Protein 1PJV (pdb70)

Radius of gyration: 8.68 Å; Cα contacts (8 Å, |Δi|>4): 49; chains: 1; bounding box: 24×15×16 Å

Secondary structure (DSSP, 8-state):
----HHHHHHHHHTTTSSEEEEETTEEEEE--

Solvent-accessible surface area: 3099 Å² total; per-residue (Å²): 160,128,61,81,102,203,83,32,33,123,74,2,115,199,166,72,92,128,27,1,95,23,108,143,147,60,50,147,48,83,84,229

Structure (mmCIF, N/CA/C/O backbone):
data_1PJV
#
_entry.id   1PJV
#
loop_
_atom_site.group_PDB
_atom_site.id
_atom_site.type_symbol
_atom_site.label_atom_id
_atom_site.label_alt_id
_atom_site.label_comp_id
_atom_site.label_asym_id
_atom_site.label_entity_id
_atom_site.label_seq_id
_atom_site.pdbx_PDB_ins_code
_atom_site.Cartn_x
_atom_site.Cartn_y
_atom_site.Cartn_z
_atom_site.occupancy
_atom_site.B_iso_or_equiv
_atom_site.auth_seq_id
_atom_site.auth_comp_id
_atom_site.auth_asym_id
_atom_site.auth_atom_id
_atom_site.pdbx_PDB_model_num
ATOM 1 N N . ALA A 1 1 ? -13.119 5.070 10.250 1.00 0.00 1 ALA A N 1
ATOM 2 C CA . ALA A 1 1 ? -12.722 4.583 8.903 1.00 0.00 1 ALA A CA 1
ATOM 3 C C . ALA A 1 1 ? -11.897 3.304 9.004 1.00 0.00 1 ALA A C 1
ATOM 4 O O . ALA A 1 1 ? -11.432 2.937 10.083 1.00 0.00 1 ALA A O 1
ATOM 13 N N . VAL A 1 2 ? -11.721 2.629 7.872 1.00 0.00 2 VAL A N 1
ATOM 14 C CA . VAL A 1 2 ? -10.951 1.390 7.834 1.00 0.00 2 VAL A CA 1
ATOM 15 C C . VAL A 1 2 ? -9.809 1.484 6.832 1.00 0.00 2 VAL A C 1
ATOM 16 O O . VAL A 1 2 ? -9.725 2.432 6.051 1.00 0.00 2 VAL A O 1
ATOM 29 N N . CYS A 1 3 ? -8.933 0.490 6.866 1.00 0.00 3 CYS A N 1
ATOM 30 C CA . CYS A 1 3 ? -7.786 0.444 5.966 1.00 0.00 3 CYS A CA 1
ATOM 31 C C . CYS A 1 3 ? -8.231 0.206 4.527 1.00 0.00 3 CYS A C 1
ATOM 32 O O . CYS A 1 3 ? -8.846 -0.814 4.217 1.00 0.00 3 CYS A O 1
ATOM 39 N N . VAL A 1 4 ? -7.913 1.153 3.650 1.00 0.00 4 VAL A N 1
ATOM 40 C CA . VAL A 1 4 ? -8.277 1.043 2.243 1.00 0.00 4 VAL A CA 1
ATOM 41 C C . VAL A 1 4 ? -7.094 0.561 1.410 1.00 0.00 4 VAL A C 1
ATOM 42 O O . VAL A 1 4 ? -6.065 1.232 1.327 1.00 0.00 4 VAL A O 1
ATOM 55 N N . TYR A 1 5 ? -7.247 -0.609 0.802 1.00 0.00 5 TYR A N 1
ATOM 56 C CA . TYR A 1 5 ? -6.193 -1.192 -0.021 1.00 0.00 5 TYR A CA 1
ATOM 57 C C . TYR A 1 5 ? -5.853 -0.296 -1.209 1.00 0.00 5 TYR A C 1
ATOM 58 O O . TYR A 1 5 ? -4.682 -0.093 -1.529 1.00 0.00 5 TYR A O 1
ATOM 76 N N . ARG A 1 6 ? -6.882 0.228 -1.865 1.00 0.00 6 ARG A N 1
ATOM 77 C CA . ARG A 1 6 ? -6.693 1.090 -3.024 1.00 0.00 6 ARG A CA 1
ATOM 78 C C . ARG A 1 6 ? -6.011 2.402 -2.646 1.00 0.00 6 ARG A C 1
ATOM 79 O O . ARG A 1 6 ? -5.181 2.918 -3.397 1.00 0.00 6 ARG A O 1
ATOM 100 N N . THR A 1 7 ? -6.358 2.938 -1.480 1.00 0.00 7 THR A N 1
ATOM 101 C CA . THR A 1 7 ? -5.772 4.189 -1.017 1.00 0.00 7 THR A CA 1
ATOM 102 C C . THR A 1 7 ? -4.352 3.957 -0.533 1.00 0.00 7 THR A C 1
ATOM 103 O O . THR A 1 7 ? -3.446 4.736 -0.828 1.00 0.00 7 THR A O 1
ATOM 114 N N . CYS A 1 8 ? -4.165 2.871 0.203 1.00 0.00 8 CYS A N 1
ATOM 115 C CA . CYS A 1 8 ? -2.851 2.524 0.722 1.00 0.00 8 CYS A CA 1
ATOM 116 C C . CYS A 1 8 ? -1.941 2.068 -0.411 1.00 0.00 8 CYS A C 1
ATOM 117 O O . CYS A 1 8 ? -0.735 2.315 -0.393 1.00 0.00 8 CYS A O 1
ATOM 124 N N . ASP A 1 9 ? -2.533 1.410 -1.403 1.00 0.00 9 ASP A N 1
ATOM 125 C CA . ASP A 1 9 ? -1.786 0.927 -2.553 1.00 0.00 9 ASP A CA 1
ATOM 126 C C . ASP A 1 9 ? -1.304 2.095 -3.406 1.00 0.00 9 ASP A C 1
ATOM 127 O O . ASP A 1 9 ? -0.124 2.184 -3.744 1.00 0.00 9 ASP A O 1
ATOM 136 N N . LYS A 1 10 ? -2.225 2.992 -3.748 1.00 0.00 10 LYS A N 1
ATOM 137 C CA . LYS A 1 10 ? -1.888 4.156 -4.558 1.00 0.00 10 LYS A CA 1
ATOM 138 C C . LYS A 1 10 ? -0.869 5.036 -3.842 1.00 0.00 10 LYS A C 1
ATOM 139 O O . LYS A 1 10 ? 0.152 5.417 -4.419 1.00 0.00 10 LYS A O 1
ATOM 158 N N . ASP A 1 11 ? -1.144 5.350 -2.579 1.00 0.00 11 ASP A N 1
ATOM 159 C CA . ASP A 1 11 ? -0.242 6.175 -1.788 1.00 0.00 11 ASP A CA 1
ATOM 160 C C . ASP A 1 11 ? 1.147 5.553 -1.750 1.00 0.00 11 ASP A C 1
ATOM 161 O O . ASP A 1 11 ? 2.142 6.208 -2.057 1.00 0.00 11 ASP A O 1
ATOM 170 N N . CYS A 1 12 ? 1.200 4.278 -1.380 1.00 0.00 12 CYS A N 1
ATOM 171 C CA . CYS A 1 12 ? 2.464 3.555 -1.311 1.00 0.00 12 CYS A CA 1
ATOM 172 C C . CYS A 1 12 ? 3.181 3.595 -2.656 1.00 0.00 12 CYS A C 1
ATOM 173 O O . CYS A 1 12 ? 4.387 3.829 -2.722 1.00 0.00 12 CYS A O 1
ATOM 180 N N . LYS A 1 13 ? 2.427 3.370 -3.729 1.00 0.00 13 LYS A N 1
ATOM 181 C CA . LYS A 1 13 ? 2.989 3.385 -5.074 1.00 0.00 13 LYS A CA 1
ATOM 182 C C . LYS A 1 13 ? 3.624 4.738 -5.377 1.00 0.00 13 LYS A C 1
ATOM 183 O O . LYS A 1 13 ? 4.671 4.813 -6.020 1.00 0.00 13 LYS A O 1
ATOM 202 N N . ARG A 1 14 ? 2.983 5.804 -4.910 1.00 0.00 14 ARG A N 1
ATOM 203 C CA . ARG A 1 14 ? 3.486 7.155 -5.132 1.00 0.00 14 ARG A CA 1
ATOM 204 C C . ARG A 1 14 ? 4.369 7.620 -3.972 1.00 0.00 14 ARG A C 1
ATOM 205 O O . ARG A 1 14 ? 4.761 8.786 -3.913 1.00 0.00 14 ARG A O 1
ATOM 226 N N . ARG A 1 15 ? 4.682 6.709 -3.051 1.00 0.00 15 ARG A N 1
ATOM 227 C CA . ARG A 1 15 ? 5.517 7.043 -1.904 1.00 0.00 15 ARG A CA 1
ATOM 228 C C . ARG A 1 15 ? 6.931 6.497 -2.078 1.00 0.00 15 ARG A C 1
ATOM 229 O O . ARG A 1 15 ? 7.626 6.225 -1.099 1.00 0.00 15 ARG A O 1
ATOM 250 N N . GLY A 1 16 ? 7.353 6.341 -3.329 1.00 0.00 16 GLY A N 1
ATOM 251 C CA . GLY A 1 16 ? 8.680 5.833 -3.605 1.00 0.00 16 GLY A CA 1
ATOM 252 C C . GLY A 1 16 ? 8.800 4.342 -3.357 1.00 0.00 16 GLY A C 1
ATOM 253 O O . GLY A 1 16 ? 9.880 3.844 -3.040 1.00 0.00 16 GLY A O 1
ATOM 257 N N . TYR A 1 17 ? 7.689 3.626 -3.505 1.00 0.00 17 TYR A N 1
ATOM 258 C CA . TYR A 1 17 ? 7.677 2.182 -3.297 1.00 0.00 17 TYR A CA 1
ATOM 259 C C . TYR A 1 17 ? 6.999 1.473 -4.465 1.00 0.00 17 TYR A C 1
ATOM 260 O O . TYR A 1 17 ? 6.365 2.109 -5.307 1.00 0.00 17 TYR A O 1
ATOM 278 N N . ARG A 1 18 ? 7.138 0.152 -4.510 1.00 0.00 18 ARG A N 1
ATOM 279 C CA . ARG A 1 18 ? 6.540 -0.643 -5.576 1.00 0.00 18 ARG A CA 1
ATOM 280 C C . ARG A 1 18 ? 5.036 -0.795 -5.367 1.00 0.00 18 ARG A C 1
ATOM 281 O O . ARG A 1 18 ? 4.250 -0.620 -6.297 1.00 0.00 18 ARG A O 1
ATOM 302 N N . SER A 1 19 ? 4.643 -1.122 -4.140 1.00 0.00 19 SER A N 1
ATOM 303 C CA . SER A 1 19 ? 3.233 -1.296 -3.810 1.00 0.00 19 SER A CA 1
ATOM 304 C C . SER A 1 19 ? 3.057 -1.600 -2.326 1.00 0.00 19 SER A C 1
ATOM 305 O O . SER A 1 19 ? 4.025 -1.889 -1.625 1.00 0.00 19 SER A O 1
ATOM 313 N N . GLY A 1 20 ? 1.817 -1.530 -1.853 1.00 0.00 20 GLY A N 1
ATOM 314 C CA . GLY A 1 20 ? 1.543 -1.800 -0.454 1.00 0.00 20 GLY A CA 1
ATOM 315 C C . GLY A 1 20 ? 0.462 -2.845 -0.261 1.00 0.00 20 GLY A C 1
ATOM 316 O O . GLY A 1 20 ? -0.333 -3.102 -1.165 1.00 0.00 20 GLY A O 1
ATOM 320 N N . LYS A 1 21 ? 0.433 -3.447 0.923 1.00 0.00 21 LYS A N 1
ATOM 321 C CA . LYS A 1 21 ? -0.558 -4.470 1.239 1.00 0.00 21 LYS A CA 1
ATOM 322 C C . LYS A 1 21 ? -1.063 -4.309 2.669 1.00 0.00 21 LYS A C 1
ATOM 323 O O . LYS A 1 21 ? -0.282 -4.065 3.588 1.00 0.00 21 LYS A O 1
ATOM 342 N N . CYS A 1 22 ? -2.373 -4.444 2.851 1.00 0.00 22 CYS A N 1
ATOM 343 C CA . CYS A 1 22 ? -2.976 -4.309 4.172 1.00 0.00 22 CYS A CA 1
ATOM 344 C C . CYS A 1 22 ? -3.415 -5.663 4.718 1.00 0.00 22 CYS A C 1
ATOM 345 O O . CYS A 1 22 ? -4.386 -6.252 4.244 1.00 0.00 22 CYS A O 1
ATOM 352 N N . ILE A 1 23 ? -2.690 -6.149 5.721 1.00 0.00 23 ILE A N 1
ATOM 353 C CA . ILE A 1 23 ? -2.998 -7.429 6.339 1.00 0.00 23 ILE A CA 1
ATOM 354 C C . ILE A 1 23 ? -2.879 -7.343 7.858 1.00 0.00 23 ILE A C 1
ATOM 355 O O . ILE A 1 23 ? -2.057 -6.592 8.384 1.00 0.00 23 ILE A O 1
ATOM 371 N N . ASN A 1 24 ? -3.703 -8.116 8.558 1.00 0.00 24 ASN A N 1
ATOM 372 C CA . ASN A 1 24 ? -3.688 -8.127 10.018 1.00 0.00 24 ASN A CA 1
ATOM 373 C C . ASN A 1 24 ? -3.885 -6.724 10.581 1.00 0.00 24 ASN A C 1
ATOM 374 O O . ASN A 1 24 ? -3.339 -6.381 11.630 1.00 0.00 24 ASN A O 1
ATOM 385 N N . ASN A 1 25 ? -4.669 -5.918 9.877 1.00 0.00 25 ASN A N 1
ATOM 386 C CA . ASN A 1 25 ? -4.943 -4.548 10.301 1.00 0.00 25 ASN A CA 1
ATOM 387 C C . ASN A 1 25 ? -3.680 -3.693 10.239 1.00 0.00 25 ASN A C 1
ATOM 388 O O . ASN A 1 25 ? -3.537 -2.725 10.986 1.00 0.00 25 ASN A O 1
ATOM 399 N N . ALA A 1 26 ? -2.768 -4.054 9.341 1.00 0.00 26 ALA A N 1
ATOM 400 C CA . ALA A 1 26 ? -1.520 -3.318 9.180 1.00 0.00 26 ALA A CA 1
ATOM 401 C C . ALA A 1 26 ? -1.107 -3.260 7.714 1.00 0.00 26 ALA A C 1
ATOM 402 O O . ALA A 1 26 ? -0.937 -4.293 7.067 1.00 0.00 26 ALA A O 1
ATOM 409 N N . CYS A 1 27 ? -0.949 -2.047 7.193 1.00 0.00 27 CYS A N 1
ATOM 410 C CA . CYS A 1 27 ? -0.560 -1.861 5.802 1.00 0.00 27 CYS A CA 1
ATOM 411 C C . CYS A 1 27 ? 0.956 -1.796 5.659 1.00 0.00 27 CYS A C 1
ATOM 412 O O . CYS A 1 27 ? 1.587 -0.817 6.057 1.00 0.00 27 CYS A O 1
ATOM 419 N N . LYS A 1 28 ? 1.532 -2.846 5.085 1.00 0.00 28 LYS A N 1
ATOM 420 C CA . LYS A 1 28 ? 2.975 -2.913 4.884 1.00 0.00 28 LYS A CA 1
ATOM 421 C C . LYS A 1 28 ? 3.337 -2.546 3.448 1.00 0.00 28 LYS A C 1
ATOM 422 O O . LYS A 1 28 ? 2.824 -3.137 2.498 1.00 0.00 28 LYS A O 1
ATOM 441 N N . CYS A 1 29 ? 4.222 -1.566 3.298 1.00 0.00 29 CYS A N 1
ATOM 442 C CA . CYS A 1 29 ? 4.650 -1.119 1.978 1.00 0.00 29 CYS A CA 1
ATOM 443 C C . CYS A 1 29 ? 5.711 -2.051 1.402 1.00 0.00 29 CYS A C 1
ATOM 444 O O . CYS A 1 29 ? 6.315 -2.842 2.126 1.00 0.00 29 CYS A O 1
ATOM 451 N N . TYR A 1 30 ? 5.933 -1.952 0.095 1.00 0.00 30 TYR A N 1
ATOM 452 C CA . TYR A 1 30 ? 6.921 -2.788 -0.578 1.00 0.00 30 TYR A CA 1
ATOM 453 C C . TYR A 1 30 ? 7.670 -1.993 -1.647 1.00 0.00 30 TYR A C 1
ATOM 454 O O . TYR A 1 30 ? 7.124 -1.708 -2.712 1.00 0.00 30 TYR A O 1
ATOM 472 N N . PRO A 1 31 ? 8.936 -1.622 -1.378 1.00 0.00 31 PRO A N 1
ATOM 473 C CA . PRO A 1 31 ? 9.750 -0.857 -2.328 1.00 0.00 31 PRO A CA 1
ATOM 474 C C . PRO A 1 31 ? 10.147 -1.682 -3.548 1.00 0.00 31 PRO A C 1
ATOM 475 O O . PRO A 1 31 ? 9.903 -2.888 -3.601 1.00 0.00 31 PRO A O 1
ATOM 486 N N . TYR A 1 32 ? 10.759 -1.024 -4.526 1.00 0.00 32 TYR A N 1
ATOM 487 C CA . TYR A 1 32 ? 11.190 -1.694 -5.747 1.00 0.00 32 TYR A CA 1
ATOM 488 C C . TYR A 1 32 ? 12.193 -2.801 -5.435 1.00 0.00 32 TYR A C 1
ATOM 489 O O . TYR A 1 32 ? 12.970 -2.639 -4.470 1.00 0.00 32 TYR A O 1
ATOM 508 N N . ALA A 1 1 ? -15.043 3.658 9.047 1.00 0.00 1 ALA A N 2
ATOM 509 C CA . ALA A 1 1 ? -13.997 3.576 7.995 1.00 0.00 1 ALA A CA 2
ATOM 510 C C . ALA A 1 1 ? -13.008 2.455 8.293 1.00 0.00 1 ALA A C 2
ATOM 511 O O . ALA A 1 1 ? -12.825 2.066 9.447 1.00 0.00 1 ALA A O 2
ATOM 520 N N . VAL A 1 2 ? -12.372 1.938 7.247 1.00 0.00 2 VAL A N 2
ATOM 521 C CA . VAL A 1 2 ? -11.401 0.860 7.400 1.00 0.00 2 VAL A CA 2
ATOM 522 C C . VAL A 1 2 ? -10.225 1.041 6.448 1.00 0.00 2 VAL A C 2
ATOM 523 O O . VAL A 1 2 ? -10.270 1.863 5.534 1.00 0.00 2 VAL A O 2
ATOM 536 N N . CYS A 1 3 ? -9.175 0.263 6.675 1.00 0.00 3 CYS A N 2
ATOM 537 C CA . CYS A 1 3 ? -7.978 0.326 5.846 1.00 0.00 3 CYS A CA 2
ATOM 538 C C . CYS A 1 3 ? -8.302 0.004 4.390 1.00 0.00 3 CYS A C 2
ATOM 539 O O . CYS A 1 3 ? -8.759 -1.093 4.073 1.00 0.00 3 CYS A O 2
ATOM 546 N N . VAL A 1 4 ? -8.052 0.967 3.510 1.00 0.00 4 VAL A N 2
ATOM 547 C CA . VAL A 1 4 ? -8.306 0.784 2.087 1.00 0.00 4 VAL A CA 2
ATOM 548 C C . VAL A 1 4 ? -7.029 0.360 1.369 1.00 0.00 4 VAL A C 2
ATOM 549 O O . VAL A 1 4 ? -6.061 1.117 1.304 1.00 0.00 4 VAL A O 2
ATOM 562 N N . TYR A 1 5 ? -7.030 -0.861 0.848 1.00 0.00 5 TYR A N 2
ATOM 563 C CA . TYR A 1 5 ? -5.869 -1.403 0.149 1.00 0.00 5 TYR A CA 2
ATOM 564 C C . TYR A 1 5 ? -5.403 -0.489 -0.982 1.00 0.00 5 TYR A C 2
ATOM 565 O O . TYR A 1 5 ? -4.229 -0.127 -1.054 1.00 0.00 5 TYR A O 2
ATOM 583 N N . ARG A 1 6 ? -6.322 -0.134 -1.873 1.00 0.00 6 ARG A N 2
ATOM 584 C CA . ARG A 1 6 ? -6.001 0.719 -3.012 1.00 0.00 6 ARG A CA 2
ATOM 585 C C . ARG A 1 6 ? -5.522 2.102 -2.577 1.00 0.00 6 ARG A C 2
ATOM 586 O O . ARG A 1 6 ? -4.611 2.669 -3.183 1.00 0.00 6 ARG A O 2
ATOM 607 N N . THR A 1 7 ? -6.133 2.643 -1.529 1.00 0.00 7 THR A N 2
ATOM 608 C CA . THR A 1 7 ? -5.759 3.960 -1.031 1.00 0.00 7 THR A CA 2
ATOM 609 C C . THR A 1 7 ? -4.405 3.897 -0.348 1.00 0.00 7 THR A C 2
ATOM 610 O O . THR A 1 7 ? -3.587 4.806 -0.475 1.00 0.00 7 THR A O 2
ATOM 621 N N . CYS A 1 8 ? -4.174 2.805 0.367 1.00 0.00 8 CYS A N 2
ATOM 622 C CA . CYS A 1 8 ? -2.912 2.604 1.067 1.00 0.00 8 CYS A CA 2
ATOM 623 C C . CYS A 1 8 ? -1.786 2.366 0.068 1.00 0.00 8 CYS A C 2
ATOM 624 O O . CYS A 1 8 ? -0.694 2.927 0.192 1.00 0.00 8 CYS A O 2
ATOM 631 N N . ASP A 1 9 ? -2.068 1.536 -0.931 1.00 0.00 9 ASP A N 2
ATOM 632 C CA . ASP A 1 9 ? -1.094 1.220 -1.965 1.00 0.00 9 ASP A CA 2
ATOM 633 C C . ASP A 1 9 ? -0.703 2.473 -2.737 1.00 0.00 9 ASP A C 2
ATOM 634 O O . ASP A 1 9 ? 0.477 2.728 -2.968 1.00 0.00 9 ASP A O 2
ATOM 643 N N . LYS A 1 10 ? -1.704 3.252 -3.137 1.00 0.00 10 LYS A N 2
ATOM 644 C CA . LYS A 1 10 ? -1.462 4.478 -3.885 1.00 0.00 10 LYS A CA 2
ATOM 645 C C . LYS A 1 10 ? -0.724 5.506 -3.033 1.00 0.00 10 LYS A C 2
ATOM 646 O O . LYS A 1 10 ? 0.181 6.188 -3.514 1.00 0.00 10 LYS A O 2
ATOM 665 N N . ASP A 1 11 ? -1.112 5.612 -1.765 1.00 0.00 11 ASP A N 2
ATOM 666 C CA . ASP A 1 11 ? -0.480 6.557 -0.853 1.00 0.00 11 ASP A CA 2
ATOM 667 C C . ASP A 1 11 ? 1.013 6.283 -0.739 1.00 0.00 11 ASP A C 2
ATOM 668 O O . ASP A 1 11 ? 1.836 7.184 -0.901 1.00 0.00 11 ASP A O 2
ATOM 677 N N . CYS A 1 12 ? 1.356 5.031 -0.456 1.00 0.00 12 CYS A N 2
ATOM 678 C CA . CYS A 1 12 ? 2.752 4.640 -0.316 1.00 0.00 12 CYS A CA 2
ATOM 679 C C . CYS A 1 12 ? 3.457 4.613 -1.670 1.00 0.00 12 CYS A C 2
ATOM 680 O O . CYS A 1 12 ? 4.600 5.055 -1.793 1.00 0.00 12 CYS A O 2
ATOM 687 N N . LYS A 1 13 ? 2.772 4.094 -2.685 1.00 0.00 13 LYS A N 2
ATOM 688 C CA . LYS A 1 13 ? 3.341 4.011 -4.027 1.00 0.00 13 LYS A CA 2
ATOM 689 C C . LYS A 1 13 ? 3.803 5.381 -4.513 1.00 0.00 13 LYS A C 2
ATOM 690 O O . LYS A 1 13 ? 4.864 5.508 -5.124 1.00 0.00 13 LYS A O 2
ATOM 709 N N . ARG A 1 14 ? 3.002 6.403 -4.235 1.00 0.00 14 ARG A N 2
ATOM 710 C CA . ARG A 1 14 ? 3.333 7.763 -4.644 1.00 0.00 14 ARG A CA 2
ATOM 711 C C . ARG A 1 14 ? 4.586 8.261 -3.928 1.00 0.00 14 ARG A C 2
ATOM 712 O O . ARG A 1 14 ? 5.263 9.170 -4.407 1.00 0.00 14 ARG A O 2
ATOM 733 N N . ARG A 1 15 ? 4.891 7.661 -2.781 1.00 0.00 15 ARG A N 2
ATOM 734 C CA . ARG A 1 15 ? 6.064 8.049 -2.007 1.00 0.00 15 ARG A CA 2
ATOM 735 C C . ARG A 1 15 ? 7.339 7.524 -2.658 1.00 0.00 15 ARG A C 2
ATOM 736 O O . ARG A 1 15 ? 8.264 8.286 -2.940 1.00 0.00 15 ARG A O 2
ATOM 757 N N . GLY A 1 16 ? 7.380 6.217 -2.894 1.00 0.00 16 GLY A N 2
ATOM 758 C CA . GLY A 1 16 ? 8.541 5.609 -3.509 1.00 0.00 16 GLY A CA 2
ATOM 759 C C . GLY A 1 16 ? 8.478 4.095 -3.493 1.00 0.00 16 GLY A C 2
ATOM 760 O O . GLY A 1 16 ? 9.479 3.429 -3.229 1.00 0.00 16 GLY A O 2
ATOM 764 N N . TYR A 1 17 ? 7.299 3.550 -3.772 1.00 0.00 17 TYR A N 2
ATOM 765 C CA . TYR A 1 17 ? 7.112 2.104 -3.785 1.00 0.00 17 TYR A CA 2
ATOM 766 C C . TYR A 1 17 ? 6.394 1.655 -5.054 1.00 0.00 17 TYR A C 2
ATOM 767 O O . TYR A 1 17 ? 6.014 2.477 -5.887 1.00 0.00 17 TYR A O 2
ATOM 785 N N . ARG A 1 18 ? 6.217 0.344 -5.196 1.00 0.00 18 ARG A N 2
ATOM 786 C CA . ARG A 1 18 ? 5.550 -0.212 -6.368 1.00 0.00 18 ARG A CA 2
ATOM 787 C C . ARG A 1 18 ? 4.353 -1.075 -5.971 1.00 0.00 18 ARG A C 2
ATOM 788 O O . ARG A 1 18 ? 3.318 -1.054 -6.637 1.00 0.00 18 ARG A O 2
ATOM 809 N N . SER A 1 19 ? 4.498 -1.837 -4.890 1.00 0.00 19 SER A N 2
ATOM 810 C CA . SER A 1 19 ? 3.422 -2.706 -4.424 1.00 0.00 19 SER A CA 2
ATOM 811 C C . SER A 1 19 ? 3.160 -2.510 -2.935 1.00 0.00 19 SER A C 2
ATOM 812 O O . SER A 1 19 ? 3.707 -1.600 -2.312 1.00 0.00 19 SER A O 2
ATOM 820 N N . GLY A 1 20 ? 2.319 -3.371 -2.371 1.00 0.00 20 GLY A N 2
ATOM 821 C CA . GLY A 1 20 ? 1.997 -3.278 -0.960 1.00 0.00 20 GLY A CA 2
ATOM 822 C C . GLY A 1 20 ? 0.748 -4.052 -0.593 1.00 0.00 20 GLY A C 2
ATOM 823 O O . GLY A 1 20 ? -0.048 -4.411 -1.462 1.00 0.00 20 GLY A O 2
ATOM 827 N N . LYS A 1 21 ? 0.576 -4.311 0.698 1.00 0.00 21 LYS A N 2
ATOM 828 C CA . LYS A 1 21 ? -0.584 -5.049 1.184 1.00 0.00 21 LYS A CA 2
ATOM 829 C C . LYS A 1 21 ? -1.019 -4.538 2.553 1.00 0.00 21 LYS A C 2
ATOM 830 O O . LYS A 1 21 ? -0.185 -4.232 3.407 1.00 0.00 21 LYS A O 2
ATOM 849 N N . CYS A 1 22 ? -2.329 -4.449 2.758 1.00 0.00 22 CYS A N 2
ATOM 850 C CA . CYS A 1 22 ? -2.872 -3.977 4.027 1.00 0.00 22 CYS A CA 2
ATOM 851 C C . CYS A 1 22 ? -3.220 -5.152 4.936 1.00 0.00 22 CYS A C 2
ATOM 852 O O . CYS A 1 22 ? -4.103 -5.951 4.625 1.00 0.00 22 CYS A O 2
ATOM 859 N N . ILE A 1 23 ? -2.528 -5.244 6.066 1.00 0.00 23 ILE A N 2
ATOM 860 C CA . ILE A 1 23 ? -2.774 -6.313 7.024 1.00 0.00 23 ILE A CA 2
ATOM 861 C C . ILE A 1 23 ? -3.879 -5.916 7.995 1.00 0.00 23 ILE A C 2
ATOM 862 O O . ILE A 1 23 ? -4.126 -4.729 8.215 1.00 0.00 23 ILE A O 2
ATOM 878 N N . ASN A 1 24 ? -4.543 -6.917 8.570 1.00 0.00 24 ASN A N 2
ATOM 879 C CA . ASN A 1 24 ? -5.636 -6.688 9.515 1.00 0.00 24 ASN A CA 2
ATOM 880 C C . ASN A 1 24 ? -5.335 -5.553 10.488 1.00 0.00 24 ASN A C 2
ATOM 881 O O . ASN A 1 24 ? -6.246 -4.903 11.000 1.00 0.00 24 ASN A O 2
ATOM 892 N N . ASN A 1 25 ? -4.060 -5.322 10.736 1.00 0.00 25 ASN A N 2
ATOM 893 C CA . ASN A 1 25 ? -3.642 -4.264 11.647 1.00 0.00 25 ASN A CA 2
ATOM 894 C C . ASN A 1 25 ? -2.251 -3.743 11.295 1.00 0.00 25 ASN A C 2
ATOM 895 O O . ASN A 1 25 ? -1.472 -3.391 12.181 1.00 0.00 25 ASN A O 2
ATOM 906 N N . ALA A 1 26 ? -1.938 -3.691 10.001 1.00 0.00 26 ALA A N 2
ATOM 907 C CA . ALA A 1 26 ? -0.632 -3.207 9.563 1.00 0.00 26 ALA A CA 2
ATOM 908 C C . ALA A 1 26 ? -0.530 -3.141 8.042 1.00 0.00 26 ALA A C 2
ATOM 909 O O . ALA A 1 26 ? -0.502 -4.168 7.367 1.00 0.00 26 ALA A O 2
ATOM 916 N N . CYS A 1 27 ? -0.459 -1.925 7.507 1.00 0.00 27 CYS A N 2
ATOM 917 C CA . CYS A 1 27 ? -0.345 -1.732 6.065 1.00 0.00 27 CYS A CA 2
ATOM 918 C C . CYS A 1 27 ? 1.110 -1.513 5.665 1.00 0.00 27 CYS A C 2
ATOM 919 O O . CYS A 1 27 ? 1.743 -0.549 6.095 1.00 0.00 27 CYS A O 2
ATOM 926 N N . LYS A 1 28 ? 1.637 -2.416 4.844 1.00 0.00 28 LYS A N 2
ATOM 927 C CA . LYS A 1 28 ? 3.020 -2.322 4.393 1.00 0.00 28 LYS A CA 2
ATOM 928 C C . LYS A 1 28 ? 3.095 -2.223 2.872 1.00 0.00 28 LYS A C 2
ATOM 929 O O . LYS A 1 28 ? 2.157 -2.598 2.168 1.00 0.00 28 LYS A O 2
ATOM 948 N N . CYS A 1 29 ? 4.217 -1.715 2.374 1.00 0.00 29 CYS A N 2
ATOM 949 C CA . CYS A 1 29 ? 4.421 -1.564 0.938 1.00 0.00 29 CYS A CA 2
ATOM 950 C C . CYS A 1 29 ? 5.721 -2.233 0.504 1.00 0.00 29 CYS A C 2
ATOM 951 O O . CYS A 1 29 ? 6.582 -2.533 1.331 1.00 0.00 29 CYS A O 2
ATOM 958 N N . TYR A 1 30 ? 5.857 -2.468 -0.798 1.00 0.00 30 TYR A N 2
ATOM 959 C CA . TYR A 1 30 ? 7.053 -3.104 -1.337 1.00 0.00 30 TYR A CA 2
ATOM 960 C C . TYR A 1 30 ? 7.706 -2.225 -2.403 1.00 0.00 30 TYR A C 2
ATOM 961 O O . TYR A 1 30 ? 7.111 -1.965 -3.449 1.00 0.00 30 TYR A O 2
ATOM 979 N N . PRO A 1 31 ? 8.943 -1.752 -2.155 1.00 0.00 31 PRO A N 2
ATOM 980 C CA . PRO A 1 31 ? 9.662 -0.900 -3.107 1.00 0.00 31 PRO A CA 2
ATOM 981 C C . PRO A 1 31 ? 9.910 -1.606 -4.439 1.00 0.00 31 PRO A C 2
ATOM 982 O O . PRO A 1 31 ? 9.207 -1.361 -5.419 1.00 0.00 31 PRO A O 2
ATOM 993 N N . TYR A 1 32 ? 10.911 -2.481 -4.472 1.00 0.00 32 TYR A N 2
ATOM 994 C CA . TYR A 1 32 ? 11.243 -3.215 -5.684 1.00 0.00 32 TYR A CA 2
ATOM 995 C C . TYR A 1 32 ? 11.664 -4.644 -5.358 1.00 0.00 32 TYR A C 2
ATOM 996 O O . TYR A 1 32 ? 12.549 -4.817 -4.493 1.00 0.00 32 TYR A O 2
ATOM 1015 N N . ALA A 1 1 ? -13.430 4.193 10.268 1.00 0.00 1 ALA A N 3
ATOM 1016 C CA . ALA A 1 1 ? -12.681 4.092 8.988 1.00 0.00 1 ALA A CA 3
ATOM 1017 C C . ALA A 1 1 ? -11.842 2.820 8.945 1.00 0.00 1 ALA A C 3
ATOM 1018 O O . ALA A 1 1 ? -11.072 2.541 9.865 1.00 0.00 1 ALA A O 3
ATOM 1027 N N . VAL A 1 2 ? -11.994 2.051 7.872 1.00 0.00 2 VAL A N 3
ATOM 1028 C CA . VAL A 1 2 ? -11.249 0.807 7.711 1.00 0.00 2 VAL A CA 3
ATOM 1029 C C . VAL A 1 2 ? -10.118 0.971 6.706 1.00 0.00 2 VAL A C 3
ATOM 1030 O O . VAL A 1 2 ? -10.026 1.984 6.012 1.00 0.00 2 VAL A O 3
ATOM 1043 N N . CYS A 1 3 ? -9.261 -0.037 6.638 1.00 0.00 3 CYS A N 3
ATOM 1044 C CA . CYS A 1 3 ? -8.126 -0.023 5.723 1.00 0.00 3 CYS A CA 3
ATOM 1045 C C . CYS A 1 3 ? -8.589 -0.132 4.275 1.00 0.00 3 CYS A C 3
ATOM 1046 O O . CYS A 1 3 ? -9.296 -1.071 3.908 1.00 0.00 3 CYS A O 3
ATOM 1053 N N . VAL A 1 4 ? -8.181 0.831 3.455 1.00 0.00 4 VAL A N 3
ATOM 1054 C CA . VAL A 1 4 ? -8.549 0.840 2.046 1.00 0.00 4 VAL A CA 3
ATOM 1055 C C . VAL A 1 4 ? -7.357 0.467 1.172 1.00 0.00 4 VAL A C 3
ATOM 1056 O O . VAL A 1 4 ? -6.318 1.127 1.206 1.00 0.00 4 VAL A O 3
ATOM 1069 N N . TYR A 1 5 ? -7.511 -0.600 0.397 1.00 0.00 5 TYR A N 3
ATOM 1070 C CA . TYR A 1 5 ? -6.447 -1.071 -0.481 1.00 0.00 5 TYR A CA 3
ATOM 1071 C C . TYR A 1 5 ? -6.068 -0.016 -1.516 1.00 0.00 5 TYR A C 3
ATOM 1072 O O . TYR A 1 5 ? -4.887 0.234 -1.756 1.00 0.00 5 TYR A O 3
ATOM 1090 N N . ARG A 1 6 ? -7.074 0.590 -2.136 1.00 0.00 6 ARG A N 3
ATOM 1091 C CA . ARG A 1 6 ? -6.846 1.605 -3.155 1.00 0.00 6 ARG A CA 3
ATOM 1092 C C . ARG A 1 6 ? -6.232 2.872 -2.565 1.00 0.00 6 ARG A C 3
ATOM 1093 O O . ARG A 1 6 ? -5.373 3.502 -3.185 1.00 0.00 6 ARG A O 3
ATOM 1114 N N . THR A 1 7 ? -6.668 3.242 -1.364 1.00 0.00 7 THR A N 3
ATOM 1115 C CA . THR A 1 7 ? -6.153 4.434 -0.706 1.00 0.00 7 THR A CA 3
ATOM 1116 C C . THR A 1 7 ? -4.741 4.187 -0.209 1.00 0.00 7 THR A C 3
ATOM 1117 O O . THR A 1 7 ? -3.860 5.032 -0.358 1.00 0.00 7 THR A O 3
ATOM 1128 N N . CYS A 1 8 ? -4.532 3.014 0.370 1.00 0.00 8 CYS A N 3
ATOM 1129 C CA . CYS A 1 8 ? -3.218 2.646 0.880 1.00 0.00 8 CYS A CA 3
ATOM 1130 C C . CYS A 1 8 ? -2.258 2.392 -0.274 1.00 0.00 8 CYS A C 3
ATOM 1131 O O . CYS A 1 8 ? -1.079 2.740 -0.206 1.00 0.00 8 CYS A O 3
ATOM 1138 N N . ASP A 1 9 ? -2.774 1.785 -1.337 1.00 0.00 9 ASP A N 3
ATOM 1139 C CA . ASP A 1 9 ? -1.969 1.484 -2.511 1.00 0.00 9 ASP A CA 3
ATOM 1140 C C . ASP A 1 9 ? -1.490 2.764 -3.187 1.00 0.00 9 ASP A C 3
ATOM 1141 O O . ASP A 1 9 ? -0.315 2.890 -3.525 1.00 0.00 9 ASP A O 3
ATOM 1150 N N . LYS A 1 10 ? -2.408 3.706 -3.389 1.00 0.00 10 LYS A N 3
ATOM 1151 C CA . LYS A 1 10 ? -2.076 4.972 -4.036 1.00 0.00 10 LYS A CA 3
ATOM 1152 C C . LYS A 1 10 ? -1.165 5.833 -3.160 1.00 0.00 10 LYS A C 3
ATOM 1153 O O . LYS A 1 10 ? -0.106 6.285 -3.602 1.00 0.00 10 LYS A O 3
ATOM 1172 N N . ASP A 1 11 ? -1.580 6.059 -1.920 1.00 0.00 11 ASP A N 3
ATOM 1173 C CA . ASP A 1 11 ? -0.801 6.865 -0.992 1.00 0.00 11 ASP A CA 3
ATOM 1174 C C . ASP A 1 11 ? 0.587 6.275 -0.798 1.00 0.00 11 ASP A C 3
ATOM 1175 O O . ASP A 1 11 ? 1.576 6.999 -0.690 1.00 0.00 11 ASP A O 3
ATOM 1184 N N . CYS A 1 12 ? 0.646 4.953 -0.738 1.00 0.00 12 CYS A N 3
ATOM 1185 C CA . CYS A 1 12 ? 1.908 4.252 -0.538 1.00 0.00 12 CYS A CA 3
ATOM 1186 C C . CYS A 1 12 ? 2.750 4.207 -1.814 1.00 0.00 12 CYS A C 3
ATOM 1187 O O . CYS A 1 12 ? 3.959 4.438 -1.769 1.00 0.00 12 CYS A O 3
ATOM 1194 N N . LYS A 1 13 ? 2.122 3.904 -2.950 1.00 0.00 13 LYS A N 3
ATOM 1195 C CA . LYS A 1 13 ? 2.852 3.828 -4.211 1.00 0.00 13 LYS A CA 3
ATOM 1196 C C . LYS A 1 13 ? 3.461 5.178 -4.567 1.00 0.00 13 LYS A C 3
ATOM 1197 O O . LYS A 1 13 ? 4.535 5.244 -5.165 1.00 0.00 13 LYS A O 3
ATOM 1216 N N . ARG A 1 14 ? 2.775 6.253 -4.193 1.00 0.00 14 ARG A N 3
ATOM 1217 C CA . ARG A 1 14 ? 3.265 7.597 -4.475 1.00 0.00 14 ARG A CA 3
ATOM 1218 C C . ARG A 1 14 ? 4.521 7.910 -3.659 1.00 0.00 14 ARG A C 3
ATOM 1219 O O . ARG A 1 14 ? 5.206 8.899 -3.918 1.00 0.00 14 ARG A O 3
ATOM 1240 N N . ARG A 1 15 ? 4.821 7.061 -2.675 1.00 0.00 15 ARG A N 3
ATOM 1241 C CA . ARG A 1 15 ? 5.995 7.256 -1.832 1.00 0.00 15 ARG A CA 3
ATOM 1242 C C . ARG A 1 15 ? 7.209 6.516 -2.392 1.00 0.00 15 ARG A C 3
ATOM 1243 O O . ARG A 1 15 ? 8.185 6.280 -1.679 1.00 0.00 15 ARG A O 3
ATOM 1264 N N . GLY A 1 16 ? 7.148 6.155 -3.672 1.00 0.00 16 GLY A N 3
ATOM 1265 C CA . GLY A 1 16 ? 8.250 5.455 -4.297 1.00 0.00 16 GLY A CA 3
ATOM 1266 C C . GLY A 1 16 ? 8.332 3.996 -3.889 1.00 0.00 16 GLY A C 3
ATOM 1267 O O . GLY A 1 16 ? 9.394 3.516 -3.491 1.00 0.00 16 GLY A O 3
ATOM 1271 N N . TYR A 1 17 ? 7.213 3.287 -3.993 1.00 0.00 17 TYR A N 3
ATOM 1272 C CA . TYR A 1 17 ? 7.169 1.872 -3.638 1.00 0.00 17 TYR A CA 3
ATOM 1273 C C . TYR A 1 17 ? 6.824 1.021 -4.856 1.00 0.00 17 TYR A C 3
ATOM 1274 O O . TYR A 1 17 ? 6.264 1.518 -5.833 1.00 0.00 17 TYR A O 3
ATOM 1292 N N . ARG A 1 18 ? 7.165 -0.262 -4.793 1.00 0.00 18 ARG A N 3
ATOM 1293 C CA . ARG A 1 18 ? 6.893 -1.177 -5.895 1.00 0.00 18 ARG A CA 3
ATOM 1294 C C . ARG A 1 18 ? 5.556 -1.885 -5.699 1.00 0.00 18 ARG A C 3
ATOM 1295 O O . ARG A 1 18 ? 4.696 -1.860 -6.580 1.00 0.00 18 ARG A O 3
ATOM 1316 N N . SER A 1 19 ? 5.386 -2.515 -4.541 1.00 0.00 19 SER A N 3
ATOM 1317 C CA . SER A 1 19 ? 4.149 -3.226 -4.240 1.00 0.00 19 SER A CA 3
ATOM 1318 C C . SER A 1 19 ? 4.027 -3.504 -2.747 1.00 0.00 19 SER A C 3
ATOM 1319 O O . SER A 1 19 ? 5.028 -3.655 -2.050 1.00 0.00 19 SER A O 3
ATOM 1327 N N . GLY A 1 20 ? 2.792 -3.570 -2.265 1.00 0.00 20 GLY A N 3
ATOM 1328 C CA . GLY A 1 20 ? 2.559 -3.829 -0.857 1.00 0.00 20 GLY A CA 3
ATOM 1329 C C . GLY A 1 20 ? 1.233 -4.515 -0.602 1.00 0.00 20 GLY A C 3
ATOM 1330 O O . GLY A 1 20 ? 0.646 -5.104 -1.509 1.00 0.00 20 GLY A O 3
ATOM 1334 N N . LYS A 1 21 ? 0.761 -4.436 0.637 1.00 0.00 21 LYS A N 3
ATOM 1335 C CA . LYS A 1 21 ? -0.505 -5.053 1.014 1.00 0.00 21 LYS A CA 3
ATOM 1336 C C . LYS A 1 21 ? -0.982 -4.530 2.364 1.00 0.00 21 LYS A C 3
ATOM 1337 O O . LYS A 1 21 ? -0.211 -3.936 3.120 1.00 0.00 21 LYS A O 3
ATOM 1356 N N . CYS A 1 22 ? -2.257 -4.756 2.663 1.00 0.00 22 CYS A N 3
ATOM 1357 C CA . CYS A 1 22 ? -2.836 -4.309 3.924 1.00 0.00 22 CYS A CA 3
ATOM 1358 C C . CYS A 1 22 ? -3.047 -5.486 4.872 1.00 0.00 22 CYS A C 3
ATOM 1359 O O . CYS A 1 22 ? -3.792 -6.417 4.567 1.00 0.00 22 CYS A O 3
ATOM 1366 N N . ILE A 1 23 ? -2.393 -5.430 6.026 1.00 0.00 23 ILE A N 3
ATOM 1367 C CA . ILE A 1 23 ? -2.516 -6.483 7.025 1.00 0.00 23 ILE A CA 3
ATOM 1368 C C . ILE A 1 23 ? -3.740 -6.250 7.901 1.00 0.00 23 ILE A C 3
ATOM 1369 O O . ILE A 1 23 ? -4.231 -5.124 8.005 1.00 0.00 23 ILE A O 3
ATOM 1385 N N . ASN A 1 24 ? -4.227 -7.323 8.528 1.00 0.00 24 ASN A N 3
ATOM 1386 C CA . ASN A 1 24 ? -5.405 -7.257 9.398 1.00 0.00 24 ASN A CA 3
ATOM 1387 C C . ASN A 1 24 ? -5.445 -5.975 10.219 1.00 0.00 24 ASN A C 3
ATOM 1388 O O . ASN A 1 24 ? -6.516 -5.464 10.546 1.00 0.00 24 ASN A O 3
ATOM 1399 N N . ASN A 1 25 ? -4.273 -5.462 10.539 1.00 0.00 25 ASN A N 3
ATOM 1400 C CA . ASN A 1 25 ? -4.162 -4.235 11.315 1.00 0.00 25 ASN A CA 3
ATOM 1401 C C . ASN A 1 25 ? -2.830 -3.541 11.053 1.00 0.00 25 ASN A C 3
ATOM 1402 O O . ASN A 1 25 ? -2.212 -3.001 11.971 1.00 0.00 25 ASN A O 3
ATOM 1413 N N . ALA A 1 26 ? -2.387 -3.554 9.797 1.00 0.00 26 ALA A N 3
ATOM 1414 C CA . ALA A 1 26 ? -1.122 -2.916 9.441 1.00 0.00 26 ALA A CA 3
ATOM 1415 C C . ALA A 1 26 ? -0.887 -2.912 7.933 1.00 0.00 26 ALA A C 3
ATOM 1416 O O . ALA A 1 26 ? -0.625 -3.953 7.333 1.00 0.00 26 ALA A O 3
ATOM 1423 N N . CYS A 1 27 ? -0.969 -1.730 7.331 1.00 0.00 27 CYS A N 3
ATOM 1424 C CA . CYS A 1 27 ? -0.753 -1.582 5.895 1.00 0.00 27 CYS A CA 3
ATOM 1425 C C . CYS A 1 27 ? 0.702 -1.221 5.610 1.00 0.00 27 CYS A C 3
ATOM 1426 O O . CYS A 1 27 ? 1.230 -0.258 6.167 1.00 0.00 27 CYS A O 3
ATOM 1433 N N . LYS A 1 28 ? 1.352 -2.000 4.748 1.00 0.00 28 LYS A N 3
ATOM 1434 C CA . LYS A 1 28 ? 2.751 -1.752 4.409 1.00 0.00 28 LYS A CA 3
ATOM 1435 C C . LYS A 1 28 ? 3.048 -2.114 2.956 1.00 0.00 28 LYS A C 3
ATOM 1436 O O . LYS A 1 28 ? 2.270 -2.810 2.304 1.00 0.00 28 LYS A O 3
ATOM 1455 N N . CYS A 1 29 ? 4.187 -1.634 2.459 1.00 0.00 29 CYS A N 3
ATOM 1456 C CA . CYS A 1 29 ? 4.604 -1.901 1.086 1.00 0.00 29 CYS A CA 3
ATOM 1457 C C . CYS A 1 29 ? 6.119 -2.023 0.994 1.00 0.00 29 CYS A C 3
ATOM 1458 O O . CYS A 1 29 ? 6.837 -1.722 1.948 1.00 0.00 29 CYS A O 3
ATOM 1465 N N . TYR A 1 30 ? 6.597 -2.478 -0.157 1.00 0.00 30 TYR A N 3
ATOM 1466 C CA . TYR A 1 30 ? 8.028 -2.653 -0.374 1.00 0.00 30 TYR A CA 3
ATOM 1467 C C . TYR A 1 30 ? 8.463 -2.058 -1.713 1.00 0.00 30 TYR A C 3
ATOM 1468 O O . TYR A 1 30 ? 7.718 -2.103 -2.695 1.00 0.00 30 TYR A O 3
ATOM 1486 N N . PRO A 1 31 ? 9.683 -1.491 -1.766 1.00 0.00 31 PRO A N 3
ATOM 1487 C CA . PRO A 1 31 ? 10.226 -0.886 -2.983 1.00 0.00 31 PRO A CA 3
ATOM 1488 C C . PRO A 1 31 ? 10.818 -1.924 -3.932 1.00 0.00 31 PRO A C 3
ATOM 1489 O O . PRO A 1 31 ? 10.618 -3.125 -3.756 1.00 0.00 31 PRO A O 3
ATOM 1500 N N . TYR A 1 32 ? 11.547 -1.451 -4.937 1.00 0.00 32 TYR A N 3
ATOM 1501 C CA . TYR A 1 32 ? 12.168 -2.338 -5.913 1.00 0.00 32 TYR A CA 3
ATOM 1502 C C . TYR A 1 32 ? 13.261 -3.182 -5.263 1.00 0.00 32 TYR A C 3
ATOM 1503 O O . TYR A 1 32 ? 14.382 -2.662 -5.085 1.00 0.00 32 TYR A O 3
ATOM 1522 N N . ALA A 1 1 ? -13.475 5.235 9.202 1.00 0.00 1 ALA A N 4
ATOM 1523 C CA . ALA A 1 1 ? -13.352 4.340 8.022 1.00 0.00 1 ALA A CA 4
ATOM 1524 C C . ALA A 1 1 ? -12.399 3.184 8.309 1.00 0.00 1 ALA A C 4
ATOM 1525 O O . ALA A 1 1 ? -11.856 3.073 9.408 1.00 0.00 1 ALA A O 4
ATOM 1534 N N . VAL A 1 2 ? -12.200 2.326 7.314 1.00 0.00 2 VAL A N 4
ATOM 1535 C CA . VAL A 1 2 ? -11.311 1.178 7.460 1.00 0.00 2 VAL A CA 4
ATOM 1536 C C . VAL A 1 2 ? -10.166 1.240 6.458 1.00 0.00 2 VAL A C 4
ATOM 1537 O O . VAL A 1 2 ? -10.170 2.058 5.539 1.00 0.00 2 VAL A O 4
ATOM 1550 N N . CYS A 1 3 ? -9.187 0.366 6.648 1.00 0.00 3 CYS A N 4
ATOM 1551 C CA . CYS A 1 3 ? -8.026 0.308 5.768 1.00 0.00 3 CYS A CA 4
ATOM 1552 C C . CYS A 1 3 ? -8.445 -0.003 4.334 1.00 0.00 3 CYS A C 4
ATOM 1553 O O . CYS A 1 3 ? -9.151 -0.979 4.080 1.00 0.00 3 CYS A O 4
ATOM 1560 N N . VAL A 1 4 ? -8.001 0.833 3.401 1.00 0.00 4 VAL A N 4
ATOM 1561 C CA . VAL A 1 4 ? -8.325 0.647 1.992 1.00 0.00 4 VAL A CA 4
ATOM 1562 C C . VAL A 1 4 ? -7.083 0.273 1.191 1.00 0.00 4 VAL A C 4
ATOM 1563 O O . VAL A 1 4 ? -6.101 1.014 1.167 1.00 0.00 4 VAL A O 4
ATOM 1576 N N . TYR A 1 5 ? -7.133 -0.884 0.541 1.00 0.00 5 TYR A N 4
ATOM 1577 C CA . TYR A 1 5 ? -6.013 -1.365 -0.259 1.00 0.00 5 TYR A CA 4
ATOM 1578 C C . TYR A 1 5 ? -5.654 -0.378 -1.365 1.00 0.00 5 TYR A C 4
ATOM 1579 O O . TYR A 1 5 ? -4.479 -0.161 -1.658 1.00 0.00 5 TYR A O 4
ATOM 1597 N N . ARG A 1 6 ? -6.672 0.208 -1.985 1.00 0.00 6 ARG A N 4
ATOM 1598 C CA . ARG A 1 6 ? -6.464 1.160 -3.066 1.00 0.00 6 ARG A CA 4
ATOM 1599 C C . ARG A 1 6 ? -5.880 2.475 -2.555 1.00 0.00 6 ARG A C 4
ATOM 1600 O O . ARG A 1 6 ? -5.057 3.100 -3.226 1.00 0.00 6 ARG A O 4
ATOM 1621 N N . THR A 1 7 ? -6.304 2.891 -1.365 1.00 0.00 7 THR A N 4
ATOM 1622 C CA . THR A 1 7 ? -5.815 4.131 -0.778 1.00 0.00 7 THR A CA 4
ATOM 1623 C C . THR A 1 7 ? -4.399 3.945 -0.262 1.00 0.00 7 THR A C 4
ATOM 1624 O O . THR A 1 7 ? -3.533 4.797 -0.461 1.00 0.00 7 THR A O 4
ATOM 1635 N N . CYS A 1 8 ? -4.169 2.813 0.389 1.00 0.00 8 CYS A N 4
ATOM 1636 C CA . CYS A 1 8 ? -2.852 2.500 0.925 1.00 0.00 8 CYS A CA 4
ATOM 1637 C C . CYS A 1 8 ? -1.877 2.216 -0.211 1.00 0.00 8 CYS A C 4
ATOM 1638 O O . CYS A 1 8 ? -0.702 2.575 -0.143 1.00 0.00 8 CYS A O 4
ATOM 1645 N N . ASP A 1 9 ? -2.382 1.575 -1.261 1.00 0.00 9 ASP A N 4
ATOM 1646 C CA . ASP A 1 9 ? -1.565 1.250 -2.420 1.00 0.00 9 ASP A CA 4
ATOM 1647 C C . ASP A 1 9 ? -1.139 2.520 -3.147 1.00 0.00 9 ASP A C 4
ATOM 1648 O O . ASP A 1 9 ? 0.039 2.707 -3.449 1.00 0.00 9 ASP A O 4
ATOM 1657 N N . LYS A 1 10 ? -2.105 3.393 -3.422 1.00 0.00 10 LYS A N 4
ATOM 1658 C CA . LYS A 1 10 ? -1.821 4.646 -4.110 1.00 0.00 10 LYS A CA 4
ATOM 1659 C C . LYS A 1 10 ? -0.866 5.507 -3.292 1.00 0.00 10 LYS A C 4
ATOM 1660 O O . LYS A 1 10 ? 0.112 6.038 -3.819 1.00 0.00 10 LYS A O 4
ATOM 1679 N N . ASP A 1 11 ? -1.145 5.633 -1.999 1.00 0.00 11 ASP A N 4
ATOM 1680 C CA . ASP A 1 11 ? -0.299 6.416 -1.114 1.00 0.00 11 ASP A CA 4
ATOM 1681 C C . ASP A 1 11 ? 1.109 5.839 -1.099 1.00 0.00 11 ASP A C 4
ATOM 1682 O O . ASP A 1 11 ? 2.099 6.571 -1.094 1.00 0.00 11 ASP A O 4
ATOM 1691 N N . CYS A 1 12 ? 1.180 4.515 -1.097 1.00 0.00 12 CYS A N 4
ATOM 1692 C CA . CYS A 1 12 ? 2.456 3.813 -1.087 1.00 0.00 12 CYS A CA 4
ATOM 1693 C C . CYS A 1 12 ? 3.247 4.094 -2.361 1.00 0.00 12 CYS A C 4
ATOM 1694 O O . CYS A 1 12 ? 4.397 4.529 -2.302 1.00 0.00 12 CYS A O 4
ATOM 1701 N N . LYS A 1 13 ? 2.629 3.843 -3.514 1.00 0.00 13 LYS A N 4
ATOM 1702 C CA . LYS A 1 13 ? 3.294 4.070 -4.793 1.00 0.00 13 LYS A CA 4
ATOM 1703 C C . LYS A 1 13 ? 3.710 5.530 -4.938 1.00 0.00 13 LYS A C 4
ATOM 1704 O O . LYS A 1 13 ? 4.730 5.836 -5.555 1.00 0.00 13 LYS A O 4
ATOM 1723 N N . ARG A 1 14 ? 2.917 6.427 -4.362 1.00 0.00 14 ARG A N 4
ATOM 1724 C CA . ARG A 1 14 ? 3.210 7.854 -4.424 1.00 0.00 14 ARG A CA 4
ATOM 1725 C C . ARG A 1 14 ? 4.359 8.219 -3.485 1.00 0.00 14 ARG A C 4
ATOM 1726 O O . ARG A 1 14 ? 4.973 9.277 -3.626 1.00 0.00 14 ARG A O 4
ATOM 1747 N N . ARG A 1 15 ? 4.646 7.339 -2.528 1.00 0.00 15 ARG A N 4
ATOM 1748 C CA . ARG A 1 15 ? 5.720 7.576 -1.572 1.00 0.00 15 ARG A CA 4
ATOM 1749 C C . ARG A 1 15 ? 7.008 6.884 -2.012 1.00 0.00 15 ARG A C 4
ATOM 1750 O O . ARG A 1 15 ? 7.889 6.616 -1.195 1.00 0.00 15 ARG A O 4
ATOM 1771 N N . GLY A 1 16 ? 7.113 6.601 -3.307 1.00 0.00 16 GLY A N 4
ATOM 1772 C CA . GLY A 1 16 ? 8.295 5.950 -3.831 1.00 0.00 16 GLY A CA 4
ATOM 1773 C C . GLY A 1 16 ? 8.326 4.461 -3.543 1.00 0.00 16 GLY A C 4
ATOM 1774 O O . GLY A 1 16 ? 9.313 3.945 -3.018 1.00 0.00 16 GLY A O 4
ATOM 1778 N N . TYR A 1 17 ? 7.248 3.766 -3.894 1.00 0.00 17 TYR A N 4
ATOM 1779 C CA . TYR A 1 17 ? 7.163 2.325 -3.674 1.00 0.00 17 TYR A CA 4
ATOM 1780 C C . TYR A 1 17 ? 6.667 1.614 -4.929 1.00 0.00 17 TYR A C 4
ATOM 1781 O O . TYR A 1 17 ? 6.383 2.251 -5.944 1.00 0.00 17 TYR A O 4
ATOM 1799 N N . ARG A 1 18 ? 6.565 0.290 -4.855 1.00 0.00 18 ARG A N 4
ATOM 1800 C CA . ARG A 1 18 ? 6.105 -0.505 -5.988 1.00 0.00 18 ARG A CA 4
ATOM 1801 C C . ARG A 1 18 ? 4.745 -1.136 -5.699 1.00 0.00 18 ARG A C 4
ATOM 1802 O O . ARG A 1 18 ? 3.817 -1.025 -6.500 1.00 0.00 18 ARG A O 4
ATOM 1823 N N . SER A 1 19 ? 4.634 -1.799 -4.552 1.00 0.00 19 SER A N 4
ATOM 1824 C CA . SER A 1 19 ? 3.386 -2.447 -4.163 1.00 0.00 19 SER A CA 4
ATOM 1825 C C . SER A 1 19 ? 3.190 -2.397 -2.651 1.00 0.00 19 SER A C 4
ATOM 1826 O O . SER A 1 19 ? 3.967 -1.766 -1.935 1.00 0.00 19 SER A O 4
ATOM 1834 N N . GLY A 1 20 ? 2.145 -3.066 -2.174 1.00 0.00 20 GLY A N 4
ATOM 1835 C CA . GLY A 1 20 ? 1.862 -3.087 -0.750 1.00 0.00 20 GLY A CA 4
ATOM 1836 C C . GLY A 1 20 ? 0.642 -3.922 -0.417 1.00 0.00 20 GLY A C 4
ATOM 1837 O O . GLY A 1 20 ? -0.177 -4.211 -1.289 1.00 0.00 20 GLY A O 4
ATOM 1841 N N . LYS A 1 21 ? 0.520 -4.311 0.848 1.00 0.00 21 LYS A N 4
ATOM 1842 C CA . LYS A 1 21 ? -0.611 -5.119 1.291 1.00 0.00 21 LYS A CA 4
ATOM 1843 C C . LYS A 1 21 ? -1.107 -4.660 2.658 1.00 0.00 21 LYS A C 4
ATOM 1844 O O . LYS A 1 21 ? -0.312 -4.351 3.544 1.00 0.00 21 LYS A O 4
ATOM 1863 N N . CYS A 1 22 ? -2.425 -4.616 2.822 1.00 0.00 22 CYS A N 4
ATOM 1864 C CA . CYS A 1 22 ? -3.022 -4.193 4.082 1.00 0.00 22 CYS A CA 4
ATOM 1865 C C . CYS A 1 22 ? -3.269 -5.388 4.999 1.00 0.00 22 CYS A C 4
ATOM 1866 O O . CYS A 1 22 ? -4.147 -6.211 4.740 1.00 0.00 22 CYS A O 4
ATOM 1873 N N . ILE A 1 23 ? -2.494 -5.471 6.076 1.00 0.00 23 ILE A N 4
ATOM 1874 C CA . ILE A 1 23 ? -2.636 -6.559 7.035 1.00 0.00 23 ILE A CA 4
ATOM 1875 C C . ILE A 1 23 ? -3.725 -6.240 8.053 1.00 0.00 23 ILE A C 4
ATOM 1876 O O . ILE A 1 23 ? -4.062 -5.074 8.271 1.00 0.00 23 ILE A O 4
ATOM 1892 N N . ASN A 1 24 ? -4.276 -7.287 8.666 1.00 0.00 24 ASN A N 4
ATOM 1893 C CA . ASN A 1 24 ? -5.345 -7.146 9.658 1.00 0.00 24 ASN A CA 4
ATOM 1894 C C . ASN A 1 24 ? -5.140 -5.952 10.583 1.00 0.00 24 ASN A C 4
ATOM 1895 O O . ASN A 1 24 ? -6.103 -5.389 11.105 1.00 0.00 24 ASN A O 4
ATOM 1906 N N . ASN A 1 25 ? -3.893 -5.574 10.786 1.00 0.00 25 ASN A N 4
ATOM 1907 C CA . ASN A 1 25 ? -3.577 -4.446 11.655 1.00 0.00 25 ASN A CA 4
ATOM 1908 C C . ASN A 1 25 ? -2.257 -3.786 11.268 1.00 0.00 25 ASN A C 4
ATOM 1909 O O . ASN A 1 25 ? -1.523 -3.304 12.132 1.00 0.00 25 ASN A O 4
ATOM 1920 N N . ALA A 1 26 ? -1.951 -3.761 9.972 1.00 0.00 26 ALA A N 4
ATOM 1921 C CA . ALA A 1 26 ? -0.709 -3.149 9.507 1.00 0.00 26 ALA A CA 4
ATOM 1922 C C . ALA A 1 26 ? -0.591 -3.187 7.987 1.00 0.00 26 ALA A C 4
ATOM 1923 O O . ALA A 1 26 ? -0.568 -4.258 7.386 1.00 0.00 26 ALA A O 4
ATOM 1930 N N . CYS A 1 27 ? -0.502 -2.013 7.371 1.00 0.00 27 CYS A N 4
ATOM 1931 C CA . CYS A 1 27 ? -0.373 -1.923 5.922 1.00 0.00 27 CYS A CA 4
ATOM 1932 C C . CYS A 1 27 ? 1.095 -1.970 5.510 1.00 0.00 27 CYS A C 4
ATOM 1933 O O . CYS A 1 27 ? 1.841 -1.014 5.722 1.00 0.00 27 CYS A O 4
ATOM 1940 N N . LYS A 1 28 ? 1.502 -3.091 4.924 1.00 0.00 28 LYS A N 4
ATOM 1941 C CA . LYS A 1 28 ? 2.882 -3.268 4.486 1.00 0.00 28 LYS A CA 4
ATOM 1942 C C . LYS A 1 28 ? 3.093 -2.692 3.090 1.00 0.00 28 LYS A C 4
ATOM 1943 O O . LYS A 1 28 ? 2.139 -2.489 2.339 1.00 0.00 28 LYS A O 4
ATOM 1962 N N . CYS A 1 29 ? 4.351 -2.433 2.751 1.00 0.00 29 CYS A N 4
ATOM 1963 C CA . CYS A 1 29 ? 4.694 -1.883 1.446 1.00 0.00 29 CYS A CA 4
ATOM 1964 C C . CYS A 1 29 ? 5.912 -2.591 0.862 1.00 0.00 29 CYS A C 4
ATOM 1965 O O . CYS A 1 29 ? 6.659 -3.254 1.582 1.00 0.00 29 CYS A O 4
ATOM 1972 N N . TYR A 1 30 ? 6.106 -2.453 -0.445 1.00 0.00 30 TYR A N 4
ATOM 1973 C CA . TYR A 1 30 ? 7.232 -3.087 -1.119 1.00 0.00 30 TYR A CA 4
ATOM 1974 C C . TYR A 1 30 ? 7.823 -2.165 -2.184 1.00 0.00 30 TYR A C 4
ATOM 1975 O O . TYR A 1 30 ? 7.280 -2.051 -3.282 1.00 0.00 30 TYR A O 4
ATOM 1993 N N . PRO A 1 31 ? 8.947 -1.492 -1.877 1.00 0.00 31 PRO A N 4
ATOM 1994 C CA . PRO A 1 31 ? 9.597 -0.582 -2.824 1.00 0.00 31 PRO A CA 4
ATOM 1995 C C . PRO A 1 31 ? 10.166 -1.315 -4.035 1.00 0.00 31 PRO A C 4
ATOM 1996 O O . PRO A 1 31 ? 9.789 -1.031 -5.170 1.00 0.00 31 PRO A O 4
ATOM 2007 N N . TYR A 1 32 ? 11.066 -2.266 -3.774 1.00 0.00 32 TYR A N 4
ATOM 2008 C CA . TYR A 1 32 ? 11.705 -3.072 -4.815 1.00 0.00 32 TYR A CA 4
ATOM 2009 C C . TYR A 1 32 ? 11.967 -2.274 -6.100 1.00 0.00 32 TYR A C 4
ATOM 2010 O O . TYR A 1 32 ? 11.005 -1.997 -6.845 1.00 0.00 32 TYR A O 4
ATOM 2029 N N . ALA A 1 1 ? -11.236 5.456 10.473 1.00 0.00 1 ALA A N 5
ATOM 2030 C CA . ALA A 1 1 ? -11.315 4.915 9.091 1.0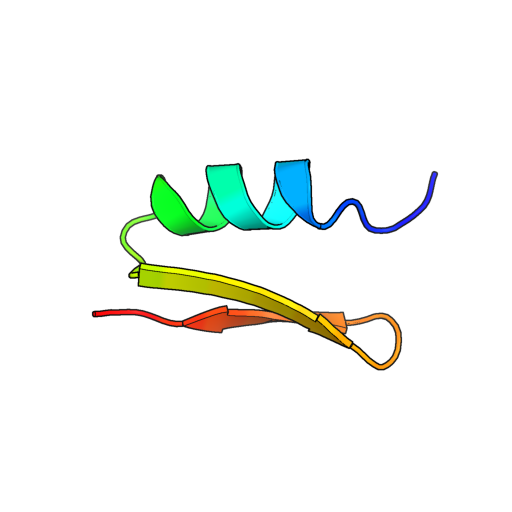0 0.00 1 ALA A CA 5
ATOM 2031 C C . ALA A 1 1 ? -10.878 3.455 9.049 1.00 0.00 1 ALA A C 5
ATOM 2032 O O . ALA A 1 1 ? -10.320 2.935 10.015 1.00 0.00 1 ALA A O 5
ATOM 2041 N N . VAL A 1 2 ? -11.134 2.798 7.921 1.00 0.00 2 VAL A N 5
ATOM 2042 C CA . VAL A 1 2 ? -10.767 1.397 7.751 1.00 0.00 2 VAL A CA 5
ATOM 2043 C C . VAL A 1 2 ? -9.681 1.244 6.689 1.00 0.00 2 VAL A C 5
ATOM 2044 O O . VAL A 1 2 ? -9.571 2.064 5.778 1.00 0.00 2 VAL A O 5
ATOM 2057 N N . CYS A 1 3 ? -8.883 0.189 6.814 1.00 0.00 3 CYS A N 5
ATOM 2058 C CA . CYS A 1 3 ? -7.807 -0.070 5.865 1.00 0.00 3 CYS A CA 5
ATOM 2059 C C . CYS A 1 3 ? -8.366 -0.475 4.505 1.00 0.00 3 CYS A C 5
ATOM 2060 O O . CYS A 1 3 ? -9.059 -1.485 4.383 1.00 0.00 3 CYS A O 5
ATOM 2067 N N . VAL A 1 4 ? -8.060 0.320 3.484 1.00 0.00 4 VAL A N 5
ATOM 2068 C CA . VAL A 1 4 ? -8.532 0.044 2.133 1.00 0.00 4 VAL A CA 5
ATOM 2069 C C . VAL A 1 4 ? -7.381 -0.379 1.226 1.00 0.00 4 VAL A C 5
ATOM 2070 O O . VAL A 1 4 ? -6.275 0.152 1.322 1.00 0.00 4 VAL A O 5
ATOM 2083 N N . TYR A 1 5 ? -7.650 -1.338 0.347 1.00 0.00 5 TYR A N 5
ATOM 2084 C CA . TYR A 1 5 ? -6.636 -1.833 -0.577 1.00 0.00 5 TYR A CA 5
ATOM 2085 C C . TYR A 1 5 ? -6.263 -0.768 -1.603 1.00 0.00 5 TYR A C 5
ATOM 2086 O O . TYR A 1 5 ? -5.086 -0.563 -1.899 1.00 0.00 5 TYR A O 5
ATOM 2104 N N . ARG A 1 6 ? -7.273 -0.096 -2.145 1.00 0.00 6 ARG A N 5
ATOM 2105 C CA . ARG A 1 6 ? -7.054 0.945 -3.138 1.00 0.00 6 ARG A CA 5
ATOM 2106 C C . ARG A 1 6 ? -6.374 2.161 -2.516 1.00 0.00 6 ARG A C 5
ATOM 2107 O O . ARG A 1 6 ? -5.492 2.772 -3.124 1.00 0.00 6 ARG A O 5
ATOM 2128 N N . THR A 1 7 ? -6.780 2.501 -1.296 1.00 0.00 7 THR A N 5
ATOM 2129 C CA . THR A 1 7 ? -6.202 3.635 -0.592 1.00 0.00 7 THR A CA 5
ATOM 2130 C C . THR A 1 7 ? -4.779 3.309 -0.176 1.00 0.00 7 THR A C 5
ATOM 2131 O O . THR A 1 7 ? -3.880 4.145 -0.268 1.00 0.00 7 THR A O 5
ATOM 2142 N N . CYS A 1 8 ? -4.585 2.074 0.264 1.00 0.00 8 CYS A N 5
ATOM 2143 C CA . CYS A 1 8 ? -3.270 1.609 0.684 1.00 0.00 8 CYS A CA 5
ATOM 2144 C C . CYS A 1 8 ? -2.343 1.505 -0.520 1.00 0.00 8 CYS A C 5
ATOM 2145 O O . CYS A 1 8 ? -1.148 1.787 -0.426 1.00 0.00 8 CYS A O 5
ATOM 2152 N N . ASP A 1 9 ? -2.909 1.106 -1.655 1.00 0.00 9 ASP A N 5
ATOM 2153 C CA . ASP A 1 9 ? -2.143 0.971 -2.885 1.00 0.00 9 ASP A CA 5
ATOM 2154 C C . ASP A 1 9 ? -1.642 2.331 -3.353 1.00 0.00 9 ASP A C 5
ATOM 2155 O O . ASP A 1 9 ? -0.455 2.503 -3.631 1.00 0.00 9 ASP A O 5
ATOM 2164 N N . LYS A 1 10 ? -2.552 3.298 -3.434 1.00 0.00 10 LYS A N 5
ATOM 2165 C CA . LYS A 1 10 ? -2.191 4.643 -3.864 1.00 0.00 10 LYS A CA 5
ATOM 2166 C C . LYS A 1 10 ? -1.203 5.274 -2.889 1.00 0.00 10 LYS A C 5
ATOM 2167 O O . LYS A 1 10 ? -0.250 5.939 -3.297 1.00 0.00 10 LYS A O 5
ATOM 2186 N N . ASP A 1 11 ? -1.433 5.055 -1.597 1.00 0.00 11 ASP A N 5
ATOM 2187 C CA . ASP A 1 11 ? -0.560 5.597 -0.564 1.00 0.00 11 ASP A CA 5
ATOM 2188 C C . ASP A 1 11 ? 0.867 5.099 -0.750 1.00 0.00 11 ASP A C 5
ATOM 2189 O O . ASP A 1 11 ? 1.810 5.888 -0.803 1.00 0.00 11 ASP A O 5
ATOM 2198 N N . CYS A 1 12 ? 1.017 3.783 -0.853 1.00 0.00 12 CYS A N 5
ATOM 2199 C CA . CYS A 1 12 ? 2.329 3.178 -1.037 1.00 0.00 12 CYS A CA 5
ATOM 2200 C C . CYS A 1 12 ? 2.938 3.605 -2.367 1.00 0.00 12 CYS A C 5
ATOM 2201 O O . CYS A 1 12 ? 4.125 3.923 -2.444 1.00 0.00 12 CYS A O 5
ATOM 2208 N N . LYS A 1 13 ? 2.118 3.613 -3.413 1.00 0.00 13 LYS A N 5
ATOM 2209 C CA . LYS A 1 13 ? 2.576 4.005 -4.741 1.00 0.00 13 LYS A CA 5
ATOM 2210 C C . LYS A 1 13 ? 3.156 5.416 -4.716 1.00 0.00 13 LYS A C 5
ATOM 2211 O O . LYS A 1 13 ? 4.142 5.706 -5.393 1.00 0.00 13 LYS A O 5
ATOM 2230 N N . ARG A 1 14 ? 2.537 6.289 -3.927 1.00 0.00 14 ARG A N 5
ATOM 2231 C CA . ARG A 1 14 ? 2.991 7.668 -3.810 1.00 0.00 14 ARG A CA 5
ATOM 2232 C C . ARG A 1 14 ? 3.844 7.859 -2.558 1.00 0.00 14 ARG A C 5
ATOM 2233 O O . ARG A 1 14 ? 3.959 8.969 -2.038 1.00 0.00 14 ARG A O 5
ATOM 2254 N N . ARG A 1 15 ? 4.441 6.771 -2.079 1.00 0.00 15 ARG A N 5
ATOM 2255 C CA . ARG A 1 15 ? 5.282 6.821 -0.890 1.00 0.00 15 ARG A CA 5
ATOM 2256 C C . ARG A 1 15 ? 6.685 6.302 -1.194 1.00 0.00 15 ARG A C 5
ATOM 2257 O O . ARG A 1 15 ? 7.359 5.758 -0.319 1.00 0.00 15 ARG A O 5
ATOM 2278 N N . GLY A 1 16 ? 7.118 6.475 -2.439 1.00 0.00 16 GLY A N 5
ATOM 2279 C CA . GLY A 1 16 ? 8.437 6.022 -2.836 1.00 0.00 16 GLY A CA 5
ATOM 2280 C C . GLY A 1 16 ? 8.601 4.520 -2.710 1.00 0.00 16 GLY A C 5
ATOM 2281 O O . GLY A 1 16 ? 9.644 4.038 -2.268 1.00 0.00 16 GLY A O 5
ATOM 2285 N N . TYR A 1 17 ? 7.569 3.778 -3.100 1.00 0.00 17 TYR A N 5
ATOM 2286 C CA . TYR A 1 17 ? 7.606 2.322 -3.029 1.00 0.00 17 TYR A CA 5
ATOM 2287 C C . TYR A 1 17 ? 7.223 1.702 -4.369 1.00 0.00 17 TYR A C 5
ATOM 2288 O O . TYR A 1 17 ? 6.835 2.407 -5.301 1.00 0.00 17 TYR A O 5
ATOM 2306 N N . ARG A 1 18 ? 7.336 0.380 -4.460 1.00 0.00 18 ARG A N 5
ATOM 2307 C CA . ARG A 1 18 ? 7.004 -0.330 -5.689 1.00 0.00 18 ARG A CA 5
ATOM 2308 C C . ARG A 1 18 ? 5.574 -0.862 -5.647 1.00 0.00 18 ARG A C 5
ATOM 2309 O O . ARG A 1 18 ? 4.832 -0.746 -6.623 1.00 0.00 18 ARG A O 5
ATOM 2330 N N . SER A 1 19 ? 5.191 -1.443 -4.515 1.00 0.00 19 SER A N 5
ATOM 2331 C CA . SER A 1 19 ? 3.846 -1.987 -4.356 1.00 0.00 19 SER A CA 5
ATOM 2332 C C . SER A 1 19 ? 3.434 -2.012 -2.888 1.00 0.00 19 SER A C 5
ATOM 2333 O O . SER A 1 19 ? 4.264 -2.214 -2.004 1.00 0.00 19 SER A O 5
ATOM 2341 N N . GLY A 1 20 ? 2.145 -1.805 -2.637 1.00 0.00 20 GLY A N 5
ATOM 2342 C CA . GLY A 1 20 ? 1.644 -1.808 -1.274 1.00 0.00 20 GLY A CA 5
ATOM 2343 C C . GLY A 1 20 ? 0.542 -2.828 -1.065 1.00 0.00 20 GLY A C 5
ATOM 2344 O O . GLY A 1 20 ? -0.080 -3.284 -2.024 1.00 0.00 20 GLY A O 5
ATOM 2348 N N . LYS A 1 21 ? 0.301 -3.186 0.191 1.00 0.00 21 LYS A N 5
ATOM 2349 C CA . LYS A 1 21 ? -0.733 -4.160 0.522 1.00 0.00 21 LYS A CA 5
ATOM 2350 C C . LYS A 1 21 ? -1.160 -4.026 1.980 1.00 0.00 21 LYS A C 5
ATOM 2351 O O . LYS A 1 21 ? -0.326 -3.850 2.868 1.00 0.00 21 LYS A O 5
ATOM 2370 N N . CYS A 1 22 ? -2.465 -4.112 2.219 1.00 0.00 22 CYS A N 5
ATOM 2371 C CA . CYS A 1 22 ? -3.003 -4.000 3.570 1.00 0.00 22 CYS A CA 5
ATOM 2372 C C . CYS A 1 22 ? -2.844 -5.313 4.331 1.00 0.00 22 CYS A C 5
ATOM 2373 O O . CYS A 1 22 ? -3.547 -6.287 4.062 1.00 0.00 22 CYS A O 5
ATOM 2380 N N . ILE A 1 23 ? -1.916 -5.330 5.282 1.00 0.00 23 ILE A N 5
ATOM 2381 C CA . ILE A 1 23 ? -1.664 -6.519 6.084 1.00 0.00 23 ILE A CA 5
ATOM 2382 C C . ILE A 1 23 ? -1.703 -6.191 7.573 1.00 0.00 23 ILE A C 5
ATOM 2383 O O . ILE A 1 23 ? -1.243 -5.130 7.997 1.00 0.00 23 ILE A O 5
ATOM 2399 N N . ASN A 1 24 ? -2.257 -7.106 8.365 1.00 0.00 24 ASN A N 5
ATOM 2400 C CA . ASN A 1 24 ? -2.357 -6.911 9.809 1.00 0.00 24 ASN A CA 5
ATOM 2401 C C . ASN A 1 24 ? -2.969 -5.553 10.134 1.00 0.00 24 ASN A C 5
ATOM 2402 O O . ASN A 1 24 ? -2.397 -4.761 10.883 1.00 0.00 24 ASN A O 5
ATOM 2413 N N . ASN A 1 25 ? -4.131 -5.295 9.554 1.00 0.00 25 ASN A N 5
ATOM 2414 C CA . ASN A 1 25 ? -4.843 -4.035 9.759 1.00 0.00 25 ASN A CA 5
ATOM 2415 C C . ASN A 1 25 ? -3.899 -2.840 9.631 1.00 0.00 25 ASN A C 5
ATOM 2416 O O . ASN A 1 25 ? -4.109 -1.801 10.257 1.00 0.00 25 ASN A O 5
ATOM 2427 N N . ALA A 1 26 ? -2.862 -2.998 8.814 1.00 0.00 26 ALA A N 5
ATOM 2428 C CA . ALA A 1 26 ? -1.888 -1.935 8.601 1.00 0.00 26 ALA A CA 5
ATOM 2429 C C . ALA A 1 26 ? -1.406 -1.917 7.155 1.00 0.00 26 ALA A C 5
ATOM 2430 O O . ALA A 1 26 ? -0.995 -2.944 6.614 1.00 0.00 26 ALA A O 5
ATOM 2437 N N . CYS A 1 27 ? -1.460 -0.744 6.532 1.00 0.00 27 CYS A N 5
ATOM 2438 C CA . CYS A 1 27 ? -1.029 -0.594 5.147 1.00 0.00 27 CYS A CA 5
ATOM 2439 C C . CYS A 1 27 ? 0.462 -0.884 5.007 1.00 0.00 27 CYS A C 5
ATOM 2440 O O . CYS A 1 27 ? 1.302 -0.082 5.414 1.00 0.00 27 CYS A O 5
ATOM 2447 N N . LYS A 1 28 ? 0.783 -2.038 4.429 1.00 0.00 28 LYS A N 5
ATOM 2448 C CA . LYS A 1 28 ? 2.173 -2.435 4.235 1.00 0.00 28 LYS A CA 5
ATOM 2449 C C . LYS A 1 28 ? 2.705 -1.914 2.904 1.00 0.00 28 LYS A C 5
ATOM 2450 O O . LYS A 1 28 ? 1.934 -1.538 2.021 1.00 0.00 28 LYS A O 5
ATOM 2469 N N . CYS A 1 29 ? 4.027 -1.892 2.767 1.00 0.00 29 CYS A N 5
ATOM 2470 C CA . CYS A 1 29 ? 4.658 -1.414 1.542 1.00 0.00 29 CYS A CA 5
ATOM 2471 C C . CYS A 1 29 ? 5.693 -2.411 1.030 1.00 0.00 29 CYS A C 5
ATOM 2472 O O . CYS A 1 29 ? 6.132 -3.298 1.762 1.00 0.00 29 CYS A O 5
ATOM 2479 N N . TYR A 1 30 ? 6.077 -2.259 -0.234 1.00 0.00 30 TYR A N 5
ATOM 2480 C CA . TYR A 1 30 ? 7.059 -3.146 -0.847 1.00 0.00 30 TYR A CA 5
ATOM 2481 C C . TYR A 1 30 ? 7.989 -2.369 -1.781 1.00 0.00 30 TYR A C 5
ATOM 2482 O O . TYR A 1 30 ? 7.571 -1.916 -2.847 1.00 0.00 30 TYR A O 5
ATOM 2500 N N . PRO A 1 31 ? 9.268 -2.202 -1.390 1.00 0.00 31 PRO A N 5
ATOM 2501 C CA . PRO A 1 31 ? 10.253 -1.475 -2.197 1.00 0.00 31 PRO A CA 5
ATOM 2502 C C . PRO A 1 31 ? 10.760 -2.295 -3.375 1.00 0.00 31 PRO A C 5
ATOM 2503 O O . PRO A 1 31 ? 10.857 -1.795 -4.496 1.00 0.00 31 PRO A O 5
ATOM 2514 N N . TYR A 1 32 ? 11.086 -3.555 -3.094 1.00 0.00 32 TYR A N 5
ATOM 2515 C CA . TYR A 1 32 ? 11.596 -4.499 -4.092 1.00 0.00 32 TYR A CA 5
ATOM 2516 C C . TYR A 1 32 ? 11.326 -4.043 -5.529 1.00 0.00 32 TYR A C 5
ATOM 2517 O O . TYR A 1 32 ? 10.148 -3.793 -5.858 1.00 0.00 32 TYR A O 5
ATOM 2536 N N . ALA A 1 1 ? -14.072 4.143 9.575 1.00 0.00 1 ALA A N 6
ATOM 2537 C CA . ALA A 1 1 ? -14.041 3.230 8.403 1.00 0.00 1 ALA A CA 6
ATOM 2538 C C . ALA A 1 1 ? -12.841 2.293 8.471 1.00 0.00 1 ALA A C 6
ATOM 2539 O O . ALA A 1 1 ? -12.057 2.340 9.419 1.00 0.00 1 ALA A O 6
ATOM 2548 N N . VAL A 1 2 ? -12.704 1.441 7.460 1.00 0.00 2 VAL A N 6
ATOM 2549 C CA . VAL A 1 2 ? -11.598 0.490 7.406 1.00 0.00 2 VAL A CA 6
ATOM 2550 C C . VAL A 1 2 ? -10.513 0.965 6.449 1.00 0.00 2 VAL A C 6
ATOM 2551 O O . VAL A 1 2 ? -10.706 1.916 5.691 1.00 0.00 2 VAL A O 6
ATOM 2564 N N . CYS A 1 3 ? -9.373 0.290 6.493 1.00 0.00 3 CYS A N 6
ATOM 2565 C CA . CYS A 1 3 ? -8.244 0.629 5.635 1.00 0.00 3 CYS A CA 6
ATOM 2566 C C . CYS A 1 3 ? -8.497 0.184 4.199 1.00 0.00 3 CYS A C 6
ATOM 2567 O O . CYS A 1 3 ? -8.685 -1.003 3.932 1.00 0.00 3 CYS A O 6
ATOM 2574 N N . VAL A 1 4 ? -8.494 1.141 3.276 1.00 0.00 4 VAL A N 6
ATOM 2575 C CA . VAL A 1 4 ? -8.718 0.839 1.868 1.00 0.00 4 VAL A CA 6
ATOM 2576 C C . VAL A 1 4 ? -7.456 0.266 1.232 1.00 0.00 4 VAL A C 6
ATOM 2577 O O . VAL A 1 4 ? -6.361 0.797 1.409 1.00 0.00 4 VAL A O 6
ATOM 2590 N N . TYR A 1 5 ? -7.619 -0.828 0.500 1.00 0.00 5 TYR A N 6
ATOM 2591 C CA . TYR A 1 5 ? -6.503 -1.493 -0.155 1.00 0.00 5 TYR A CA 6
ATOM 2592 C C . TYR A 1 5 ? -5.897 -0.630 -1.261 1.00 0.00 5 TYR A C 6
ATOM 2593 O O . TYR A 1 5 ? -4.687 -0.403 -1.292 1.00 0.00 5 TYR A O 6
ATOM 2611 N N . ARG A 1 6 ? -6.742 -0.170 -2.176 1.00 0.00 6 ARG A N 6
ATOM 2612 C CA . ARG A 1 6 ? -6.295 0.646 -3.297 1.00 0.00 6 ARG A CA 6
ATOM 2613 C C . ARG A 1 6 ? -5.818 2.028 -2.857 1.00 0.00 6 ARG A C 6
ATOM 2614 O O . ARG A 1 6 ? -4.889 2.585 -3.444 1.00 0.00 6 ARG A O 6
ATOM 2635 N N . THR A 1 7 ? -6.453 2.581 -1.829 1.00 0.00 7 THR A N 6
ATOM 2636 C CA . THR A 1 7 ? -6.085 3.901 -1.336 1.00 0.00 7 THR A CA 6
ATOM 2637 C C . THR A 1 7 ? -4.776 3.837 -0.572 1.00 0.00 7 THR A C 6
ATOM 2638 O O . THR A 1 7 ? -3.915 4.703 -0.720 1.00 0.00 7 THR A O 6
ATOM 2649 N N . CYS A 1 8 ? -4.625 2.799 0.235 1.00 0.00 8 CYS A N 6
ATOM 2650 C CA . CYS A 1 8 ? -3.410 2.623 1.011 1.00 0.00 8 CYS A CA 6
ATOM 2651 C C . CYS A 1 8 ? -2.258 2.232 0.095 1.00 0.00 8 CYS A C 6
ATOM 2652 O O . CYS A 1 8 ? -1.108 2.612 0.324 1.00 0.00 8 CYS A O 6
ATOM 2659 N N . ASP A 1 9 ? -2.581 1.479 -0.951 1.00 0.00 9 ASP A N 6
ATOM 2660 C CA . ASP A 1 9 ? -1.584 1.039 -1.915 1.00 0.00 9 ASP A CA 6
ATOM 2661 C C . ASP A 1 9 ? -1.042 2.222 -2.711 1.00 0.00 9 ASP A C 6
ATOM 2662 O O . ASP A 1 9 ? 0.170 2.388 -2.841 1.00 0.00 9 ASP A O 6
ATOM 2671 N N . LYS A 1 10 ? -1.945 3.042 -3.247 1.00 0.00 10 LYS A N 6
ATOM 2672 C CA . LYS A 1 10 ? -1.538 4.201 -4.031 1.00 0.00 10 LYS A CA 6
ATOM 2673 C C . LYS A 1 10 ? -0.837 5.237 -3.158 1.00 0.00 10 LYS A C 6
ATOM 2674 O O . LYS A 1 10 ? 0.151 5.843 -3.574 1.00 0.00 10 LYS A O 6
ATOM 2693 N N . ASP A 1 11 ? -1.344 5.434 -1.945 1.00 0.00 11 ASP A N 6
ATOM 2694 C CA . ASP A 1 11 ? -0.749 6.394 -1.024 1.00 0.00 11 ASP A CA 6
ATOM 2695 C C . ASP A 1 11 ? 0.685 5.998 -0.697 1.00 0.00 11 ASP A C 6
ATOM 2696 O O . ASP A 1 11 ? 1.608 6.802 -0.823 1.00 0.00 11 ASP A O 6
ATOM 2705 N N . CYS A 1 12 ? 0.862 4.749 -0.280 1.00 0.00 12 CYS A N 6
ATOM 2706 C CA . CYS A 1 12 ? 2.184 4.240 0.060 1.00 0.00 12 CYS A CA 6
ATOM 2707 C C . CYS A 1 12 ? 3.077 4.186 -1.176 1.00 0.00 12 CYS A C 6
ATOM 2708 O O . CYS A 1 12 ? 4.245 4.571 -1.127 1.00 0.00 12 CYS A O 6
ATOM 2715 N N . LYS A 1 13 ? 2.518 3.707 -2.284 1.00 0.00 13 LYS A N 6
ATOM 2716 C CA . LYS A 1 13 ? 3.264 3.603 -3.533 1.00 0.00 13 LYS A CA 6
ATOM 2717 C C . LYS A 1 13 ? 3.789 4.967 -3.968 1.00 0.00 13 LYS A C 6
ATOM 2718 O O . LYS A 1 13 ? 4.886 5.075 -4.516 1.00 0.00 13 LYS A O 6
ATOM 2737 N N . ARG A 1 14 ? 2.998 6.006 -3.721 1.00 0.00 14 ARG A N 6
ATOM 2738 C CA . ARG A 1 14 ? 3.385 7.363 -4.089 1.00 0.00 14 ARG A CA 6
ATOM 2739 C C . ARG A 1 14 ? 4.549 7.858 -3.233 1.00 0.00 14 ARG A C 6
ATOM 2740 O O . ARG A 1 14 ? 5.232 8.815 -3.596 1.00 0.00 14 ARG A O 6
ATOM 2761 N N . ARG A 1 15 ? 4.774 7.202 -2.097 1.00 0.00 15 ARG A N 6
ATOM 2762 C CA . ARG A 1 15 ? 5.858 7.584 -1.200 1.00 0.00 15 ARG A CA 6
ATOM 2763 C C . ARG A 1 15 ? 7.210 7.226 -1.805 1.00 0.00 15 ARG A C 6
ATOM 2764 O O . ARG A 1 15 ? 8.077 8.084 -1.967 1.00 0.00 15 ARG A O 6
ATOM 2785 N N . GLY A 1 16 ? 7.382 5.951 -2.137 1.00 0.00 16 GLY A N 6
ATOM 2786 C CA . GLY A 1 16 ? 8.627 5.497 -2.720 1.00 0.00 16 GLY A CA 6
ATOM 2787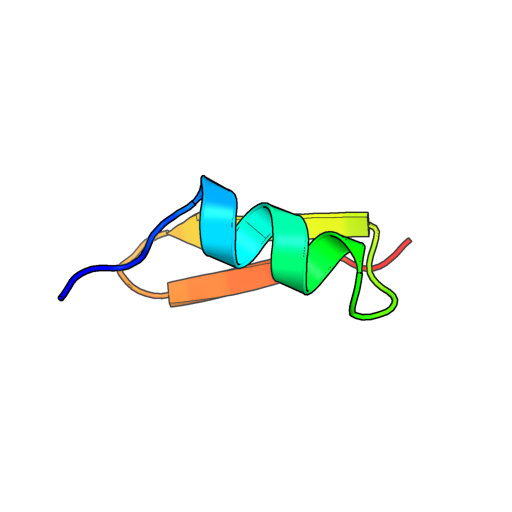 C C . GLY A 1 16 ? 8.719 3.986 -2.786 1.00 0.00 16 GLY A C 6
ATOM 2788 O O . GLY A 1 16 ? 9.778 3.410 -2.535 1.00 0.00 16 GLY A O 6
ATOM 2792 N N . TYR A 1 17 ? 7.607 3.341 -3.122 1.00 0.00 17 TYR A N 6
ATOM 2793 C CA . TYR A 1 17 ? 7.567 1.887 -3.217 1.00 0.00 17 TYR A CA 6
ATOM 2794 C C . TYR A 1 17 ? 6.932 1.443 -4.531 1.00 0.00 17 TYR A C 6
ATOM 2795 O O . TYR A 1 17 ? 6.432 2.263 -5.300 1.00 0.00 17 TYR A O 6
ATOM 2813 N N . ARG A 1 18 ? 6.956 0.137 -4.780 1.00 0.00 18 ARG A N 6
ATOM 2814 C CA . ARG A 1 18 ? 6.382 -0.419 -6.000 1.00 0.00 18 ARG A CA 6
ATOM 2815 C C . ARG A 1 18 ? 4.962 -0.918 -5.751 1.00 0.00 18 ARG A C 6
ATOM 2816 O O . ARG A 1 18 ? 4.079 -0.752 -6.593 1.00 0.00 18 ARG A O 6
ATOM 2837 N N . SER A 1 19 ? 4.750 -1.529 -4.590 1.00 0.00 19 SER A N 6
ATOM 2838 C CA . SER A 1 19 ? 3.437 -2.052 -4.230 1.00 0.00 19 SER A CA 6
ATOM 2839 C C . SER A 1 19 ? 3.225 -1.995 -2.720 1.00 0.00 19 SER A C 6
ATOM 2840 O O . SER A 1 19 ? 4.098 -1.547 -1.976 1.00 0.00 19 SER A O 6
ATOM 2848 N N . GLY A 1 20 ? 2.060 -2.454 -2.274 1.00 0.00 20 GLY A N 6
ATOM 2849 C CA . GLY A 1 20 ? 1.755 -2.447 -0.855 1.00 0.00 20 GLY A CA 6
ATOM 2850 C C . GLY A 1 20 ? 0.409 -3.073 -0.548 1.00 0.00 20 GLY A C 6
ATOM 2851 O O . GLY A 1 20 ? -0.447 -3.181 -1.426 1.00 0.00 20 GLY A O 6
ATOM 2855 N N . LYS A 1 21 ? 0.223 -3.486 0.701 1.00 0.00 21 LYS A N 6
ATOM 2856 C CA . LYS A 1 21 ? -1.029 -4.107 1.122 1.00 0.00 21 LYS A CA 6
ATOM 2857 C C . LYS A 1 21 ? -1.349 -3.758 2.572 1.00 0.00 21 LYS A C 6
ATOM 2858 O O . LYS A 1 21 ? -0.449 -3.611 3.398 1.00 0.00 21 LYS A O 6
ATOM 2877 N N . CYS A 1 22 ? -2.637 -3.628 2.876 1.00 0.00 22 CYS A N 6
ATOM 2878 C CA . CYS A 1 22 ? -3.072 -3.298 4.229 1.00 0.00 22 CYS A CA 6
ATOM 2879 C C . CYS A 1 22 ? -3.595 -4.537 4.950 1.00 0.00 22 CYS A C 6
ATOM 2880 O O . CYS A 1 22 ? -4.731 -4.960 4.733 1.00 0.00 22 CYS A O 6
ATOM 2887 N N . ILE A 1 23 ? -2.758 -5.113 5.806 1.00 0.00 23 ILE A N 6
ATOM 2888 C CA . ILE A 1 23 ? -3.131 -6.302 6.559 1.00 0.00 23 ILE A CA 6
ATOM 2889 C C . ILE A 1 23 ? -2.747 -6.163 8.029 1.00 0.00 23 ILE A C 6
ATOM 2890 O O . ILE A 1 23 ? -1.880 -5.363 8.379 1.00 0.00 23 ILE A O 6
ATOM 2906 N N . ASN A 1 24 ? -3.401 -6.948 8.885 1.00 0.00 24 ASN A N 6
ATOM 2907 C CA . ASN A 1 24 ? -3.135 -6.922 10.324 1.00 0.00 24 ASN A CA 6
ATOM 2908 C C . ASN A 1 24 ? -3.062 -5.500 10.855 1.00 0.00 24 ASN A C 6
ATOM 2909 O O . ASN A 1 24 ? -2.359 -5.210 11.822 1.00 0.00 24 ASN A O 6
ATOM 2920 N N . ASN A 1 25 ? -3.799 -4.631 10.204 1.00 0.00 25 ASN A N 6
ATOM 2921 C CA . ASN A 1 25 ? -3.852 -3.219 10.573 1.00 0.00 25 ASN A CA 6
ATOM 2922 C C . ASN A 1 25 ? -2.526 -2.529 10.269 1.00 0.00 25 ASN A C 6
ATOM 2923 O O . ASN A 1 25 ? -2.072 -1.671 11.027 1.00 0.00 25 ASN A O 6
ATOM 2934 N N . ALA A 1 26 ? -1.911 -2.910 9.155 1.00 0.00 26 ALA A N 6
ATOM 2935 C CA . ALA A 1 26 ? -0.638 -2.331 8.745 1.00 0.00 26 ALA A CA 6
ATOM 2936 C C . ALA A 1 26 ? -0.484 -2.373 7.229 1.00 0.00 26 ALA A C 6
ATOM 2937 O O . ALA A 1 26 ? -0.730 -3.401 6.598 1.00 0.00 26 ALA A O 6
ATOM 2944 N N . CYS A 1 27 ? -0.079 -1.248 6.649 1.00 0.00 27 CYS A N 6
ATOM 2945 C CA . CYS A 1 27 ? 0.106 -1.152 5.211 1.00 0.00 27 CYS A CA 6
ATOM 2946 C C . CYS A 1 27 ? 1.519 -1.574 4.819 1.00 0.00 27 CYS A C 6
ATOM 2947 O O . CYS A 1 27 ? 2.425 -0.744 4.738 1.00 0.00 27 CYS A O 6
ATOM 2954 N N . LYS A 1 28 ? 1.699 -2.869 4.582 1.00 0.00 28 LYS A N 6
ATOM 2955 C CA . LYS A 1 28 ? 3.002 -3.403 4.203 1.00 0.00 28 LYS A CA 6
ATOM 2956 C C . LYS A 1 28 ? 3.334 -3.056 2.757 1.00 0.00 28 LYS A C 6
ATOM 2957 O O . LYS A 1 28 ? 2.674 -3.523 1.829 1.00 0.00 28 LYS A O 6
ATOM 2976 N N . CYS A 1 29 ? 4.362 -2.235 2.572 1.00 0.00 29 CYS A N 6
ATOM 2977 C CA . CYS A 1 29 ? 4.783 -1.826 1.238 1.00 0.00 29 CYS A CA 6
ATOM 2978 C C . CYS A 1 29 ? 5.934 -2.694 0.741 1.00 0.00 29 CYS A C 6
ATOM 2979 O O . CYS A 1 29 ? 6.610 -3.357 1.527 1.00 0.00 29 CYS A O 6
ATOM 2986 N N . TYR A 1 30 ? 6.152 -2.685 -0.570 1.00 0.00 30 TYR A N 6
ATOM 2987 C CA . TYR A 1 30 ? 7.222 -3.471 -1.172 1.00 0.00 30 TYR A CA 6
ATOM 2988 C C . TYR A 1 30 ? 7.918 -2.684 -2.283 1.00 0.00 30 TYR A C 6
ATOM 2989 O O . TYR A 1 30 ? 7.265 -2.186 -3.200 1.00 0.00 30 TYR A O 6
ATOM 3007 N N . PRO A 1 31 ? 9.257 -2.559 -2.216 1.00 0.00 31 PRO A N 6
ATOM 3008 C CA . PRO A 1 31 ? 10.030 -1.826 -3.224 1.00 0.00 31 PRO A CA 6
ATOM 3009 C C . PRO A 1 31 ? 10.150 -2.596 -4.535 1.00 0.00 31 PRO A C 6
ATOM 3010 O O . PRO A 1 31 ? 9.459 -3.593 -4.747 1.00 0.00 31 PRO A O 6
ATOM 3021 N N . TYR A 1 32 ? 11.031 -2.127 -5.412 1.00 0.00 32 TYR A N 6
ATOM 3022 C CA . TYR A 1 32 ? 11.243 -2.772 -6.703 1.00 0.00 32 TYR A CA 6
ATOM 3023 C C . TYR A 1 32 ? 11.771 -4.191 -6.522 1.00 0.00 32 TYR A C 6
ATOM 3024 O O . TYR A 1 32 ? 12.548 -4.416 -5.569 1.00 0.00 32 TYR A O 6
ATOM 3043 N N . ALA A 1 1 ? -13.026 5.100 10.042 1.00 0.00 1 ALA A N 7
ATOM 3044 C CA . ALA A 1 1 ? -12.322 4.703 8.794 1.00 0.00 1 ALA A CA 7
ATOM 3045 C C . ALA A 1 1 ? -11.323 3.583 9.063 1.00 0.00 1 ALA A C 7
ATOM 3046 O O . ALA A 1 1 ? -10.665 3.561 10.103 1.00 0.00 1 ALA A O 7
ATOM 3055 N N . VAL A 1 2 ? -11.214 2.654 8.118 1.00 0.00 2 VAL A N 7
ATOM 3056 C CA . VAL A 1 2 ? -10.294 1.529 8.252 1.00 0.00 2 VAL A CA 7
ATOM 3057 C C . VAL A 1 2 ? -9.332 1.466 7.073 1.00 0.00 2 VAL A C 7
ATOM 3058 O O . VAL A 1 2 ? -9.524 2.143 6.063 1.00 0.00 2 VAL A O 7
ATOM 3071 N N . CYS A 1 3 ? -8.297 0.647 7.211 1.00 0.00 3 CYS A N 7
ATOM 3072 C CA . CYS A 1 3 ? -7.299 0.489 6.160 1.00 0.00 3 CYS A CA 7
ATOM 3073 C C . CYS A 1 3 ? -7.902 -0.191 4.935 1.00 0.00 3 CYS A C 7
ATOM 3074 O O . CYS A 1 3 ? -8.496 -1.265 5.038 1.00 0.00 3 CYS A O 7
ATOM 3081 N N . VAL A 1 4 ? -7.744 0.440 3.776 1.00 0.00 4 VAL A N 7
ATOM 3082 C CA . VAL A 1 4 ? -8.272 -0.105 2.532 1.00 0.00 4 VAL A CA 7
ATOM 3083 C C . VAL A 1 4 ? -7.145 -0.518 1.592 1.00 0.00 4 VAL A C 7
ATOM 3084 O O . VAL A 1 4 ? -6.058 0.059 1.618 1.00 0.00 4 VAL A O 7
ATOM 3097 N N . TYR A 1 5 ? -7.412 -1.522 0.763 1.00 0.00 5 TYR A N 7
ATOM 3098 C CA . TYR A 1 5 ? -6.421 -2.015 -0.186 1.00 0.00 5 TYR A CA 7
ATOM 3099 C C . TYR A 1 5 ? -6.051 -0.940 -1.202 1.00 0.00 5 TYR A C 7
ATOM 3100 O O . TYR A 1 5 ? -4.874 -0.647 -1.409 1.00 0.00 5 TYR A O 7
ATOM 3118 N N . ARG A 1 6 ? -7.064 -0.356 -1.836 1.00 0.00 6 ARG A N 7
ATOM 3119 C CA . ARG A 1 6 ? -6.846 0.683 -2.833 1.00 0.00 6 ARG A CA 7
ATOM 3120 C C . ARG A 1 6 ? -6.200 1.916 -2.210 1.00 0.00 6 ARG A C 7
ATOM 3121 O O . ARG A 1 6 ? -5.387 2.590 -2.845 1.00 0.00 6 ARG A O 7
ATOM 3142 N N . THR A 1 7 ? -6.558 2.201 -0.963 1.00 0.00 7 THR A N 7
ATOM 3143 C CA . THR A 1 7 ? -6.007 3.348 -0.256 1.00 0.00 7 THR A CA 7
ATOM 3144 C C . THR A 1 7 ? -4.565 3.073 0.136 1.00 0.00 7 THR A C 7
ATOM 3145 O O . THR A 1 7 ? -3.697 3.937 0.017 1.00 0.00 7 THR A O 7
ATOM 3156 N N . CYS A 1 8 ? -4.320 1.851 0.590 1.00 0.00 8 CYS A N 7
ATOM 3157 C CA . CYS A 1 8 ? -2.981 1.441 0.991 1.00 0.00 8 CYS A CA 7
ATOM 3158 C C . CYS A 1 8 ? -2.070 1.347 -0.227 1.00 0.00 8 CYS A C 7
ATOM 3159 O O . CYS A 1 8 ? -0.895 1.712 -0.171 1.00 0.00 8 CYS A O 7
ATOM 3166 N N . ASP A 1 9 ? -2.627 0.859 -1.332 1.00 0.00 9 ASP A N 7
ATOM 3167 C CA . ASP A 1 9 ? -1.875 0.720 -2.569 1.00 0.00 9 ASP A CA 7
ATOM 3168 C C . ASP A 1 9 ? -1.481 2.086 -3.117 1.00 0.00 9 ASP A C 7
ATOM 3169 O O . ASP A 1 9 ? -0.315 2.329 -3.424 1.00 0.00 9 ASP A O 7
ATOM 3178 N N . LYS A 1 10 ? -2.462 2.976 -3.235 1.00 0.00 10 LYS A N 7
ATOM 3179 C CA . LYS A 1 10 ? -2.213 4.319 -3.746 1.00 0.00 10 LYS A CA 7
ATOM 3180 C C . LYS A 1 10 ? -1.221 5.062 -2.858 1.00 0.00 10 LYS A C 7
ATOM 3181 O O . LYS A 1 10 ? -0.289 5.700 -3.351 1.00 0.00 10 LYS A O 7
ATOM 3200 N N . ASP A 1 11 ? -1.418 4.972 -1.545 1.00 0.00 11 ASP A N 7
ATOM 3201 C CA . ASP A 1 11 ? -0.532 5.633 -0.597 1.00 0.00 11 ASP A CA 7
ATOM 3202 C C . ASP A 1 11 ? 0.902 5.155 -0.784 1.00 0.00 11 ASP A C 7
ATOM 3203 O O . ASP A 1 11 ? 1.825 5.959 -0.914 1.00 0.00 11 ASP A O 7
ATOM 3212 N N . CYS A 1 12 ? 1.078 3.839 -0.799 1.00 0.00 12 CYS A N 7
ATOM 3213 C CA . CYS A 1 12 ? 2.398 3.247 -0.974 1.00 0.00 12 CYS A CA 7
ATOM 3214 C C . CYS A 1 12 ? 2.986 3.613 -2.334 1.00 0.00 12 CYS A C 7
ATOM 3215 O O . CYS A 1 12 ? 4.161 3.965 -2.438 1.00 0.00 12 CYS A O 7
ATOM 3222 N N . LYS A 1 13 ? 2.162 3.526 -3.374 1.00 0.00 13 LYS A N 7
ATOM 3223 C CA . LYS A 1 13 ? 2.604 3.846 -4.726 1.00 0.00 13 LYS A CA 7
ATOM 3224 C C . LYS A 1 13 ? 3.085 5.291 -4.816 1.00 0.00 13 LYS A C 7
ATOM 3225 O O . LYS A 1 13 ? 4.014 5.601 -5.562 1.00 0.00 13 LYS A O 7
ATOM 3244 N N . ARG A 1 14 ? 2.445 6.173 -4.055 1.00 0.00 14 ARG A N 7
ATOM 3245 C CA . ARG A 1 14 ? 2.808 7.585 -4.057 1.00 0.00 14 ARG A CA 7
ATOM 3246 C C . ARG A 1 14 ? 3.826 7.906 -2.963 1.00 0.00 14 ARG A C 7
ATOM 3247 O O . ARG A 1 14 ? 4.112 9.074 -2.698 1.00 0.00 14 ARG A O 7
ATOM 3268 N N . ARG A 1 15 ? 4.375 6.871 -2.332 1.00 0.00 15 ARG A N 7
ATOM 3269 C CA . ARG A 1 15 ? 5.360 7.061 -1.276 1.00 0.00 15 ARG A CA 7
ATOM 3270 C C . ARG A 1 15 ? 6.733 6.568 -1.722 1.00 0.00 15 ARG A C 7
ATOM 3271 O O . ARG A 1 15 ? 7.535 6.112 -0.907 1.00 0.00 15 ARG A O 7
ATOM 3292 N N . GLY A 1 16 ? 6.997 6.666 -3.021 1.00 0.00 16 GLY A N 7
ATOM 3293 C CA . GLY A 1 16 ? 8.272 6.229 -3.555 1.00 0.00 16 GLY A CA 7
ATOM 3294 C C . GLY A 1 16 ? 8.527 4.752 -3.320 1.00 0.00 16 GLY A C 7
ATOM 3295 O O . GLY A 1 16 ? 9.621 4.362 -2.913 1.00 0.00 16 GLY A O 7
ATOM 3299 N N . TYR A 1 17 ? 7.515 3.929 -3.579 1.00 0.00 17 TYR A N 7
ATOM 3300 C CA . TYR A 1 17 ? 7.640 2.487 -3.393 1.00 0.00 17 TYR A CA 7
ATOM 3301 C C . TYR A 1 17 ? 7.225 1.736 -4.654 1.00 0.00 17 TYR A C 7
ATOM 3302 O O . TYR A 1 17 ? 6.702 2.328 -5.598 1.00 0.00 17 TYR A O 7
ATOM 3320 N N . ARG A 1 18 ? 7.464 0.428 -4.664 1.00 0.00 18 ARG A N 7
ATOM 3321 C CA . ARG A 1 18 ? 7.119 -0.404 -5.810 1.00 0.00 18 ARG A CA 7
ATOM 3322 C C . ARG A 1 18 ? 5.663 -0.856 -5.742 1.00 0.00 18 ARG A C 7
ATOM 3323 O O . ARG A 1 18 ? 4.935 -0.781 -6.732 1.00 0.00 18 ARG A O 7
ATOM 3344 N N . SER A 1 19 ? 5.244 -1.326 -4.571 1.00 0.00 19 SER A N 7
ATOM 3345 C CA . SER A 1 19 ? 3.873 -1.789 -4.385 1.00 0.00 19 SER A CA 7
ATOM 3346 C C . SER A 1 19 ? 3.515 -1.861 -2.905 1.00 0.00 19 SER A C 7
ATOM 3347 O O . SER A 1 19 ? 4.385 -2.040 -2.053 1.00 0.00 19 SER A O 7
ATOM 3355 N N . GLY A 1 20 ? 2.227 -1.721 -2.607 1.00 0.00 20 GLY A N 7
ATOM 3356 C CA . GLY A 1 20 ? 1.773 -1.774 -1.230 1.00 0.00 20 GLY A CA 7
ATOM 3357 C C . GLY A 1 20 ? 0.692 -2.814 -1.017 1.00 0.00 20 GLY A C 7
ATOM 3358 O O . GLY A 1 20 ? 0.047 -3.254 -1.969 1.00 0.00 20 GLY A O 7
ATOM 3362 N N . LYS A 1 21 ? 0.493 -3.210 0.236 1.00 0.00 21 LYS A N 7
ATOM 3363 C CA . LYS A 1 21 ? -0.517 -4.207 0.571 1.00 0.00 21 LYS A CA 7
ATOM 3364 C C . LYS A 1 21 ? -0.979 -4.050 2.015 1.00 0.00 21 LYS A C 7
ATOM 3365 O O . LYS A 1 21 ? -0.170 -4.078 2.943 1.00 0.00 21 LYS A O 7
ATOM 3384 N N . CYS A 1 22 ? -2.285 -3.885 2.200 1.00 0.00 22 CYS A N 7
ATOM 3385 C CA . CYS A 1 22 ? -2.854 -3.725 3.533 1.00 0.00 22 CYS A CA 7
ATOM 3386 C C . CYS A 1 22 ? -3.198 -5.079 4.145 1.00 0.00 22 CYS A C 7
ATOM 3387 O O . CYS A 1 22 ? -4.027 -5.820 3.615 1.00 0.00 22 CYS A O 7
ATOM 3394 N N . ILE A 1 23 ? -2.557 -5.394 5.265 1.00 0.00 23 ILE A N 7
ATOM 3395 C CA . ILE A 1 23 ? -2.792 -6.654 5.955 1.00 0.00 23 ILE A CA 7
ATOM 3396 C C . ILE A 1 23 ? -2.957 -6.428 7.454 1.00 0.00 23 ILE A C 7
ATOM 3397 O O . ILE A 1 23 ? -2.187 -5.689 8.068 1.00 0.00 23 ILE A O 7
ATOM 3413 N N . ASN A 1 24 ? -3.969 -7.065 8.039 1.00 0.00 24 ASN A N 7
ATOM 3414 C CA . ASN A 1 24 ? -4.234 -6.927 9.469 1.00 0.00 24 ASN A CA 7
ATOM 3415 C C . ASN A 1 24 ? -4.231 -5.460 9.883 1.00 0.00 24 ASN A C 7
ATOM 3416 O O . ASN A 1 24 ? -3.454 -5.043 10.741 1.00 0.00 24 ASN A O 7
ATOM 3427 N N . ASN A 1 25 ? -5.102 -4.688 9.251 1.00 0.00 25 ASN A N 7
ATOM 3428 C CA . ASN A 1 25 ? -5.218 -3.2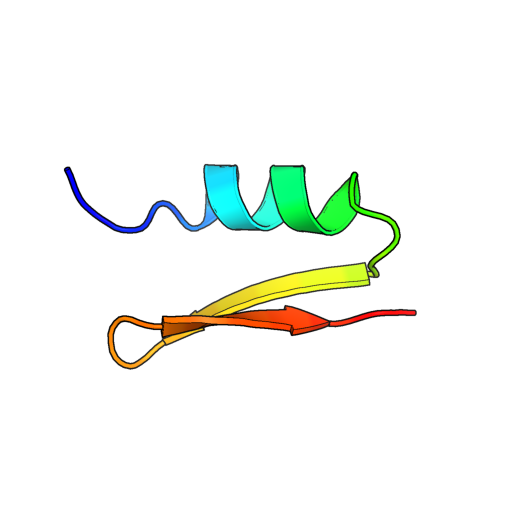57 9.525 1.00 0.00 25 ASN A CA 7
ATOM 3429 C C . ASN A 1 25 ? -3.846 -2.586 9.548 1.00 0.00 25 ASN A C 7
ATOM 3430 O O . ASN A 1 25 ? -3.640 -1.592 10.245 1.00 0.00 25 ASN A O 7
ATOM 3441 N N . ALA A 1 26 ? -2.912 -3.137 8.777 1.00 0.00 26 ALA A N 7
ATOM 3442 C CA . ALA A 1 26 ? -1.561 -2.594 8.704 1.00 0.00 26 ALA A CA 7
ATOM 3443 C C . ALA A 1 26 ? -1.115 -2.433 7.254 1.00 0.00 26 ALA A C 7
ATOM 3444 O O . ALA A 1 26 ? -0.780 -3.411 6.585 1.00 0.00 26 ALA A O 7
ATOM 3451 N N . CYS A 1 27 ? -1.114 -1.193 6.774 1.00 0.00 27 CYS A N 7
ATOM 3452 C CA . CYS A 1 27 ? -0.710 -0.904 5.403 1.00 0.00 27 CYS A CA 7
ATOM 3453 C C . CYS A 1 27 ? 0.773 -1.196 5.197 1.00 0.00 27 CYS A C 7
ATOM 3454 O O . CYS A 1 27 ? 1.634 -0.454 5.669 1.00 0.00 27 CYS A O 7
ATOM 3461 N N . LYS A 1 28 ? 1.064 -2.283 4.488 1.00 0.00 28 LYS A N 7
ATOM 3462 C CA . LYS A 1 28 ? 2.443 -2.673 4.217 1.00 0.00 28 LYS A CA 7
ATOM 3463 C C . LYS A 1 28 ? 2.939 -2.051 2.915 1.00 0.00 28 LYS A C 7
ATOM 3464 O O . LYS A 1 28 ? 2.144 -1.598 2.091 1.00 0.00 28 LYS A O 7
ATOM 3483 N N . CYS A 1 29 ? 4.256 -2.030 2.737 1.00 0.00 29 CYS A N 7
ATOM 3484 C CA . CYS A 1 29 ? 4.855 -1.459 1.536 1.00 0.00 29 CYS A CA 7
ATOM 3485 C C . CYS A 1 29 ? 5.937 -2.375 0.971 1.00 0.00 29 CYS A C 7
ATOM 3486 O O . CYS A 1 29 ? 6.456 -3.244 1.672 1.00 0.00 29 CYS A O 7
ATOM 3493 N N . TYR A 1 30 ? 6.275 -2.174 -0.300 1.00 0.00 30 TYR A N 7
ATOM 3494 C CA . TYR A 1 30 ? 7.296 -2.982 -0.956 1.00 0.00 30 TYR A CA 7
ATOM 3495 C C . TYR A 1 30 ? 8.139 -2.131 -1.906 1.00 0.00 30 TYR A C 7
ATOM 3496 O O . TYR A 1 30 ? 7.647 -1.666 -2.935 1.00 0.00 30 TYR A O 7
ATOM 3514 N N . PRO A 1 31 ? 9.426 -1.912 -1.574 1.00 0.00 31 PRO A N 7
ATOM 3515 C CA . PRO A 1 31 ? 10.333 -1.113 -2.401 1.00 0.00 31 PRO A CA 7
ATOM 3516 C C . PRO A 1 31 ? 10.909 -1.903 -3.567 1.00 0.00 31 PRO A C 7
ATOM 3517 O O . PRO A 1 31 ? 10.987 -1.406 -4.690 1.00 0.00 31 PRO A O 7
ATOM 3528 N N . TYR A 1 32 ? 11.317 -3.136 -3.272 1.00 0.00 32 TYR A N 7
ATOM 3529 C CA . TYR A 1 32 ? 11.907 -4.048 -4.256 1.00 0.00 32 TYR A CA 7
ATOM 3530 C C . TYR A 1 32 ? 11.573 -3.658 -5.702 1.00 0.00 32 TYR A C 7
ATOM 3531 O O . TYR A 1 32 ? 10.608 -4.214 -6.265 1.00 0.00 32 TYR A O 7
ATOM 3550 N N . ALA A 1 1 ? -13.557 4.567 10.140 1.00 0.00 1 ALA A N 8
ATOM 3551 C CA . ALA A 1 1 ? -12.507 4.529 9.089 1.00 0.00 1 ALA A CA 8
ATOM 3552 C C . ALA A 1 1 ? -11.775 3.192 9.095 1.00 0.00 1 ALA A C 8
ATOM 3553 O O . ALA A 1 1 ? -11.294 2.741 10.134 1.00 0.00 1 ALA A O 8
ATOM 3562 N N . VAL A 1 2 ? -11.694 2.562 7.927 1.00 0.00 2 VAL A N 8
ATOM 3563 C CA . VAL A 1 2 ? -11.019 1.274 7.799 1.00 0.00 2 VAL A CA 8
ATOM 3564 C C . VAL A 1 2 ? -9.823 1.373 6.863 1.00 0.00 2 VAL A C 8
ATOM 3565 O O . VAL A 1 2 ? -9.636 2.376 6.175 1.00 0.00 2 VAL A O 8
ATOM 3578 N N . CYS A 1 3 ? -9.017 0.321 6.849 1.00 0.00 3 CYS A N 8
ATOM 3579 C CA . CYS A 1 3 ? -7.830 0.272 6.005 1.00 0.00 3 CYS A CA 8
ATOM 3580 C C . CYS A 1 3 ? -8.193 -0.073 4.564 1.00 0.00 3 CYS A C 8
ATOM 3581 O O . CYS A 1 3 ? -8.747 -1.137 4.291 1.00 0.00 3 CYS A O 8
ATOM 3588 N N . VAL A 1 4 ? -7.870 0.831 3.644 1.00 0.00 4 VAL A N 8
ATOM 3589 C CA . VAL A 1 4 ? -8.156 0.618 2.231 1.00 0.00 4 VAL A CA 8
ATOM 3590 C C . VAL A 1 4 ? -6.895 0.202 1.481 1.00 0.00 4 VAL A C 8
ATOM 3591 O O . VAL A 1 4 ? -5.851 0.844 1.597 1.00 0.00 4 VAL A O 8
ATOM 3604 N N . TYR A 1 5 ? -6.997 -0.881 0.721 1.00 0.00 5 TYR A N 8
ATOM 3605 C CA . TYR A 1 5 ? -5.865 -1.394 -0.042 1.00 0.00 5 TYR A CA 8
ATOM 3606 C C . TYR A 1 5 ? -5.502 -0.471 -1.202 1.00 0.00 5 TYR A C 8
ATOM 3607 O O . TYR A 1 5 ? -4.336 -0.131 -1.395 1.00 0.00 5 TYR A O 8
ATOM 3625 N N . ARG A 1 6 ? -6.506 -0.083 -1.979 1.00 0.00 6 ARG A N 8
ATOM 3626 C CA . ARG A 1 6 ? -6.293 0.784 -3.131 1.00 0.00 6 ARG A CA 8
ATOM 3627 C C . ARG A 1 6 ? -5.826 2.177 -2.718 1.00 0.00 6 ARG A C 8
ATOM 3628 O O . ARG A 1 6 ? -4.985 2.780 -3.387 1.00 0.00 6 ARG A O 8
ATOM 3649 N N . THR A 1 7 ? -6.370 2.687 -1.618 1.00 0.00 7 THR A N 8
ATOM 3650 C CA . THR A 1 7 ? -6.001 4.009 -1.134 1.00 0.00 7 THR A CA 8
ATOM 3651 C C . THR A 1 7 ? -4.621 3.974 -0.504 1.00 0.00 7 THR A C 8
ATOM 3652 O O . THR A 1 7 ? -3.796 4.857 -0.735 1.00 0.00 7 THR A O 8
ATOM 3663 N N . CYS A 1 8 ? -4.374 2.937 0.283 1.00 0.00 8 CYS A N 8
ATOM 3664 C CA . CYS A 1 8 ? -3.084 2.776 0.940 1.00 0.00 8 CYS A CA 8
ATOM 3665 C C . CYS A 1 8 ? -2.010 2.439 -0.085 1.00 0.00 8 CYS A C 8
ATOM 3666 O O . CYS A 1 8 ? -0.870 2.898 0.014 1.00 0.00 8 CYS A O 8
ATOM 3673 N N . ASP A 1 9 ? -2.388 1.641 -1.079 1.00 0.00 9 ASP A N 8
ATOM 3674 C CA . ASP A 1 9 ? -1.468 1.244 -2.133 1.00 0.00 9 ASP A CA 8
ATOM 3675 C C . ASP A 1 9 ? -1.047 2.454 -2.957 1.00 0.00 9 ASP A C 8
ATOM 3676 O O . ASP A 1 9 ? 0.142 2.691 -3.163 1.00 0.00 9 ASP A O 8
ATOM 3685 N N . LYS A 1 10 ? -2.031 3.218 -3.424 1.00 0.00 10 LYS A N 8
ATOM 3686 C CA . LYS A 1 10 ? -1.759 4.405 -4.225 1.00 0.00 10 LYS A CA 8
ATOM 3687 C C . LYS A 1 10 ? -0.948 5.428 -3.432 1.00 0.00 10 LYS A C 8
ATOM 3688 O O . LYS A 1 10 ? 0.039 5.974 -3.930 1.00 0.00 10 LYS A O 8
ATOM 3707 N N . ASP A 1 11 ? -1.368 5.681 -2.194 1.00 0.00 11 ASP A N 8
ATOM 3708 C CA . ASP A 1 11 ? -0.680 6.635 -1.334 1.00 0.00 11 ASP A CA 8
ATOM 3709 C C . ASP A 1 11 ? 0.788 6.264 -1.179 1.00 0.00 11 ASP A C 8
ATOM 3710 O O . ASP A 1 11 ? 1.673 7.102 -1.351 1.00 0.00 11 ASP A O 8
ATOM 3719 N N . CYS A 1 12 ? 1.038 5.003 -0.852 1.00 0.00 12 CYS A N 8
ATOM 3720 C CA . CYS A 1 12 ? 2.401 4.523 -0.674 1.00 0.00 12 CYS A CA 8
ATOM 3721 C C . CYS A 1 12 ? 3.135 4.459 -2.010 1.00 0.00 12 CYS A C 8
ATOM 3722 O O . CYS A 1 12 ? 4.331 4.739 -2.084 1.00 0.00 12 CYS A O 8
ATOM 3729 N N . LYS A 1 13 ? 2.411 4.096 -3.066 1.00 0.00 13 LYS A N 8
ATOM 3730 C CA . LYS A 1 13 ? 3.000 4.003 -4.399 1.00 0.00 13 LYS A CA 8
ATOM 3731 C C . LYS A 1 13 ? 3.650 5.326 -4.791 1.00 0.00 13 LYS A C 8
ATOM 3732 O O . LYS A 1 13 ? 4.790 5.357 -5.254 1.00 0.00 13 LYS A O 8
ATOM 3751 N N . ARG A 1 14 ? 2.917 6.417 -4.595 1.00 0.00 14 ARG A N 8
ATOM 3752 C CA . ARG A 1 14 ? 3.424 7.744 -4.921 1.00 0.00 14 ARG A CA 8
ATOM 3753 C C . ARG A 1 14 ? 4.558 8.148 -3.977 1.00 0.00 14 ARG A C 8
ATOM 3754 O O . ARG A 1 14 ? 5.259 9.130 -4.223 1.00 0.00 14 ARG A O 8
ATOM 3775 N N . ARG A 1 15 ? 4.733 7.389 -2.896 1.00 0.00 15 ARG A N 8
ATOM 3776 C CA . ARG A 1 15 ? 5.781 7.674 -1.923 1.00 0.00 15 ARG A CA 8
ATOM 3777 C C . ARG A 1 15 ? 7.053 6.885 -2.228 1.00 0.00 15 ARG A C 8
ATOM 3778 O O . ARG A 1 15 ? 7.907 6.709 -1.359 1.00 0.00 15 ARG A O 8
ATOM 3799 N N . GLY A 1 16 ? 7.178 6.417 -3.467 1.00 0.00 16 GLY A N 8
ATOM 3800 C CA . GLY A 1 16 ? 8.350 5.663 -3.860 1.00 0.00 16 GLY A CA 8
ATOM 3801 C C . GLY A 1 16 ? 8.297 4.211 -3.422 1.00 0.00 16 GLY A C 8
ATOM 3802 O O . GLY A 1 16 ? 9.174 3.743 -2.696 1.00 0.00 16 GLY A O 8
ATOM 3806 N N . TYR A 1 17 ? 7.270 3.495 -3.869 1.00 0.00 17 TYR A N 8
ATOM 3807 C CA . TYR A 1 17 ? 7.110 2.087 -3.526 1.00 0.00 17 TYR A CA 8
ATOM 3808 C C . TYR A 1 17 ? 6.650 1.287 -4.740 1.00 0.00 17 TYR A C 8
ATOM 3809 O O . TYR A 1 17 ? 6.089 1.842 -5.685 1.00 0.00 17 TYR A O 8
ATOM 3827 N N . ARG A 1 18 ? 6.894 -0.019 -4.712 1.00 0.00 18 ARG A N 8
ATOM 3828 C CA . ARG A 1 18 ? 6.505 -0.890 -5.816 1.00 0.00 18 ARG A CA 8
ATOM 3829 C C . ARG A 1 18 ? 5.136 -1.514 -5.567 1.00 0.00 18 ARG A C 8
ATOM 3830 O O . ARG A 1 18 ? 4.233 -1.400 -6.396 1.00 0.00 18 ARG A O 8
ATOM 3851 N N . SER A 1 19 ? 4.987 -2.177 -4.424 1.00 0.00 19 SER A N 8
ATOM 3852 C CA . SER A 1 19 ? 3.724 -2.820 -4.078 1.00 0.00 19 SER A CA 8
ATOM 3853 C C . SER A 1 19 ? 3.436 -2.702 -2.585 1.00 0.00 19 SER A C 8
ATOM 3854 O O . SER A 1 19 ? 4.176 -2.049 -1.849 1.00 0.00 19 SER A O 8
ATOM 3862 N N . GLY A 1 20 ? 2.354 -3.339 -2.147 1.00 0.00 20 GLY A N 8
ATOM 3863 C CA . GLY A 1 20 ? 1.983 -3.295 -0.745 1.00 0.00 20 GLY A CA 8
ATOM 3864 C C . GLY A 1 20 ? 0.619 -3.905 -0.487 1.00 0.00 20 GLY A C 8
ATOM 3865 O O . GLY A 1 20 ? -0.190 -4.044 -1.404 1.00 0.00 20 GLY A O 8
ATOM 3869 N N . LYS A 1 21 ? 0.364 -4.270 0.765 1.00 0.00 21 LYS A N 8
ATOM 3870 C CA . LYS A 1 21 ? -0.911 -4.871 1.143 1.00 0.00 21 LYS A CA 8
ATOM 3871 C C . LYS A 1 21 ? -1.255 -4.552 2.594 1.00 0.00 21 LYS A C 8
ATOM 3872 O O . LYS A 1 21 ? -0.373 -4.255 3.400 1.00 0.00 21 LYS A O 8
ATOM 3891 N N . CYS A 1 22 ? -2.542 -4.617 2.922 1.00 0.00 22 CYS A N 8
ATOM 3892 C CA . CYS A 1 22 ? -2.999 -4.337 4.278 1.00 0.00 22 CYS A CA 8
ATOM 3893 C C . CYS A 1 22 ? -3.461 -5.613 4.971 1.00 0.00 22 CYS A C 8
ATOM 3894 O O . CYS A 1 22 ? -4.546 -6.125 4.695 1.00 0.00 22 CYS A O 8
ATOM 3901 N N . ILE A 1 23 ? -2.627 -6.124 5.871 1.00 0.00 23 ILE A N 8
ATOM 3902 C CA . ILE A 1 23 ? -2.942 -7.340 6.604 1.00 0.00 23 ILE A CA 8
ATOM 3903 C C . ILE A 1 23 ? -3.046 -7.064 8.103 1.00 0.00 23 ILE A C 8
ATOM 3904 O O . ILE A 1 23 ? -2.265 -6.289 8.655 1.00 0.00 23 ILE A O 8
ATOM 3920 N N . ASN A 1 24 ? -4.017 -7.698 8.758 1.00 0.00 24 ASN A N 8
ATOM 3921 C CA . ASN A 1 24 ? -4.219 -7.512 10.193 1.00 0.00 24 ASN A CA 8
ATOM 3922 C C . ASN A 1 24 ? -4.294 -6.031 10.542 1.00 0.00 24 ASN A C 8
ATOM 3923 O O . ASN A 1 24 ? -3.551 -5.540 11.392 1.00 0.00 24 ASN A O 8
ATOM 3934 N N . ASN A 1 25 ? -5.189 -5.328 9.865 1.00 0.00 25 ASN A N 8
ATOM 3935 C CA . ASN A 1 25 ? -5.375 -3.894 10.074 1.00 0.00 25 ASN A CA 8
ATOM 3936 C C . ASN A 1 25 ? -4.037 -3.157 10.054 1.00 0.00 25 ASN A C 8
ATOM 3937 O O . ASN A 1 25 ? -3.884 -2.109 10.683 1.00 0.00 25 ASN A O 8
ATOM 3948 N N . ALA A 1 26 ? -3.073 -3.712 9.325 1.00 0.00 26 ALA A N 8
ATOM 3949 C CA . ALA A 1 26 ? -1.750 -3.110 9.217 1.00 0.00 26 ALA A CA 8
ATOM 3950 C C . ALA A 1 26 ? -1.299 -3.046 7.762 1.00 0.00 26 ALA A C 8
ATOM 3951 O O . ALA A 1 26 ? -1.175 -4.074 7.095 1.00 0.00 26 ALA A O 8
ATOM 3958 N N . CYS A 1 27 ? -1.060 -1.833 7.274 1.00 0.00 27 CYS A N 8
ATOM 3959 C CA . CYS A 1 27 ? -0.627 -1.636 5.897 1.00 0.00 27 CYS A CA 8
ATOM 3960 C C . CYS A 1 27 ? 0.892 -1.713 5.787 1.00 0.00 27 CYS A C 8
ATOM 3961 O O . CYS A 1 27 ? 1.614 -1.166 6.621 1.00 0.00 27 CYS A O 8
ATOM 3968 N N . LYS A 1 28 ? 1.371 -2.396 4.752 1.00 0.00 28 LYS A N 8
ATOM 3969 C CA . LYS A 1 28 ? 2.805 -2.545 4.532 1.00 0.00 28 LYS A CA 8
ATOM 3970 C C . LYS A 1 28 ? 3.124 -2.616 3.042 1.00 0.00 28 LYS A C 8
ATOM 3971 O O . LYS A 1 28 ? 2.585 -3.455 2.320 1.00 0.00 28 LYS A O 8
ATOM 3990 N N . CYS A 1 29 ? 4.005 -1.729 2.588 1.00 0.00 29 CYS A N 8
ATOM 3991 C CA . CYS A 1 29 ? 4.399 -1.689 1.184 1.00 0.00 29 CYS A CA 8
ATOM 3992 C C . CYS A 1 29 ? 5.896 -1.943 1.038 1.00 0.00 29 CYS A C 8
ATOM 3993 O O . CYS A 1 29 ? 6.650 -1.834 2.004 1.00 0.00 29 CYS A O 8
ATOM 4000 N N . TYR A 1 30 ? 6.320 -2.289 -0.174 1.00 0.00 30 TYR A N 8
ATOM 4001 C CA . TYR A 1 30 ? 7.727 -2.566 -0.438 1.00 0.00 30 TYR A CA 8
ATOM 4002 C C . TYR A 1 30 ? 8.176 -1.931 -1.753 1.00 0.00 30 TYR A C 8
ATOM 4003 O O . TYR A 1 30 ? 7.414 -1.882 -2.720 1.00 0.00 30 TYR A O 8
ATOM 4021 N N . PRO A 1 31 ? 9.426 -1.435 -1.804 1.00 0.00 31 PRO A N 8
ATOM 4022 C CA . PRO A 1 31 ? 9.977 -0.803 -3.003 1.00 0.00 31 PRO A CA 8
ATOM 4023 C C . PRO A 1 31 ? 10.454 -1.825 -4.030 1.00 0.00 31 PRO A C 8
ATOM 4024 O O . PRO A 1 31 ? 10.165 -3.016 -3.915 1.00 0.00 31 PRO A O 8
ATOM 4035 N N . TYR A 1 32 ? 11.187 -1.352 -5.032 1.00 0.00 32 TYR A N 8
ATOM 4036 C CA . TYR A 1 32 ? 11.705 -2.225 -6.079 1.00 0.00 32 TYR A CA 8
ATOM 4037 C C . TYR A 1 32 ? 12.790 -3.146 -5.531 1.00 0.00 32 TYR A C 8
ATOM 4038 O O . TYR A 1 32 ? 13.548 -2.703 -4.643 1.00 0.00 32 TYR A O 8
ATOM 4057 N N . ALA A 1 1 ? -13.093 5.261 9.428 1.00 0.00 1 ALA A N 9
ATOM 4058 C CA . ALA A 1 1 ? -12.973 4.291 8.309 1.00 0.00 1 ALA A CA 9
ATOM 4059 C C . ALA A 1 1 ? -11.941 3.215 8.626 1.00 0.00 1 ALA A C 9
ATOM 4060 O O . ALA A 1 1 ? -11.348 3.208 9.705 1.00 0.00 1 ALA A O 9
ATOM 4069 N N . VAL A 1 2 ? -11.731 2.306 7.679 1.00 0.00 2 VAL A N 9
ATOM 4070 C CA . VAL A 1 2 ? -10.769 1.223 7.857 1.00 0.00 2 VAL A CA 9
ATOM 4071 C C . VAL A 1 2 ? -9.688 1.270 6.785 1.00 0.00 2 VAL A C 9
ATOM 4072 O O . VAL A 1 2 ? -9.803 1.998 5.800 1.00 0.00 2 VAL A O 9
ATOM 4085 N N . CYS A 1 3 ? -8.638 0.486 6.990 1.00 0.00 3 CYS A N 9
ATOM 4086 C CA . CYS A 1 3 ? -7.525 0.426 6.049 1.00 0.00 3 CYS A CA 9
ATOM 4087 C C . CYS A 1 3 ? -8.008 0.038 4.654 1.00 0.00 3 CYS A C 9
ATOM 4088 O O . CYS A 1 3 ? -8.659 -0.992 4.476 1.00 0.00 3 CYS A O 9
ATOM 4095 N N . VAL A 1 4 ? -7.679 0.866 3.669 1.00 0.00 4 VAL A N 9
ATOM 4096 C CA . VAL A 1 4 ? -8.072 0.607 2.289 1.00 0.00 4 VAL A CA 9
ATOM 4097 C C . VAL A 1 4 ? -6.876 0.147 1.462 1.00 0.00 4 VAL A C 9
ATOM 4098 O O . VAL A 1 4 ? -5.847 0.821 1.412 1.00 0.00 4 VAL A O 9
ATOM 4111 N N . TYR A 1 5 ? -7.017 -1.007 0.822 1.00 0.00 5 TYR A N 9
ATOM 4112 C CA . TYR A 1 5 ? -5.948 -1.567 0.003 1.00 0.00 5 TYR A CA 9
ATOM 4113 C C . TYR A 1 5 ? -5.570 -0.634 -1.144 1.00 0.00 5 TYR A C 9
ATOM 4114 O O . TYR A 1 5 ? -4.390 -0.432 -1.428 1.00 0.00 5 TYR A O 9
ATOM 4132 N N . ARG A 1 6 ? -6.577 -0.081 -1.810 1.00 0.00 6 ARG A N 9
ATOM 4133 C CA . ARG A 1 6 ? -6.349 0.813 -2.936 1.00 0.00 6 ARG A CA 9
ATOM 4134 C C . ARG A 1 6 ? -5.835 2.180 -2.488 1.00 0.00 6 ARG A C 9
ATOM 4135 O O . ARG A 1 6 ? -4.950 2.755 -3.122 1.00 0.00 6 ARG A O 9
ATOM 4156 N N . THR A 1 7 ? -6.388 2.697 -1.395 1.00 0.00 7 THR A N 9
ATOM 4157 C CA . THR A 1 7 ? -5.975 3.995 -0.880 1.00 0.00 7 THR A CA 9
ATOM 4158 C C . THR A 1 7 ? -4.585 3.902 -0.277 1.00 0.00 7 THR A C 9
ATOM 4159 O O . THR A 1 7 ? -3.767 4.810 -0.422 1.00 0.00 7 THR A O 9
ATOM 4170 N N . CYS A 1 8 ? -4.324 2.788 0.390 1.00 0.00 8 CYS A N 9
ATOM 4171 C CA . CYS A 1 8 ? -3.027 2.558 1.011 1.00 0.00 8 CYS A CA 9
ATOM 4172 C C . CYS A 1 8 ? -1.967 2.309 -0.057 1.00 0.00 8 CYS A C 9
ATOM 4173 O O . CYS A 1 8 ? -0.860 2.846 0.009 1.00 0.00 8 CYS A O 9
ATOM 4180 N N . ASP A 1 9 ? -2.322 1.494 -1.046 1.00 0.00 9 ASP A N 9
ATOM 4181 C CA . ASP A 1 9 ? -1.414 1.171 -2.137 1.00 0.00 9 ASP A CA 9
ATOM 4182 C C . ASP A 1 9 ? -1.055 2.418 -2.937 1.00 0.00 9 ASP A C 9
ATOM 4183 O O . ASP A 1 9 ? 0.100 2.611 -3.314 1.00 0.00 9 ASP A O 9
ATOM 4192 N N . LYS A 1 10 ? -2.051 3.259 -3.203 1.00 0.00 10 LYS A N 9
ATOM 4193 C CA . LYS A 1 10 ? -1.827 4.480 -3.967 1.00 0.00 10 LYS A CA 9
ATOM 4194 C C . LYS A 1 10 ? -1.005 5.491 -3.176 1.00 0.00 10 LYS A C 9
ATOM 4195 O O . LYS A 1 10 ? -0.027 6.041 -3.683 1.00 0.00 10 LYS A O 9
ATOM 4214 N N . ASP A 1 11 ? -1.401 5.733 -1.931 1.00 0.00 11 ASP A N 9
ATOM 4215 C CA . ASP A 1 11 ? -0.694 6.676 -1.080 1.00 0.00 11 ASP A CA 9
ATOM 4216 C C . ASP A 1 11 ? 0.774 6.292 -0.957 1.00 0.00 11 ASP A C 9
ATOM 4217 O O . ASP A 1 11 ? 1.661 7.143 -1.030 1.00 0.00 11 ASP A O 9
ATOM 4226 N N . CYS A 1 12 ? 1.018 5.003 -0.759 1.00 0.00 12 CYS A N 9
ATOM 4227 C CA . CYS A 1 12 ? 2.377 4.497 -0.614 1.00 0.00 12 CYS A CA 9
ATOM 4228 C C . CYS A 1 12 ? 3.112 4.445 -1.952 1.00 0.00 12 CYS A C 9
ATOM 4229 O O . CYS A 1 12 ? 4.248 4.911 -2.058 1.00 0.00 12 CYS A O 9
ATOM 4236 N N . LYS A 1 13 ? 2.475 3.870 -2.972 1.00 0.00 13 LYS A N 9
ATOM 4237 C CA . LYS A 1 13 ? 3.104 3.761 -4.284 1.00 0.00 13 LYS A CA 9
ATOM 4238 C C . LYS A 1 13 ? 3.464 5.136 -4.839 1.00 0.00 13 LYS A C 9
ATOM 4239 O O . LYS A 1 13 ? 4.404 5.271 -5.622 1.00 0.00 13 LYS A O 9
ATOM 4258 N N . ARG A 1 14 ? 2.715 6.153 -4.428 1.00 0.00 14 ARG A N 9
ATOM 4259 C CA . ARG A 1 14 ? 2.966 7.513 -4.888 1.00 0.00 14 ARG A CA 9
ATOM 4260 C C . ARG A 1 14 ? 4.210 8.096 -4.222 1.00 0.00 14 ARG A C 9
ATOM 4261 O O . ARG A 1 14 ? 4.830 9.020 -4.748 1.00 0.00 14 ARG A O 9
ATOM 4282 N N . ARG A 1 15 ? 4.572 7.551 -3.064 1.00 0.00 15 ARG A N 9
ATOM 4283 C CA . ARG A 1 15 ? 5.743 8.022 -2.336 1.00 0.00 15 ARG A CA 9
ATOM 4284 C C . ARG A 1 15 ? 7.022 7.482 -2.966 1.00 0.00 15 ARG A C 9
ATOM 4285 O O . ARG A 1 15 ? 8.062 8.142 -2.951 1.00 0.00 15 ARG A O 9
ATOM 4306 N N . GLY A 1 16 ? 6.937 6.277 -3.518 1.00 0.00 16 GLY A N 9
ATOM 4307 C CA . GLY A 1 16 ? 8.084 5.664 -4.144 1.00 0.00 16 GLY A CA 9
ATOM 4308 C C . GLY A 1 16 ? 8.188 4.183 -3.837 1.00 0.00 16 GLY A C 9
ATOM 4309 O O . GLY A 1 16 ? 9.269 3.682 -3.526 1.00 0.00 16 GLY A O 9
ATOM 4313 N N . TYR A 1 17 ? 7.062 3.481 -3.921 1.00 0.00 17 TYR A N 9
ATOM 4314 C CA . TYR A 1 17 ? 7.036 2.048 -3.646 1.00 0.00 17 TYR A CA 9
ATOM 4315 C C . TYR A 1 17 ? 6.624 1.259 -4.884 1.00 0.00 17 TYR A C 9
ATOM 4316 O O . TYR A 1 17 ? 6.077 1.817 -5.835 1.00 0.00 17 TYR A O 9
ATOM 4334 N N . ARG A 1 18 ? 6.894 -0.042 -4.865 1.00 0.00 18 ARG A N 9
ATOM 4335 C CA . ARG A 1 18 ? 6.554 -0.912 -5.985 1.00 0.00 18 ARG A CA 9
ATOM 4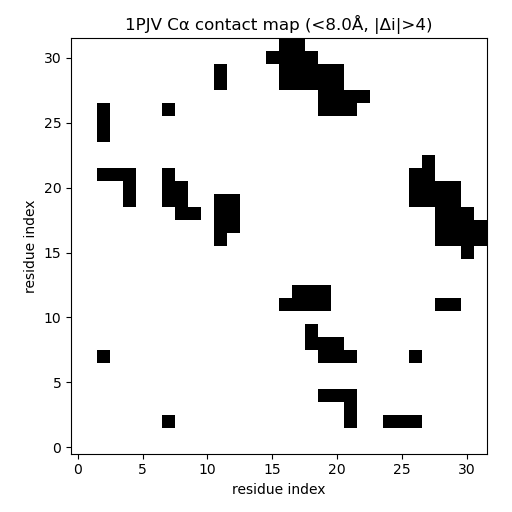336 C C . ARG A 1 18 ? 5.189 -1.560 -5.780 1.00 0.00 18 ARG A C 9
ATOM 4337 O O . ARG A 1 18 ? 4.326 -1.504 -6.657 1.00 0.00 18 ARG A O 9
ATOM 4358 N N . SER A 1 19 ? 4.999 -2.177 -4.618 1.00 0.00 19 SER A N 9
ATOM 4359 C CA . SER A 1 19 ? 3.737 -2.837 -4.303 1.00 0.00 19 SER A CA 9
ATOM 4360 C C . SER A 1 19 ? 3.323 -2.571 -2.859 1.00 0.00 19 SER A C 9
ATOM 4361 O O . SER A 1 19 ? 4.119 -2.093 -2.052 1.00 0.00 19 SER A O 9
ATOM 4369 N N . GLY A 1 20 ? 2.071 -2.887 -2.541 1.00 0.00 20 GLY A N 9
ATOM 4370 C CA . GLY A 1 20 ? 1.571 -2.678 -1.195 1.00 0.00 20 GLY A CA 9
ATOM 4371 C C . GLY A 1 20 ? 0.617 -3.770 -0.754 1.00 0.00 20 GLY A C 9
ATOM 4372 O O . GLY A 1 20 ? 0.057 -4.487 -1.584 1.00 0.00 20 GLY A O 9
ATOM 4376 N N . LYS A 1 21 ? 0.432 -3.897 0.556 1.00 0.00 21 LYS A N 9
ATOM 4377 C CA . LYS A 1 21 ? -0.460 -4.911 1.105 1.00 0.00 21 LYS A CA 9
ATOM 4378 C C . LYS A 1 21 ? -0.993 -4.487 2.470 1.00 0.00 21 LYS A C 9
ATOM 4379 O O . LYS A 1 21 ? -0.224 -4.258 3.404 1.00 0.00 21 LYS A O 9
ATOM 4398 N N . CYS A 1 22 ? -2.313 -4.384 2.577 1.00 0.00 22 CYS A N 9
ATOM 4399 C CA . CYS A 1 22 ? -2.949 -3.989 3.828 1.00 0.00 22 CYS A CA 9
ATOM 4400 C C . CYS A 1 22 ? -3.287 -5.213 4.675 1.00 0.00 22 CYS A C 9
ATOM 4401 O O . CYS A 1 22 ? -4.212 -5.961 4.360 1.00 0.00 22 CYS A O 9
ATOM 4408 N N . ILE A 1 23 ? -2.536 -5.407 5.755 1.00 0.00 23 ILE A N 9
ATOM 4409 C CA . ILE A 1 23 ? -2.766 -6.536 6.648 1.00 0.00 23 ILE A CA 9
ATOM 4410 C C . ILE A 1 23 ? -3.976 -6.279 7.538 1.00 0.00 23 ILE A C 9
ATOM 4411 O O . ILE A 1 23 ? -4.339 -5.130 7.795 1.00 0.00 23 ILE A O 9
ATOM 4427 N N . ASN A 1 24 ? -4.598 -7.359 8.002 1.00 0.00 24 ASN A N 9
ATOM 4428 C CA . ASN A 1 24 ? -5.780 -7.271 8.857 1.00 0.00 24 ASN A CA 9
ATOM 4429 C C . ASN A 1 24 ? -5.634 -6.225 9.959 1.00 0.00 24 ASN A C 9
ATOM 4430 O O . ASN A 1 24 ? -6.629 -5.740 10.497 1.00 0.00 24 ASN A O 9
ATOM 4441 N N . ASN A 1 25 ? -4.401 -5.885 10.296 1.00 0.00 25 ASN A N 9
ATOM 4442 C CA . ASN A 1 25 ? -4.152 -4.900 11.343 1.00 0.00 25 ASN A CA 9
ATOM 4443 C C . ASN A 1 25 ? -2.857 -4.127 11.104 1.00 0.00 25 ASN A C 9
ATOM 4444 O O . ASN A 1 25 ? -2.226 -3.664 12.054 1.00 0.00 25 ASN A O 9
ATOM 4455 N N . ALA A 1 26 ? -2.457 -3.982 9.842 1.00 0.00 26 ALA A N 9
ATOM 4456 C CA . ALA A 1 26 ? -1.230 -3.254 9.524 1.00 0.00 26 ALA A CA 9
ATOM 4457 C C . ALA A 1 26 ? -0.971 -3.194 8.022 1.00 0.00 26 ALA A C 9
ATOM 4458 O O . ALA A 1 26 ? -0.868 -4.222 7.359 1.00 0.00 26 ALA A O 9
ATOM 4465 N N . CYS A 1 27 ? -0.847 -1.981 7.493 1.00 0.00 27 CYS A N 9
ATOM 4466 C CA . CYS A 1 27 ? -0.582 -1.795 6.071 1.00 0.00 27 CYS A CA 9
ATOM 4467 C C . CYS A 1 27 ? 0.915 -1.636 5.821 1.00 0.00 27 CYS A C 9
ATOM 4468 O O . CYS A 1 27 ? 1.568 -0.788 6.429 1.00 0.00 27 CYS A O 9
ATOM 4475 N N . LYS A 1 28 ? 1.454 -2.460 4.926 1.00 0.00 28 LYS A N 9
ATOM 4476 C CA . LYS A 1 28 ? 2.875 -2.410 4.603 1.00 0.00 28 LYS A CA 9
ATOM 4477 C C . LYS A 1 28 ? 3.100 -2.518 3.099 1.00 0.00 28 LYS A C 9
ATOM 4478 O O . LYS A 1 28 ? 2.404 -3.264 2.409 1.00 0.00 28 LYS A O 9
ATOM 4497 N N . CYS A 1 29 ? 4.075 -1.768 2.597 1.00 0.00 29 CYS A N 9
ATOM 4498 C CA . CYS A 1 29 ? 4.393 -1.776 1.174 1.00 0.00 29 CYS A CA 9
ATOM 4499 C C . CYS A 1 29 ? 5.866 -2.103 0.951 1.00 0.00 29 CYS A C 9
ATOM 4500 O O . CYS A 1 29 ? 6.674 -2.043 1.878 1.00 0.00 29 CYS A O 9
ATOM 4507 N N . TYR A 1 30 ? 6.207 -2.453 -0.285 1.00 0.00 30 TYR A N 9
ATOM 4508 C CA . TYR A 1 30 ? 7.583 -2.795 -0.629 1.00 0.00 30 TYR A CA 9
ATOM 4509 C C . TYR A 1 30 ? 8.066 -1.981 -1.830 1.00 0.00 30 TYR A C 9
ATOM 4510 O O . TYR A 1 30 ? 7.386 -1.912 -2.854 1.00 0.00 30 TYR A O 9
ATOM 4528 N N . PRO A 1 31 ? 9.251 -1.351 -1.720 1.00 0.00 31 PRO A N 9
ATOM 4529 C CA . PRO A 1 31 ? 9.816 -0.545 -2.801 1.00 0.00 31 PRO A CA 9
ATOM 4530 C C . PRO A 1 31 ? 10.490 -1.396 -3.870 1.00 0.00 31 PRO A C 9
ATOM 4531 O O . PRO A 1 31 ? 10.218 -1.241 -5.059 1.00 0.00 31 PRO A O 9
ATOM 4542 N N . TYR A 1 32 ? 11.360 -2.301 -3.426 1.00 0.00 32 TYR A N 9
ATOM 4543 C CA . TYR A 1 32 ? 12.087 -3.208 -4.312 1.00 0.00 32 TYR A CA 9
ATOM 4544 C C . TYR A 1 32 ? 12.503 -2.527 -5.623 1.00 0.00 32 TYR A C 9
ATOM 4545 O O . TYR A 1 32 ? 11.642 -2.358 -6.512 1.00 0.00 32 TYR A O 9
ATOM 4564 N N . ALA A 1 1 ? -13.274 4.792 9.847 1.00 0.00 1 ALA A N 10
ATOM 4565 C CA . ALA A 1 1 ? -13.284 3.914 8.648 1.00 0.00 1 ALA A CA 10
ATOM 4566 C C . ALA A 1 1 ? -12.172 2.874 8.722 1.00 0.00 1 ALA A C 10
ATOM 4567 O O . ALA A 1 1 ? -11.299 2.945 9.588 1.00 0.00 1 ALA A O 10
ATOM 4576 N N . VAL A 1 2 ? -12.209 1.909 7.809 1.00 0.00 2 VAL A N 10
ATOM 4577 C CA . VAL A 1 2 ? -11.202 0.853 7.773 1.00 0.00 2 VAL A CA 10
ATOM 4578 C C . VAL A 1 2 ? -10.103 1.179 6.772 1.00 0.00 2 VAL A C 10
ATOM 4579 O O . VAL A 1 2 ? -10.213 2.123 5.991 1.00 0.00 2 VAL A O 10
ATOM 4592 N N . CYS A 1 3 ? -9.042 0.386 6.808 1.00 0.00 3 CYS A N 10
ATOM 4593 C CA . CYS A 1 3 ? -7.909 0.575 5.911 1.00 0.00 3 CYS A CA 10
ATOM 4594 C C . CYS A 1 3 ? -8.260 0.159 4.487 1.00 0.00 3 CYS A C 10
ATOM 4595 O O . CYS A 1 3 ? -8.722 -0.958 4.252 1.00 0.00 3 CYS A O 10
ATOM 4602 N N . VAL A 1 4 ? -8.032 1.061 3.538 1.00 0.00 4 VAL A N 10
ATOM 4603 C CA . VAL A 1 4 ? -8.318 0.782 2.137 1.00 0.00 4 VAL A CA 10
ATOM 4604 C C . VAL A 1 4 ? -7.057 0.326 1.410 1.00 0.00 4 VAL A C 10
ATOM 4605 O O . VAL A 1 4 ? -6.044 1.024 1.404 1.00 0.00 4 VAL A O 10
ATOM 4618 N N . TYR A 1 5 ? -7.126 -0.856 0.810 1.00 0.00 5 TYR A N 10
ATOM 4619 C CA . TYR A 1 5 ? -5.990 -1.420 0.090 1.00 0.00 5 TYR A CA 10
ATOM 4620 C C . TYR A 1 5 ? -5.590 -0.545 -1.098 1.00 0.00 5 TYR A C 10
ATOM 4621 O O . TYR A 1 5 ? -4.417 -0.214 -1.267 1.00 0.00 5 TYR A O 10
ATOM 4639 N N . ARG A 1 6 ? -6.565 -0.190 -1.925 1.00 0.00 6 ARG A N 10
ATOM 4640 C CA . ARG A 1 6 ? -6.311 0.627 -3.105 1.00 0.00 6 ARG A CA 10
ATOM 4641 C C . ARG A 1 6 ? -5.838 2.032 -2.738 1.00 0.00 6 ARG A C 10
ATOM 4642 O O . ARG A 1 6 ? -4.978 2.600 -3.413 1.00 0.00 6 ARG A O 10
ATOM 4663 N N . THR A 1 7 ? -6.400 2.590 -1.671 1.00 0.00 7 THR A N 10
ATOM 4664 C CA . THR A 1 7 ? -6.030 3.928 -1.234 1.00 0.00 7 THR A CA 10
ATOM 4665 C C . THR A 1 7 ? -4.669 3.909 -0.562 1.00 0.00 7 THR A C 10
ATOM 4666 O O . THR A 1 7 ? -3.830 4.776 -0.804 1.00 0.00 7 THR A O 10
ATOM 4677 N N . CYS A 1 8 ? -4.454 2.904 0.274 1.00 0.00 8 CYS A N 10
ATOM 4678 C CA . CYS A 1 8 ? -3.189 2.762 0.976 1.00 0.00 8 CYS A CA 10
ATOM 4679 C C . CYS A 1 8 ? -2.095 2.331 0.008 1.00 0.00 8 CYS A C 10
ATOM 4680 O O . CYS A 1 8 ? -0.936 2.724 0.145 1.00 0.00 8 CYS A O 10
ATOM 4687 N N . ASP A 1 9 ? -2.478 1.528 -0.979 1.00 0.00 9 ASP A N 10
ATOM 4688 C CA . ASP A 1 9 ? -1.540 1.047 -1.981 1.00 0.00 9 ASP A CA 10
ATOM 4689 C C . ASP A 1 9 ? -1.066 2.194 -2.865 1.00 0.00 9 ASP A C 10
ATOM 4690 O O . ASP A 1 9 ? 0.133 2.378 -3.068 1.00 0.00 9 ASP A O 10
ATOM 4699 N N . LYS A 1 10 ? -2.016 2.963 -3.392 1.00 0.00 10 LYS A N 10
ATOM 4700 C CA . LYS A 1 10 ? -1.689 4.091 -4.255 1.00 0.00 10 LYS A CA 10
ATOM 4701 C C . LYS A 1 10 ? -0.912 5.160 -3.495 1.00 0.00 10 LYS A C 10
ATOM 4702 O O . LYS A 1 10 ? 0.164 5.578 -3.925 1.00 0.00 10 LYS A O 10
ATOM 4721 N N . ASP A 1 11 ? -1.455 5.598 -2.362 1.00 0.00 11 ASP A N 10
ATOM 4722 C CA . ASP A 1 11 ? -0.799 6.614 -1.550 1.00 0.00 11 ASP A CA 10
ATOM 4723 C C . ASP A 1 11 ? 0.610 6.172 -1.178 1.00 0.00 11 ASP A C 10
ATOM 4724 O O . ASP A 1 11 ? 1.574 6.920 -1.343 1.00 0.00 11 ASP A O 10
ATOM 4733 N N . CYS A 1 12 ? 0.718 4.948 -0.677 1.00 0.00 12 CYS A N 10
ATOM 4734 C CA . CYS A 1 12 ? 2.006 4.395 -0.282 1.00 0.00 12 CYS A CA 10
ATOM 4735 C C . CYS A 1 12 ? 2.934 4.265 -1.486 1.00 0.00 12 CYS A C 10
ATOM 4736 O O . CYS A 1 12 ? 4.110 4.623 -1.416 1.00 0.00 12 CYS A O 10
ATOM 4743 N N . LYS A 1 13 ? 2.400 3.756 -2.594 1.00 0.00 13 LYS A N 10
ATOM 4744 C CA . LYS A 1 13 ? 3.186 3.585 -3.809 1.00 0.00 13 LYS A CA 10
ATOM 4745 C C . LYS A 1 13 ? 3.705 4.933 -4.303 1.00 0.00 13 LYS A C 10
ATOM 4746 O O . LYS A 1 13 ? 4.768 5.013 -4.918 1.00 0.00 13 LYS A O 10
ATOM 4765 N N . ARG A 1 14 ? 2.947 5.989 -4.028 1.00 0.00 14 ARG A N 10
ATOM 4766 C CA . ARG A 1 14 ? 3.331 7.332 -4.442 1.00 0.00 14 ARG A CA 10
ATOM 4767 C C . ARG A 1 14 ? 4.512 7.844 -3.622 1.00 0.00 14 ARG A C 10
ATOM 4768 O O . ARG A 1 14 ? 5.200 8.781 -4.029 1.00 0.00 14 ARG A O 10
ATOM 4789 N N . ARG A 1 15 ? 4.746 7.228 -2.466 1.00 0.00 15 ARG A N 10
ATOM 4790 C CA . ARG A 1 15 ? 5.847 7.629 -1.599 1.00 0.00 15 ARG A CA 10
ATOM 4791 C C . ARG A 1 15 ? 7.186 7.210 -2.196 1.00 0.00 15 ARG A C 10
ATOM 4792 O O . ARG A 1 15 ? 8.067 8.040 -2.417 1.00 0.00 15 ARG A O 10
ATOM 4813 N N . GLY A 1 16 ? 7.329 5.915 -2.456 1.00 0.00 16 GLY A N 10
ATOM 4814 C CA . GLY A 1 16 ? 8.559 5.404 -3.024 1.00 0.00 16 GLY A CA 10
ATOM 4815 C C . GLY A 1 16 ? 8.605 3.889 -3.038 1.00 0.00 16 GLY A C 10
ATOM 4816 O O . GLY A 1 16 ? 9.647 3.290 -2.771 1.00 0.00 16 GLY A O 10
ATOM 4820 N N . TYR A 1 17 ? 7.471 3.265 -3.345 1.00 0.00 17 TYR A N 10
ATOM 4821 C CA . TYR A 1 17 ? 7.388 1.811 -3.387 1.00 0.00 17 TYR A CA 10
ATOM 4822 C C . TYR A 1 17 ? 6.774 1.336 -4.700 1.00 0.00 17 TYR A C 10
ATOM 4823 O O . TYR A 1 17 ? 6.304 2.140 -5.505 1.00 0.00 17 TYR A O 10
ATOM 4841 N N . ARG A 1 18 ? 6.782 0.023 -4.909 1.00 0.00 18 ARG A N 10
ATOM 4842 C CA . ARG A 1 18 ? 6.227 -0.561 -6.125 1.00 0.00 18 ARG A CA 10
ATOM 4843 C C . ARG A 1 18 ? 4.891 -1.241 -5.842 1.00 0.00 18 ARG A C 10
ATOM 4844 O O . ARG A 1 18 ? 3.921 -1.054 -6.577 1.00 0.00 18 ARG A O 10
ATOM 4865 N N . SER A 1 19 ? 4.848 -2.031 -4.774 1.00 0.00 19 SER A N 10
ATOM 4866 C CA . SER A 1 19 ? 3.629 -2.739 -4.397 1.00 0.00 19 SER A CA 10
ATOM 4867 C C . SER A 1 19 ? 3.250 -2.439 -2.949 1.00 0.00 19 SER A C 10
ATOM 4868 O O . SER A 1 19 ? 3.860 -1.587 -2.302 1.00 0.00 19 SER A O 10
ATOM 4876 N N . GLY A 1 20 ? 2.241 -3.143 -2.449 1.00 0.00 20 GLY A N 10
ATOM 4877 C CA . GLY A 1 20 ? 1.798 -2.937 -1.082 1.00 0.00 20 GLY A CA 10
ATOM 4878 C C . GLY A 1 20 ? 0.454 -3.577 -0.801 1.00 0.00 20 GLY A C 10
ATOM 4879 O O . GLY A 1 20 ? -0.252 -3.989 -1.721 1.00 0.00 20 GLY A O 10
ATOM 4883 N N . LYS A 1 21 ? 0.103 -3.660 0.477 1.00 0.00 21 LYS A N 10
ATOM 4884 C CA . LYS A 1 21 ? -1.164 -4.253 0.888 1.00 0.00 21 LYS A CA 10
ATOM 4885 C C . LYS A 1 21 ? -1.427 -3.991 2.368 1.00 0.00 21 LYS A C 10
ATOM 4886 O O . LYS A 1 21 ? -0.495 -3.783 3.145 1.00 0.00 21 LYS A O 10
ATOM 4905 N N . CYS A 1 22 ? -2.699 -4.001 2.753 1.00 0.00 22 CYS A N 10
ATOM 4906 C CA . CYS A 1 22 ? -3.076 -3.763 4.141 1.00 0.00 22 CYS A CA 10
ATOM 4907 C C . CYS A 1 22 ? -3.557 -5.048 4.806 1.00 0.00 22 CYS A C 10
ATOM 4908 O O . CYS A 1 22 ? -4.642 -5.547 4.508 1.00 0.00 22 CYS A O 10
ATOM 4915 N N . ILE A 1 23 ? -2.740 -5.575 5.712 1.00 0.00 23 ILE A N 10
ATOM 4916 C CA . ILE A 1 23 ? -3.074 -6.798 6.426 1.00 0.00 23 ILE A CA 10
ATOM 4917 C C . ILE A 1 23 ? -2.919 -6.608 7.931 1.00 0.00 23 ILE A C 10
ATOM 4918 O O . ILE A 1 23 ? -1.988 -5.945 8.389 1.00 0.00 23 ILE A O 10
ATOM 4934 N N . ASN A 1 24 ? -3.837 -7.190 8.697 1.00 0.00 24 ASN A N 10
ATOM 4935 C CA . ASN A 1 24 ? -3.801 -7.082 10.154 1.00 0.00 24 ASN A CA 10
ATOM 4936 C C . ASN A 1 24 ? -3.595 -5.635 10.589 1.00 0.00 24 ASN A C 10
ATOM 4937 O O . ASN A 1 24 ? -2.627 -5.310 11.277 1.00 0.00 24 ASN A O 10
ATOM 4948 N N . ASN A 1 25 ? -4.512 -4.776 10.172 1.00 0.00 25 ASN A N 10
ATOM 4949 C CA . ASN A 1 25 ? -4.455 -3.352 10.499 1.00 0.00 25 ASN A CA 10
ATOM 4950 C C . ASN A 1 25 ? -3.051 -2.789 10.286 1.00 0.00 25 ASN A C 10
ATOM 4951 O O . ASN A 1 25 ? -2.641 -1.845 10.962 1.00 0.00 25 ASN A O 10
ATOM 4962 N N . ALA A 1 26 ? -2.321 -3.372 9.339 1.00 0.00 26 ALA A N 10
ATOM 4963 C CA . ALA A 1 26 ? -0.966 -2.928 9.035 1.00 0.00 26 ALA A CA 10
ATOM 4964 C C . ALA A 1 26 ? -0.739 -2.859 7.529 1.00 0.00 26 ALA A C 10
ATOM 4965 O O . ALA A 1 26 ? -0.834 -3.869 6.831 1.00 0.00 26 ALA A O 10
ATOM 4972 N N . CYS A 1 27 ? -0.441 -1.663 7.032 1.00 0.00 27 CYS A N 10
ATOM 4973 C CA . CYS A 1 27 ? -0.204 -1.465 5.609 1.00 0.00 27 CYS A CA 10
ATOM 4974 C C . CYS A 1 27 ? 1.257 -1.725 5.256 1.00 0.00 27 CYS A C 10
ATOM 4975 O O . CYS A 1 27 ? 2.130 -0.902 5.533 1.00 0.00 27 CYS A O 10
ATOM 4982 N N . LYS A 1 28 ? 1.513 -2.875 4.640 1.00 0.00 28 LYS A N 10
ATOM 4983 C CA . LYS A 1 28 ? 2.864 -3.249 4.244 1.00 0.00 28 LYS A CA 10
ATOM 4984 C C . LYS A 1 28 ? 3.107 -2.920 2.775 1.00 0.00 28 LYS A C 10
ATOM 4985 O O . LYS A 1 28 ? 2.351 -3.343 1.901 1.00 0.00 28 LYS A O 10
ATOM 5004 N N . CYS A 1 29 ? 4.165 -2.160 2.510 1.00 0.00 29 CYS A N 10
ATOM 5005 C CA . CYS A 1 29 ? 4.504 -1.772 1.146 1.00 0.00 29 CYS A CA 10
ATOM 5006 C C . CYS A 1 29 ? 5.678 -2.591 0.616 1.00 0.00 29 CYS A C 10
ATOM 5007 O O . CYS A 1 29 ? 6.396 -3.234 1.381 1.00 0.00 29 CYS A O 10
ATOM 5014 N N . TYR A 1 30 ? 5.864 -2.560 -0.699 1.00 0.00 30 TYR A N 10
ATOM 5015 C CA . TYR A 1 30 ? 6.949 -3.296 -1.338 1.00 0.00 30 TYR A CA 10
ATOM 5016 C C . TYR A 1 30 ? 7.813 -2.364 -2.186 1.00 0.00 30 TYR A C 10
ATOM 5017 O O . TYR A 1 30 ? 7.402 -1.943 -3.268 1.00 0.00 30 TYR A O 10
ATOM 5035 N N . PRO A 1 31 ? 9.025 -2.024 -1.709 1.00 0.00 31 PRO A N 10
ATOM 5036 C CA . PRO A 1 31 ? 9.936 -1.135 -2.438 1.00 0.00 31 PRO A CA 10
ATOM 5037 C C . PRO A 1 31 ? 10.473 -1.776 -3.713 1.00 0.00 31 PRO A C 10
ATOM 5038 O O . PRO A 1 31 ? 10.174 -2.933 -4.011 1.00 0.00 31 PRO A O 10
ATOM 5049 N N . TYR A 1 32 ? 11.267 -1.017 -4.461 1.00 0.00 32 TYR A N 10
ATOM 5050 C CA . TYR A 1 32 ? 11.846 -1.511 -5.706 1.00 0.00 32 TYR A CA 10
ATOM 5051 C C . TYR A 1 32 ? 12.716 -2.738 -5.452 1.00 0.00 32 TYR A C 10
ATOM 5052 O O . TYR A 1 32 ? 13.763 -2.593 -4.786 1.00 0.00 32 TYR A O 10
ATOM 5071 N N . ALA A 1 1 ? -12.974 4.946 10.478 1.00 0.00 1 ALA A N 11
ATOM 5072 C CA . ALA A 1 1 ? -12.831 4.379 9.112 1.00 0.00 1 ALA A CA 11
ATOM 5073 C C . ALA A 1 1 ? -12.029 3.083 9.139 1.00 0.00 1 ALA A C 11
ATOM 5074 O O . ALA A 1 1 ? -11.611 2.622 10.201 1.00 0.00 1 ALA A O 11
ATOM 5083 N N . VAL A 1 2 ? -11.817 2.500 7.964 1.00 0.00 2 VAL A N 11
ATOM 5084 C CA . VAL A 1 2 ? -11.063 1.255 7.853 1.00 0.00 2 VAL A CA 11
ATOM 5085 C C . VAL A 1 2 ? -9.915 1.396 6.865 1.00 0.00 2 VAL A C 11
ATOM 5086 O O . VAL A 1 2 ? -9.814 2.389 6.144 1.00 0.00 2 VAL A O 11
ATOM 5099 N N . CYS A 1 3 ? -9.053 0.391 6.841 1.00 0.00 3 CYS A N 11
ATOM 5100 C CA . CYS A 1 3 ? -7.902 0.385 5.946 1.00 0.00 3 CYS A CA 11
ATOM 5101 C C . CYS A 1 3 ? -8.333 0.144 4.503 1.00 0.00 3 CYS A C 11
ATOM 5102 O O . CYS A 1 3 ? -9.003 -0.844 4.202 1.00 0.00 3 CYS A O 11
ATOM 5109 N N . VAL A 1 4 ? -7.940 1.050 3.614 1.00 0.00 4 VAL A N 11
ATOM 5110 C CA . VAL A 1 4 ? -8.284 0.932 2.202 1.00 0.00 4 VAL A CA 11
ATOM 5111 C C . VAL A 1 4 ? -7.082 0.471 1.385 1.00 0.00 4 VAL A C 11
ATOM 5112 O O . VAL A 1 4 ? -6.044 1.132 1.361 1.00 0.00 4 VAL A O 11
ATOM 5125 N N . TYR A 1 5 ? -7.230 -0.669 0.721 1.00 0.00 5 TYR A N 11
ATOM 5126 C CA . TYR A 1 5 ? -6.159 -1.227 -0.096 1.00 0.00 5 TYR A CA 11
ATOM 5127 C C . TYR A 1 5 ? -5.826 -0.314 -1.272 1.00 0.00 5 TYR A C 11
ATOM 5128 O O . TYR A 1 5 ? -4.657 -0.098 -1.590 1.00 0.00 5 TYR A O 11
ATOM 5146 N N . ARG A 1 6 ? -6.860 0.211 -1.920 1.00 0.00 6 ARG A N 11
ATOM 5147 C CA . ARG A 1 6 ? -6.679 1.090 -3.067 1.00 0.00 6 ARG A CA 11
ATOM 5148 C C . ARG A 1 6 ? -6.011 2.404 -2.669 1.00 0.00 6 ARG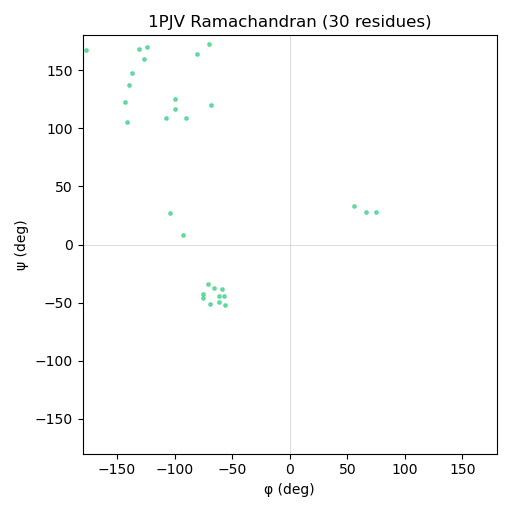 A C 11
ATOM 5149 O O . ARG A 1 6 ? -5.184 2.937 -3.411 1.00 0.00 6 ARG A O 11
ATOM 5170 N N . THR A 1 7 ? -6.366 2.921 -1.497 1.00 0.00 7 THR A N 11
ATOM 5171 C CA . THR A 1 7 ? -5.793 4.170 -1.015 1.00 0.00 7 THR A CA 11
ATOM 5172 C C . THR A 1 7 ? -4.372 3.945 -0.532 1.00 0.00 7 THR A C 11
ATOM 5173 O O . THR A 1 7 ? -3.473 4.739 -0.811 1.00 0.00 7 THR A O 11
ATOM 5184 N N . CYS A 1 8 ? -4.174 2.848 0.186 1.00 0.00 8 CYS A N 11
ATOM 5185 C CA . CYS A 1 8 ? -2.857 2.507 0.701 1.00 0.00 8 CYS A CA 11
ATOM 5186 C C . CYS A 1 8 ? -1.944 2.070 -0.437 1.00 0.00 8 CYS A C 11
ATOM 5187 O O . CYS A 1 8 ? -0.739 2.321 -0.414 1.00 0.00 8 CYS A O 11
ATOM 5194 N N . ASP A 1 9 ? -2.533 1.423 -1.439 1.00 0.00 9 ASP A N 11
ATOM 5195 C CA . ASP A 1 9 ? -1.782 0.959 -2.594 1.00 0.00 9 ASP A CA 11
ATOM 5196 C C . ASP A 1 9 ? -1.307 2.143 -3.429 1.00 0.00 9 ASP A C 11
ATOM 5197 O O . ASP A 1 9 ? -0.130 2.237 -3.779 1.00 0.00 9 ASP A O 11
ATOM 5206 N N . LYS A 1 10 ? -2.230 3.050 -3.740 1.00 0.00 10 LYS A N 11
ATOM 5207 C CA . LYS A 1 10 ? -1.900 4.230 -4.528 1.00 0.00 10 LYS A CA 11
ATOM 5208 C C . LYS A 1 10 ? -0.879 5.097 -3.800 1.00 0.00 10 LYS A C 11
ATOM 5209 O O . LYS A 1 10 ? 0.140 5.489 -4.372 1.00 0.00 10 LYS A O 11
ATOM 5228 N N . ASP A 1 11 ? -1.151 5.387 -2.530 1.00 0.00 11 ASP A N 11
ATOM 5229 C CA . ASP A 1 11 ? -0.249 6.198 -1.725 1.00 0.00 11 ASP A CA 11
ATOM 5230 C C . ASP A 1 11 ? 1.141 5.576 -1.698 1.00 0.00 11 ASP A C 11
ATOM 5231 O O . ASP A 1 11 ? 2.137 6.242 -1.978 1.00 0.00 11 ASP A O 11
ATOM 5240 N N . CYS A 1 12 ? 1.196 4.289 -1.370 1.00 0.00 12 CYS A N 11
ATOM 5241 C CA . CYS A 1 12 ? 2.460 3.566 -1.316 1.00 0.00 12 CYS A CA 11
ATOM 5242 C C . CYS A 1 12 ? 3.168 3.624 -2.666 1.00 0.00 12 CYS A C 11
ATOM 5243 O O . CYS A 1 12 ? 4.374 3.859 -2.737 1.00 0.00 12 CYS A O 11
ATOM 5250 N N . LYS A 1 13 ? 2.406 3.415 -3.736 1.00 0.00 13 LYS A N 11
ATOM 5251 C CA . LYS A 1 13 ? 2.959 3.450 -5.084 1.00 0.00 13 LYS A CA 11
ATOM 5252 C C . LYS A 1 13 ? 3.583 4.812 -5.372 1.00 0.00 13 LYS A C 11
ATOM 5253 O O . LYS A 1 13 ? 4.609 4.906 -6.047 1.00 0.00 13 LYS A O 11
ATOM 5272 N N . ARG A 1 14 ? 2.958 5.864 -4.853 1.00 0.00 14 ARG A N 11
ATOM 5273 C CA . ARG A 1 14 ? 3.452 7.220 -5.051 1.00 0.00 14 ARG A CA 11
ATOM 5274 C C . ARG A 1 14 ? 4.346 7.658 -3.891 1.00 0.00 14 ARG A C 11
ATOM 5275 O O . ARG A 1 14 ? 4.574 8.851 -3.691 1.00 0.00 14 ARG A O 11
ATOM 5296 N N . ARG A 1 15 ? 4.852 6.690 -3.129 1.00 0.00 15 ARG A N 11
ATOM 5297 C CA . ARG A 1 15 ? 5.719 6.984 -1.996 1.00 0.00 15 ARG A CA 11
ATOM 5298 C C . ARG A 1 15 ? 7.085 6.330 -2.174 1.00 0.00 15 ARG A C 11
ATOM 5299 O O . ARG A 1 15 ? 7.689 5.858 -1.211 1.00 0.00 15 ARG A O 11
ATOM 5320 N N . GLY A 1 16 ? 7.567 6.306 -3.412 1.00 0.00 16 GLY A N 11
ATOM 5321 C CA . GLY A 1 16 ? 8.857 5.708 -3.695 1.00 0.00 16 GLY A CA 11
ATOM 5322 C C . GLY A 1 16 ? 8.882 4.217 -3.418 1.00 0.00 16 GLY A C 11
ATOM 5323 O O . GLY A 1 16 ? 9.941 3.646 -3.159 1.00 0.00 16 GLY A O 11
ATOM 5327 N N . TYR A 1 17 ? 7.713 3.586 -3.474 1.00 0.00 17 TYR A N 11
ATOM 5328 C CA . TYR A 1 17 ? 7.607 2.152 -3.230 1.00 0.00 17 TYR A CA 11
ATOM 5329 C C . TYR A 1 17 ? 6.934 1.449 -4.404 1.00 0.00 17 TYR A C 11
ATOM 5330 O O . TYR A 1 17 ? 6.226 2.076 -5.192 1.00 0.00 17 TYR A O 11
ATOM 5348 N N . ARG A 1 18 ? 7.161 0.145 -4.515 1.00 0.00 18 ARG A N 11
ATOM 5349 C CA . ARG A 1 18 ? 6.577 -0.643 -5.593 1.00 0.00 18 ARG A CA 11
ATOM 5350 C C . ARG A 1 18 ? 5.073 -0.810 -5.394 1.00 0.00 18 ARG A C 11
ATOM 5351 O O . ARG A 1 18 ? 4.292 -0.652 -6.332 1.00 0.00 18 ARG A O 11
ATOM 5372 N N . SER A 1 19 ? 4.674 -1.130 -4.166 1.00 0.00 19 SER A N 11
ATOM 5373 C CA . SER A 1 19 ? 3.263 -1.318 -3.846 1.00 0.00 19 SER A CA 11
ATOM 5374 C C . SER A 1 19 ? 3.078 -1.614 -2.362 1.00 0.00 19 SER A C 11
ATOM 5375 O O . SER A 1 19 ? 4.032 -1.954 -1.664 1.00 0.00 19 SER A O 11
ATOM 5383 N N . GLY A 1 20 ? 1.844 -1.483 -1.886 1.00 0.00 20 GLY A N 11
ATOM 5384 C CA . GLY A 1 20 ? 1.558 -1.740 -0.486 1.00 0.00 20 GLY A CA 11
ATOM 5385 C C . GLY A 1 20 ? 0.460 -2.767 -0.295 1.00 0.00 20 GLY A C 11
ATOM 5386 O O . GLY A 1 20 ? -0.332 -3.017 -1.204 1.00 0.00 20 GLY A O 11
ATOM 5390 N N . LYS A 1 21 ? 0.413 -3.361 0.892 1.00 0.00 21 LYS A N 11
ATOM 5391 C CA . LYS A 1 21 ? -0.596 -4.368 1.206 1.00 0.00 21 LYS A CA 11
ATOM 5392 C C . LYS A 1 21 ? -1.084 -4.216 2.643 1.00 0.00 21 LYS A C 11
ATOM 5393 O O . LYS A 1 21 ? -0.293 -3.971 3.553 1.00 0.00 21 LYS A O 11
ATOM 5412 N N . CYS A 1 22 ? -2.391 -4.361 2.840 1.00 0.00 22 CYS A N 11
ATOM 5413 C CA . CYS A 1 22 ? -2.980 -4.236 4.169 1.00 0.00 22 CYS A CA 11
ATOM 5414 C C . CYS A 1 22 ? -3.410 -5.594 4.712 1.00 0.00 22 CYS A C 11
ATOM 5415 O O . CYS A 1 22 ? -4.364 -6.198 4.221 1.00 0.00 22 CYS A O 11
ATOM 5422 N N . ILE A 1 23 ? -2.699 -6.066 5.730 1.00 0.00 23 ILE A N 11
ATOM 5423 C CA . ILE A 1 23 ? -2.999 -7.348 6.347 1.00 0.00 23 ILE A CA 11
ATOM 5424 C C . ILE A 1 23 ? -2.881 -7.262 7.866 1.00 0.00 23 ILE A C 11
ATOM 5425 O O . ILE A 1 23 ? -2.061 -6.510 8.392 1.00 0.00 23 ILE A O 11
ATOM 5441 N N . ASN A 1 24 ? -3.704 -8.037 8.566 1.00 0.00 24 ASN A N 11
ATOM 5442 C CA . ASN A 1 24 ? -3.690 -8.048 10.025 1.00 0.00 24 ASN A CA 11
ATOM 5443 C C . ASN A 1 24 ? -3.882 -6.644 10.590 1.00 0.00 24 ASN A C 11
ATOM 5444 O O . ASN A 1 24 ? -3.320 -6.299 11.629 1.00 0.00 24 ASN A O 11
ATOM 5455 N N . ASN A 1 25 ? -4.680 -5.842 9.899 1.00 0.00 25 ASN A N 11
ATOM 5456 C CA . ASN A 1 25 ? -4.952 -4.473 10.327 1.00 0.00 25 ASN A CA 11
ATOM 5457 C C . ASN A 1 25 ? -3.687 -3.620 10.265 1.00 0.00 25 ASN A C 11
ATOM 5458 O O . ASN A 1 25 ? -3.541 -2.655 11.016 1.00 0.00 25 ASN A O 11
ATOM 5469 N N . ALA A 1 26 ? -2.777 -3.980 9.367 1.00 0.00 26 ALA A N 11
ATOM 5470 C CA . ALA A 1 26 ? -1.527 -3.246 9.207 1.00 0.00 26 ALA A CA 11
ATOM 5471 C C . ALA A 1 26 ? -1.102 -3.206 7.743 1.00 0.00 26 ALA A C 11
ATOM 5472 O O . ALA A 1 26 ? -0.914 -4.247 7.114 1.00 0.00 26 ALA A O 11
ATOM 5479 N N . CYS A 1 27 ? -0.957 -1.999 7.205 1.00 0.00 27 CYS A N 11
ATOM 5480 C CA . CYS A 1 27 ? -0.560 -1.830 5.814 1.00 0.00 27 CYS A CA 11
ATOM 5481 C C . CYS A 1 27 ? 0.957 -1.760 5.680 1.00 0.00 27 CYS A C 11
ATOM 5482 O O . CYS A 1 27 ? 1.586 -0.795 6.113 1.00 0.00 27 CYS A O 11
ATOM 5489 N N . LYS A 1 28 ? 1.535 -2.792 5.075 1.00 0.00 28 LYS A N 11
ATOM 5490 C CA . LYS A 1 28 ? 2.978 -2.855 4.878 1.00 0.00 28 LYS A CA 11
ATOM 5491 C C . LYS A 1 28 ? 3.346 -2.497 3.441 1.00 0.00 28 LYS A C 11
ATOM 5492 O O . LYS A 1 28 ? 2.848 -3.105 2.493 1.00 0.00 28 LYS A O 11
ATOM 5511 N N . CYS A 1 29 ? 4.218 -1.507 3.287 1.00 0.00 29 CYS A N 11
ATOM 5512 C CA . CYS A 1 29 ? 4.651 -1.068 1.966 1.00 0.00 29 CYS A CA 11
ATOM 5513 C C . CYS A 1 29 ? 5.706 -2.011 1.396 1.00 0.00 29 CYS A C 11
ATOM 5514 O O . CYS A 1 29 ? 6.308 -2.797 2.127 1.00 0.00 29 CYS A O 11
ATOM 5521 N N . TYR A 1 30 ? 5.925 -1.930 0.088 1.00 0.00 30 TYR A N 11
ATOM 5522 C CA . TYR A 1 30 ? 6.908 -2.779 -0.575 1.00 0.00 30 TYR A CA 11
ATOM 5523 C C . TYR A 1 30 ? 7.681 -1.995 -1.635 1.00 0.00 30 TYR A C 11
ATOM 5524 O O . TYR A 1 30 ? 7.140 -1.674 -2.693 1.00 0.00 30 TYR A O 11
ATOM 5542 N N . PRO A 1 31 ? 8.961 -1.674 -1.368 1.00 0.00 31 PRO A N 11
ATOM 5543 C CA . PRO A 1 31 ? 9.797 -0.924 -2.311 1.00 0.00 31 PRO A CA 11
ATOM 5544 C C . PRO A 1 31 ? 10.131 -1.732 -3.560 1.00 0.00 31 PRO A C 11
ATOM 5545 O O . PRO A 1 31 ? 9.767 -2.903 -3.670 1.00 0.00 31 PRO A O 11
ATOM 5556 N N . TYR A 1 32 ? 10.825 -1.098 -4.500 1.00 0.00 32 TYR A N 11
ATOM 5557 C CA . TYR A 1 32 ? 11.209 -1.757 -5.743 1.00 0.00 32 TYR A CA 11
ATOM 5558 C C . TYR A 1 32 ? 12.070 -2.985 -5.466 1.00 0.00 32 TYR A C 11
ATOM 5559 O O . TYR A 1 32 ? 12.910 -2.922 -4.545 1.00 0.00 32 TYR A O 11
ATOM 5578 N N . ALA A 1 1 ? -12.351 4.526 9.708 1.00 0.00 1 ALA A N 12
ATOM 5579 C CA . ALA A 1 1 ? -12.732 3.844 8.444 1.00 0.00 1 ALA A CA 12
ATOM 5580 C C . ALA A 1 1 ? -11.987 2.522 8.289 1.00 0.00 1 ALA A C 12
ATOM 5581 O O . ALA A 1 1 ? -11.211 2.130 9.160 1.00 0.00 1 ALA A O 12
ATOM 5590 N N . VAL A 1 2 ? -12.230 1.839 7.175 1.00 0.00 2 VAL A N 12
ATOM 5591 C CA . VAL A 1 2 ? -11.582 0.559 6.906 1.00 0.00 2 VAL A CA 12
ATOM 5592 C C . VAL A 1 2 ? -10.322 0.748 6.072 1.00 0.00 2 VAL A C 12
ATOM 5593 O O . VAL A 1 2 ? -10.066 1.831 5.545 1.00 0.00 2 VAL A O 12
ATOM 5606 N N . CYS A 1 3 ? -9.542 -0.318 5.958 1.00 0.00 3 CYS A N 12
ATOM 5607 C CA . CYS A 1 3 ? -8.303 -0.284 5.189 1.00 0.00 3 CYS A CA 12
ATOM 5608 C C . CYS A 1 3 ? -8.592 -0.315 3.692 1.00 0.00 3 CYS A C 12
ATOM 5609 O O . CYS A 1 3 ? -9.192 -1.263 3.185 1.00 0.00 3 CYS A O 12
ATOM 5616 N N . VAL A 1 4 ? -8.160 0.727 2.989 1.00 0.00 4 VAL A N 12
ATOM 5617 C CA . VAL A 1 4 ? -8.373 0.817 1.550 1.00 0.00 4 VAL A CA 12
ATOM 5618 C C . VAL A 1 4 ? -7.113 0.429 0.784 1.00 0.00 4 VAL A C 12
ATOM 5619 O O . VAL A 1 4 ? -6.045 1.006 0.991 1.00 0.00 4 VAL A O 12
ATOM 5632 N N . TYR A 1 5 ? -7.246 -0.554 -0.100 1.00 0.00 5 TYR A N 12
ATOM 5633 C CA . TYR A 1 5 ? -6.120 -1.026 -0.899 1.00 0.00 5 TYR A CA 12
ATOM 5634 C C . TYR A 1 5 ? -5.684 0.027 -1.913 1.00 0.00 5 TYR A C 12
ATOM 5635 O O . TYR A 1 5 ? -4.491 0.245 -2.121 1.00 0.00 5 TYR A O 12
ATOM 5653 N N . ARG A 1 6 ? -6.658 0.669 -2.548 1.00 0.00 6 ARG A N 12
ATOM 5654 C CA . ARG A 1 6 ? -6.379 1.690 -3.548 1.00 0.00 6 ARG A CA 12
ATOM 5655 C C . ARG A 1 6 ? -5.745 2.929 -2.923 1.00 0.00 6 ARG A C 12
ATOM 5656 O O . ARG A 1 6 ? -4.871 3.558 -3.521 1.00 0.00 6 ARG A O 12
ATOM 5677 N N . THR A 1 7 ? -6.184 3.274 -1.717 1.00 0.00 7 THR A N 12
ATOM 5678 C CA . THR A 1 7 ? -5.654 4.437 -1.021 1.00 0.00 7 THR A CA 12
ATOM 5679 C C . THR A 1 7 ? -4.260 4.145 -0.496 1.00 0.00 7 THR A C 12
ATOM 5680 O O . THR A 1 7 ? -3.357 4.975 -0.596 1.00 0.00 7 THR A O 12
ATOM 5691 N N . CYS A 1 8 ? -4.092 2.951 0.054 1.00 0.00 8 CYS A N 12
ATOM 5692 C CA . CYS A 1 8 ? -2.801 2.537 0.588 1.00 0.00 8 CYS A CA 12
ATOM 5693 C C . CYS A 1 8 ? -1.797 2.345 -0.541 1.00 0.00 8 CYS A C 12
ATOM 5694 O O . CYS A 1 8 ? -0.620 2.683 -0.408 1.00 0.00 8 CYS A O 12
ATOM 5701 N N . ASP A 1 9 ? -2.275 1.802 -1.656 1.00 0.00 9 ASP A N 12
ATOM 5702 C CA . ASP A 1 9 ? -1.430 1.564 -2.816 1.00 0.00 9 ASP A CA 12
ATOM 5703 C C . ASP A 1 9 ? -0.958 2.880 -3.422 1.00 0.00 9 ASP A C 12
ATOM 5704 O O . ASP A 1 9 ? 0.235 3.075 -3.649 1.00 0.00 9 ASP A O 12
ATOM 5713 N N . LYS A 1 10 ? -1.902 3.782 -3.682 1.00 0.00 10 LYS A N 12
ATOM 5714 C CA . LYS A 1 10 ? -1.578 5.080 -4.264 1.00 0.00 10 LYS A CA 12
ATOM 5715 C C . LYS A 1 10 ? -0.644 5.875 -3.354 1.00 0.00 10 LYS A C 12
ATOM 5716 O O . LYS A 1 10 ? 0.398 6.367 -3.792 1.00 0.00 10 LYS A O 12
ATOM 5735 N N . ASP A 1 11 ? -1.022 5.995 -2.083 1.00 0.00 11 ASP A N 12
ATOM 5736 C CA . ASP A 1 11 ? -0.220 6.728 -1.113 1.00 0.00 11 ASP A CA 12
ATOM 5737 C C . ASP A 1 11 ? 1.195 6.170 -1.054 1.00 0.00 11 ASP A C 12
ATOM 5738 O O . ASP A 1 11 ? 2.172 6.912 -1.147 1.00 0.00 11 ASP A O 12
ATOM 5747 N N . CYS A 1 12 ? 1.294 4.856 -0.901 1.00 0.00 12 CYS A N 12
ATOM 5748 C CA . CYS A 1 12 ? 2.591 4.197 -0.832 1.00 0.00 12 CYS A CA 12
ATOM 5749 C C . CYS A 1 12 ? 3.342 4.344 -2.151 1.00 0.00 12 CYS A C 12
ATOM 5750 O O . CYS A 1 12 ? 4.556 4.549 -2.164 1.00 0.00 12 CYS A O 12
ATOM 5757 N N . LYS A 1 13 ? 2.614 4.245 -3.260 1.00 0.00 13 LYS A N 12
ATOM 5758 C CA . LYS A 1 13 ? 3.218 4.374 -4.582 1.00 0.00 13 LYS A CA 12
ATOM 5759 C C . LYS A 1 13 ? 3.971 5.695 -4.697 1.00 0.00 13 LYS A C 12
ATOM 5760 O O . LYS A 1 13 ? 5.120 5.732 -5.138 1.00 0.00 13 LYS A O 12
ATOM 5779 N N . ARG A 1 14 ? 3.315 6.776 -4.291 1.00 0.00 14 ARG A N 12
ATOM 5780 C CA . ARG A 1 14 ? 3.924 8.100 -4.342 1.00 0.00 14 ARG A CA 12
ATOM 5781 C C . ARG A 1 14 ? 5.023 8.241 -3.288 1.00 0.00 14 ARG A C 12
ATOM 5782 O O . ARG A 1 14 ? 5.790 9.203 -3.307 1.00 0.00 14 ARG A O 12
ATOM 5803 N N . ARG A 1 15 ? 5.096 7.277 -2.371 1.00 0.00 15 ARG A N 12
ATOM 5804 C CA . ARG A 1 15 ? 6.103 7.300 -1.316 1.00 0.00 15 ARG A CA 12
ATOM 5805 C C . ARG A 1 15 ? 7.346 6.510 -1.722 1.00 0.00 15 ARG A C 12
ATOM 5806 O O . ARG A 1 15 ? 8.144 6.115 -0.872 1.00 0.00 15 ARG A O 12
ATOM 5827 N N . GLY A 1 16 ? 7.510 6.288 -3.023 1.00 0.00 16 GLY A N 12
ATOM 5828 C CA . GLY A 1 16 ? 8.659 5.556 -3.513 1.00 0.00 16 GLY A CA 12
ATOM 5829 C C . GLY A 1 16 ? 8.574 4.066 -3.241 1.00 0.00 16 GLY A C 12
ATOM 5830 O O . GLY A 1 16 ? 9.546 3.455 -2.797 1.00 0.00 16 GLY A O 12
ATOM 5834 N N . TYR A 1 17 ? 7.414 3.475 -3.515 1.00 0.00 17 TYR A N 12
ATOM 5835 C CA . TYR A 1 17 ? 7.220 2.044 -3.303 1.00 0.00 17 TYR A CA 12
ATOM 5836 C C . TYR A 1 17 ? 6.585 1.395 -4.528 1.00 0.00 17 TYR A C 12
ATOM 5837 O O . TYR A 1 17 ? 6.355 2.054 -5.542 1.00 0.00 17 TYR A O 12
ATOM 5855 N N . ARG A 1 18 ? 6.311 0.098 -4.430 1.00 0.00 18 ARG A N 12
ATOM 5856 C CA . ARG A 1 18 ? 5.711 -0.640 -5.531 1.00 0.00 18 ARG A CA 12
ATOM 5857 C C . ARG A 1 18 ? 4.287 -1.071 -5.197 1.00 0.00 18 ARG A C 12
ATOM 5858 O O . ARG A 1 18 ? 3.334 -0.656 -5.855 1.00 0.00 18 ARG A O 12
ATOM 5879 N N . SER A 1 19 ? 4.149 -1.909 -4.173 1.00 0.00 19 SER A N 12
ATOM 5880 C CA . SER A 1 19 ? 2.834 -2.397 -3.761 1.00 0.00 19 SER A CA 12
ATOM 5881 C C . SER A 1 19 ? 2.898 -3.067 -2.393 1.00 0.00 19 SER A C 12
ATOM 5882 O O . SER A 1 19 ? 3.977 -3.397 -1.904 1.00 0.00 19 SER A O 12
ATOM 5890 N N . GLY A 1 20 ? 1.734 -3.267 -1.783 1.00 0.00 20 GLY A N 12
ATOM 5891 C CA . GLY A 1 20 ? 1.682 -3.899 -0.477 1.00 0.00 20 GLY A CA 12
ATOM 5892 C C . GLY A 1 20 ? 0.331 -4.513 -0.175 1.00 0.00 20 GLY A C 12
ATOM 5893 O O . GLY A 1 20 ? -0.501 -4.676 -1.066 1.00 0.00 20 GLY A O 12
ATOM 5897 N N . LYS A 1 21 ? 0.117 -4.851 1.091 1.00 0.00 21 LYS A N 12
ATOM 5898 C CA . LYS A 1 21 ? -1.139 -5.450 1.526 1.00 0.00 21 LYS A CA 12
ATOM 5899 C C . LYS A 1 21 ? -1.467 -5.032 2.956 1.00 0.00 21 LYS A C 12
ATOM 5900 O O . LYS A 1 21 ? -0.609 -4.518 3.674 1.00 0.00 21 LYS A O 12
ATOM 5919 N N . CYS A 1 22 ? -2.712 -5.254 3.364 1.00 0.00 22 CYS A N 12
ATOM 5920 C CA . CYS A 1 22 ? -3.147 -4.897 4.709 1.00 0.00 22 CYS A CA 12
ATOM 5921 C C . CYS A 1 22 ? -3.186 -6.124 5.614 1.00 0.00 22 CYS A C 12
ATOM 5922 O O . CYS A 1 22 ? -4.047 -6.992 5.464 1.00 0.00 22 CYS A O 12
ATOM 5929 N N . ILE A 1 23 ? -2.250 -6.187 6.555 1.00 0.00 23 ILE A N 12
ATOM 5930 C CA . ILE A 1 23 ? -2.176 -7.303 7.487 1.00 0.00 23 ILE A CA 12
ATOM 5931 C C . ILE A 1 23 ? -2.072 -6.807 8.925 1.00 0.00 23 ILE A C 12
ATOM 5932 O O . ILE A 1 23 ? -1.403 -5.812 9.201 1.00 0.00 23 ILE A O 12
ATOM 5948 N N . ASN A 1 24 ? -2.741 -7.505 9.840 1.00 0.00 24 ASN A N 12
ATOM 5949 C CA . ASN A 1 24 ? -2.724 -7.132 11.252 1.00 0.00 24 ASN A CA 12
ATOM 5950 C C . ASN A 1 24 ? -3.031 -5.649 11.429 1.00 0.00 24 ASN A C 12
ATOM 5951 O O . ASN A 1 24 ? -2.259 -4.908 12.037 1.00 0.00 24 ASN A O 12
ATOM 5962 N N . ASN A 1 25 ? -4.162 -5.230 10.881 1.00 0.00 25 ASN A N 12
ATOM 5963 C CA . ASN A 1 25 ? -4.597 -3.837 10.956 1.00 0.00 25 ASN A CA 12
ATOM 5964 C C . ASN A 1 25 ? -3.451 -2.881 10.626 1.00 0.00 25 ASN A C 12
ATOM 5965 O O . ASN A 1 25 ? -3.400 -1.759 11.130 1.00 0.00 25 ASN A O 12
ATOM 5976 N N . ALA A 1 26 ? -2.536 -3.336 9.775 1.00 0.00 26 ALA A N 12
ATOM 5977 C CA . ALA A 1 26 ? -1.394 -2.524 9.374 1.00 0.00 26 ALA A CA 12
ATOM 5978 C C . ALA A 1 26 ? -1.064 -2.734 7.900 1.00 0.00 26 ALA A C 12
ATOM 5979 O O . ALA A 1 26 ? -0.769 -3.851 7.473 1.00 0.00 26 ALA A O 12
ATOM 5986 N N . CYS A 1 27 ? -1.117 -1.655 7.126 1.00 0.00 27 CYS A N 12
ATOM 5987 C CA . CYS A 1 27 ? -0.825 -1.721 5.700 1.00 0.00 27 CYS A CA 12
ATOM 5988 C C . CYS A 1 27 ? 0.678 -1.649 5.447 1.00 0.00 27 CYS A C 12
ATOM 5989 O O . CYS A 1 27 ? 1.303 -0.609 5.656 1.00 0.00 27 CYS A O 12
ATOM 5996 N N . LYS A 1 28 ? 1.251 -2.760 4.997 1.00 0.00 28 LYS A N 12
ATOM 5997 C CA . LYS A 1 28 ? 2.682 -2.823 4.716 1.00 0.00 28 LYS A CA 12
ATOM 5998 C C . LYS A 1 28 ? 2.937 -3.018 3.224 1.00 0.00 28 LYS A C 12
ATOM 5999 O O . LYS A 1 28 ? 2.423 -3.955 2.613 1.00 0.00 28 LYS A O 12
ATOM 6018 N N . CYS A 1 29 ? 3.732 -2.124 2.643 1.00 0.00 29 CYS A N 12
ATOM 6019 C CA . CYS A 1 29 ? 4.053 -2.194 1.222 1.00 0.00 29 CYS A CA 12
ATOM 6020 C C . CYS A 1 29 ? 5.562 -2.188 0.998 1.00 0.00 29 CYS A C 12
ATOM 6021 O O . CYS A 1 29 ? 6.333 -1.861 1.900 1.00 0.00 29 CYS A O 12
ATOM 6028 N N . TYR A 1 30 ? 5.974 -2.566 -0.208 1.00 0.00 30 TYR A N 12
ATOM 6029 C CA . TYR A 1 30 ? 7.389 -2.621 -0.552 1.00 0.00 30 TYR A CA 12
ATOM 6030 C C . TYR A 1 30 ? 7.653 -1.980 -1.913 1.00 0.00 30 TYR A C 12
ATOM 6031 O O . TYR A 1 30 ? 6.773 -1.946 -2.778 1.00 0.00 30 TYR A O 12
ATOM 6049 N N . PRO A 1 31 ? 8.880 -1.464 -2.117 1.00 0.00 31 PRO A N 12
ATOM 6050 C CA . PRO A 1 31 ? 9.276 -0.824 -3.370 1.00 0.00 31 PRO A CA 12
ATOM 6051 C C . PRO A 1 31 ? 9.731 -1.834 -4.419 1.00 0.00 31 PRO A C 12
ATOM 6052 O O . PRO A 1 31 ? 9.680 -3.043 -4.194 1.00 0.00 31 PRO A O 12
ATOM 6063 N N . TYR A 1 32 ? 10.176 -1.329 -5.565 1.00 0.00 32 TYR A N 12
ATOM 6064 C CA . TYR A 1 32 ? 10.640 -2.188 -6.648 1.00 0.00 32 TYR A CA 12
ATOM 6065 C C . TYR A 1 32 ? 11.864 -2.990 -6.219 1.00 0.00 32 TYR A C 12
ATOM 6066 O O . TYR A 1 32 ? 12.698 -2.441 -5.469 1.00 0.00 32 TYR A O 12
ATOM 6085 N N . ALA A 1 1 ? -12.863 4.583 9.863 1.00 0.00 1 ALA A N 13
ATOM 6086 C CA . ALA A 1 1 ? -12.891 4.120 8.452 1.00 0.00 1 ALA A CA 13
ATOM 6087 C C . ALA A 1 1 ? -12.263 2.737 8.317 1.00 0.00 1 ALA A C 13
ATOM 6088 O O . ALA A 1 1 ? -11.836 2.139 9.305 1.00 0.00 1 ALA A O 13
ATOM 6097 N N . VAL A 1 2 ? -12.210 2.234 7.088 1.00 0.00 2 VAL A N 13
ATOM 6098 C CA . VAL A 1 2 ? -11.634 0.920 6.822 1.00 0.00 2 VAL A CA 13
ATOM 6099 C C . VAL A 1 2 ? -10.356 1.043 5.998 1.00 0.00 2 VAL A C 13
ATOM 6100 O O . VAL A 1 2 ? -10.186 1.995 5.237 1.00 0.00 2 VAL A O 13
ATOM 6113 N N . CYS A 1 3 ? -9.462 0.072 6.155 1.00 0.00 3 CYS A N 13
ATOM 6114 C CA . CYS A 1 3 ? -8.199 0.071 5.425 1.00 0.00 3 CYS A CA 13
ATOM 6115 C C . CYS A 1 3 ? -8.438 -0.098 3.928 1.00 0.00 3 CYS A C 13
ATOM 6116 O O . CYS A 1 3 ? -8.979 -1.112 3.486 1.00 0.00 3 CYS A O 13
ATOM 6123 N N . VAL A 1 4 ? -8.030 0.901 3.152 1.00 0.00 4 VAL A N 13
ATOM 6124 C CA . VAL A 1 4 ? -8.199 0.860 1.705 1.00 0.00 4 VAL A CA 13
ATOM 6125 C C . VAL A 1 4 ? -6.901 0.453 1.017 1.00 0.00 4 VAL A C 13
ATOM 6126 O O . VAL A 1 4 ? -5.872 1.113 1.165 1.00 0.00 4 VAL A O 13
ATOM 6139 N N . TYR A 1 5 ? -6.957 -0.644 0.271 1.00 0.00 5 TYR A N 13
ATOM 6140 C CA . TYR A 1 5 ? -5.789 -1.156 -0.436 1.00 0.00 5 TYR A CA 13
ATOM 6141 C C . TYR A 1 5 ? -5.363 -0.229 -1.572 1.00 0.00 5 TYR A C 13
ATOM 6142 O O . TYR A 1 5 ? -4.178 0.056 -1.738 1.00 0.00 5 TYR A O 13
ATOM 6160 N N . ARG A 1 6 ? -6.331 0.222 -2.361 1.00 0.00 6 ARG A N 13
ATOM 6161 C CA . ARG A 1 6 ? -6.051 1.098 -3.494 1.00 0.00 6 ARG A CA 13
ATOM 6162 C C . ARG A 1 6 ? -5.537 2.466 -3.050 1.00 0.00 6 ARG A C 13
ATOM 6163 O O . ARG A 1 6 ? -4.590 2.999 -3.633 1.00 0.00 6 ARG A O 13
ATOM 6184 N N . THR A 1 7 ? -6.158 3.034 -2.021 1.00 0.00 7 THR A N 13
ATOM 6185 C CA . THR A 1 7 ? -5.750 4.340 -1.520 1.00 0.00 7 THR A CA 13
ATOM 6186 C C . THR A 1 7 ? -4.423 4.233 -0.795 1.00 0.00 7 THR A C 13
ATOM 6187 O O . THR A 1 7 ? -3.560 5.100 -0.921 1.00 0.00 7 THR A O 13
ATOM 6198 N N . CYS A 1 8 ? -4.264 3.153 -0.043 1.00 0.00 8 CYS A N 13
ATOM 6199 C CA . CYS A 1 8 ? -3.031 2.921 0.698 1.00 0.00 8 CYS A CA 13
ATOM 6200 C C . CYS A 1 8 ? -1.891 2.600 -0.261 1.00 0.00 8 CYS A C 13
ATOM 6201 O O . CYS A 1 8 ? -0.769 3.086 -0.099 1.00 0.00 8 CYS A O 13
ATOM 6208 N N . ASP A 1 9 ? -2.191 1.786 -1.267 1.00 0.00 9 ASP A N 13
ATOM 6209 C CA . ASP A 1 9 ? -1.201 1.402 -2.262 1.00 0.00 9 ASP A CA 13
ATOM 6210 C C . ASP A 1 9 ? -0.711 2.625 -3.026 1.00 0.00 9 ASP A C 13
ATOM 6211 O O . ASP A 1 9 ? 0.491 2.818 -3.200 1.00 0.00 9 ASP A O 13
ATOM 6220 N N . LYS A 1 10 ? -1.652 3.446 -3.482 1.00 0.00 10 LYS A N 13
ATOM 6221 C CA . LYS A 1 10 ? -1.316 4.651 -4.230 1.00 0.00 10 LYS A CA 13
ATOM 6222 C C . LYS A 1 10 ? -0.548 5.644 -3.362 1.00 0.00 10 LYS A C 13
ATOM 6223 O O . LYS A 1 10 ? 0.432 6.243 -3.807 1.00 0.00 10 LYS A O 13
ATOM 6242 N N . ASP A 1 11 ? -0.995 5.813 -2.120 1.00 0.00 11 ASP A N 13
ATOM 6243 C CA . ASP A 1 11 ? -0.346 6.732 -1.194 1.00 0.00 11 ASP A CA 13
ATOM 6244 C C . ASP A 1 11 ? 1.121 6.366 -1.010 1.00 0.00 11 ASP A C 13
ATOM 6245 O O . ASP A 1 11 ? 2.005 7.212 -1.145 1.00 0.00 11 ASP A O 13
ATOM 6254 N N . CYS A 1 12 ? 1.370 5.100 -0.699 1.00 0.00 12 CYS A N 13
ATOM 6255 C CA . CYS A 1 12 ? 2.732 4.622 -0.495 1.00 0.00 12 CYS A CA 13
ATOM 6256 C C . CYS A 1 12 ? 3.502 4.578 -1.812 1.00 0.00 12 CYS A C 13
ATOM 6257 O O . CYS A 1 12 ? 4.669 4.967 -1.872 1.00 0.00 12 CYS A O 13
ATOM 6264 N N . LYS A 1 13 ? 2.842 4.107 -2.869 1.00 0.00 13 LYS A N 13
ATOM 6265 C CA . LYS A 1 13 ? 3.468 4.016 -4.183 1.00 0.00 13 LYS A CA 13
ATOM 6266 C C . LYS A 1 13 ? 4.024 5.372 -4.609 1.00 0.00 13 LYS A C 13
ATOM 6267 O O . LYS A 1 13 ? 5.096 5.455 -5.208 1.00 0.00 13 LYS A O 13
ATOM 6286 N N . ARG A 1 14 ? 3.286 6.430 -4.297 1.00 0.00 14 ARG A N 13
ATOM 6287 C CA . ARG A 1 14 ? 3.702 7.778 -4.645 1.00 0.00 14 ARG A CA 13
ATOM 6288 C C . ARG A 1 14 ? 4.933 8.193 -3.843 1.00 0.00 14 ARG A C 13
ATOM 6289 O O . ARG A 1 14 ? 5.711 9.041 -4.279 1.00 0.00 14 ARG A O 13
ATOM 6310 N N . ARG A 1 15 ? 5.107 7.588 -2.672 1.00 0.00 15 ARG A N 13
ATOM 6311 C CA . ARG A 1 15 ? 6.249 7.898 -1.820 1.00 0.00 15 ARG A CA 13
ATOM 6312 C C . ARG A 1 15 ? 7.518 7.261 -2.372 1.00 0.00 15 ARG A C 13
ATOM 6313 O O . ARG A 1 15 ? 8.580 7.884 -2.397 1.00 0.00 15 ARG A O 13
ATOM 6334 N N . GLY A 1 16 ? 7.399 6.014 -2.812 1.00 0.00 16 GLY A N 13
ATOM 6335 C CA . GLY A 1 16 ? 8.535 5.306 -3.357 1.00 0.00 16 GLY A CA 13
ATOM 6336 C C . GLY A 1 16 ? 8.400 3.804 -3.216 1.00 0.00 16 GLY A C 13
ATOM 6337 O O . GLY A 1 16 ? 9.351 3.121 -2.835 1.00 0.00 16 GLY A O 13
ATOM 6341 N N . TYR A 1 17 ? 7.213 3.286 -3.519 1.00 0.00 17 TYR A N 13
ATOM 6342 C CA . TYR A 1 17 ? 6.960 1.853 -3.417 1.00 0.00 17 TYR A CA 13
ATOM 6343 C C . TYR A 1 17 ? 6.305 1.319 -4.687 1.00 0.00 17 TYR A C 13
ATOM 6344 O O . TYR A 1 17 ? 5.992 2.080 -5.602 1.00 0.00 17 TYR A O 13
ATOM 6362 N N . ARG A 1 18 ? 6.105 0.004 -4.741 1.00 0.00 18 ARG A N 13
ATOM 6363 C CA . ARG A 1 18 ? 5.493 -0.626 -5.906 1.00 0.00 18 ARG A CA 13
ATOM 6364 C C . ARG A 1 18 ? 4.207 -1.365 -5.538 1.00 0.00 18 ARG A C 13
ATOM 6365 O O . ARG A 1 18 ? 3.284 -1.454 -6.348 1.00 0.00 18 ARG A O 13
ATOM 6386 N N . SER A 1 19 ? 4.147 -1.900 -4.320 1.00 0.00 19 SER A N 13
ATOM 6387 C CA . SER A 1 19 ? 2.964 -2.632 -3.876 1.00 0.00 19 SER A CA 13
ATOM 6388 C C . SER A 1 19 ? 2.797 -2.559 -2.361 1.00 0.00 19 SER A C 13
ATOM 6389 O O . SER A 1 19 ? 3.605 -1.944 -1.664 1.00 0.00 19 SER A O 13
ATOM 6397 N N . GLY A 1 20 ? 1.739 -3.193 -1.862 1.00 0.00 20 GLY A N 13
ATOM 6398 C CA . GLY A 1 20 ? 1.474 -3.195 -0.435 1.00 0.00 20 GLY A CA 13
ATOM 6399 C C . GLY A 1 20 ? 0.141 -3.831 -0.096 1.00 0.00 20 GLY A C 13
ATOM 6400 O O . GLY A 1 20 ? -0.731 -3.955 -0.955 1.00 0.00 20 GLY A O 13
ATOM 6404 N N . LYS A 1 21 ? -0.017 -4.238 1.160 1.00 0.00 21 LYS A N 13
ATOM 6405 C CA . LYS A 1 21 ? -1.254 -4.868 1.608 1.00 0.00 21 LYS A CA 13
ATOM 6406 C C . LYS A 1 21 ? -1.549 -4.521 3.064 1.00 0.00 21 LYS A C 13
ATOM 6407 O O . LYS A 1 21 ? -0.714 -3.938 3.756 1.00 0.00 21 LYS A O 13
ATOM 6426 N N . CYS A 1 22 ? -2.742 -4.886 3.523 1.00 0.00 22 CYS A N 13
ATOM 6427 C CA . CYS A 1 22 ? -3.150 -4.617 4.898 1.00 0.00 22 CYS A CA 13
ATOM 6428 C C . CYS A 1 22 ? -3.164 -5.903 5.718 1.00 0.00 22 CYS A C 13
ATOM 6429 O O . CYS A 1 22 ? -4.188 -6.580 5.812 1.00 0.00 22 CYS A O 13
ATOM 6436 N N . ILE A 1 23 ? -2.019 -6.237 6.305 1.00 0.00 23 ILE A N 13
ATOM 6437 C CA . ILE A 1 23 ? -1.895 -7.444 7.110 1.00 0.00 23 ILE A CA 13
ATOM 6438 C C . ILE A 1 23 ? -1.909 -7.123 8.602 1.00 0.00 23 ILE A C 13
ATOM 6439 O O . ILE A 1 23 ? -1.287 -6.158 9.047 1.00 0.00 23 ILE A O 13
ATOM 6455 N N . ASN A 1 24 ? -2.622 -7.942 9.372 1.00 0.00 24 ASN A N 13
ATOM 6456 C CA . ASN A 1 24 ? -2.717 -7.751 10.816 1.00 0.00 24 ASN A CA 13
ATOM 6457 C C . ASN A 1 24 ? -3.136 -6.326 11.158 1.00 0.00 24 ASN A C 13
ATOM 6458 O O . ASN A 1 24 ? -2.567 -5.694 12.049 1.00 0.00 24 ASN A O 13
ATOM 6469 N N . ASN A 1 25 ? -4.133 -5.827 10.443 1.00 0.00 25 ASN A N 13
ATOM 6470 C CA . ASN A 1 25 ? -4.632 -4.475 10.663 1.00 0.00 25 ASN A CA 13
ATOM 6471 C C . ASN A 1 25 ? -3.528 -3.446 10.438 1.00 0.00 25 ASN A C 13
ATOM 6472 O O . ASN A 1 25 ? -3.543 -2.365 11.028 1.00 0.00 25 ASN A O 13
ATOM 6483 N N . ALA A 1 26 ? -2.571 -3.790 9.582 1.00 0.00 26 ALA A N 13
ATOM 6484 C CA . ALA A 1 26 ? -1.459 -2.898 9.277 1.00 0.00 26 ALA A CA 13
ATOM 6485 C C . ALA A 1 26 ? -1.172 -2.876 7.781 1.00 0.00 26 ALA A C 13
ATOM 6486 O O . ALA A 1 26 ? -1.009 -3.923 7.154 1.00 0.00 26 ALA A O 13
ATOM 6493 N N . CYS A 1 27 ? -1.112 -1.677 7.213 1.00 0.00 27 CYS A N 13
ATOM 6494 C CA . CYS A 1 27 ? -0.847 -1.519 5.788 1.00 0.00 27 CYS A CA 13
ATOM 6495 C C . CYS A 1 27 ? 0.652 -1.463 5.514 1.00 0.00 27 CYS A C 13
ATOM 6496 O O . CYS A 1 27 ? 1.301 -0.447 5.762 1.00 0.00 27 CYS A O 13
ATOM 6503 N N . LYS A 1 28 ? 1.194 -2.561 5.000 1.00 0.00 28 LYS A N 13
ATOM 6504 C CA . LYS A 1 28 ? 2.617 -2.639 4.689 1.00 0.00 28 LYS A CA 13
ATOM 6505 C C . LYS A 1 28 ? 2.842 -2.620 3.180 1.00 0.00 28 LYS A C 13
ATOM 6506 O O . LYS A 1 28 ? 2.235 -3.397 2.442 1.00 0.00 28 LYS A O 13
ATOM 6525 N N . CYS A 1 29 ? 3.718 -1.729 2.728 1.00 0.00 29 CYS A N 13
ATOM 6526 C CA . CYS A 1 29 ? 4.024 -1.611 1.306 1.00 0.00 29 CYS A CA 13
ATOM 6527 C C . CYS A 1 29 ? 5.495 -1.907 1.039 1.00 0.00 29 CYS A C 13
ATOM 6528 O O . CYS A 1 29 ? 6.348 -1.692 1.901 1.00 0.00 29 CYS A O 13
ATOM 6535 N N . TYR A 1 30 ? 5.786 -2.406 -0.159 1.00 0.00 30 TYR A N 13
ATOM 6536 C CA . TYR A 1 30 ? 7.157 -2.736 -0.536 1.00 0.00 30 TYR A CA 13
ATOM 6537 C C . TYR A 1 30 ? 7.523 -2.104 -1.878 1.00 0.00 30 TYR A C 13
ATOM 6538 O O . TYR A 1 30 ? 6.692 -2.026 -2.784 1.00 0.00 30 TYR A O 13
ATOM 6556 N N . PRO A 1 31 ? 8.779 -1.640 -2.021 1.00 0.00 31 PRO A N 13
ATOM 6557 C CA . PRO A 1 31 ? 9.257 -1.015 -3.250 1.00 0.00 31 PRO A CA 13
ATOM 6558 C C . PRO A 1 31 ? 9.782 -2.034 -4.256 1.00 0.00 31 PRO A C 13
ATOM 6559 O O . PRO A 1 31 ? 9.858 -3.227 -3.964 1.00 0.00 31 PRO A O 13
ATOM 6570 N N . TYR A 1 32 ? 10.144 -1.554 -5.441 1.00 0.00 32 TYR A N 13
ATOM 6571 C CA . TYR A 1 32 ? 10.662 -2.423 -6.491 1.00 0.00 32 TYR A CA 13
ATOM 6572 C C . TYR A 1 32 ? 12.014 -3.009 -6.094 1.00 0.00 32 TYR A C 13
ATOM 6573 O O . TYR A 1 32 ? 13.005 -2.250 -6.078 1.00 0.00 32 TYR A O 13
ATOM 6592 N N . ALA A 1 1 ? -12.423 5.435 9.570 1.00 0.00 1 ALA A N 14
ATOM 6593 C CA . ALA A 1 1 ? -12.519 4.783 8.238 1.00 0.00 1 ALA A CA 14
ATOM 6594 C C . ALA A 1 1 ? -11.916 3.383 8.270 1.00 0.00 1 ALA A C 14
ATOM 6595 O O . ALA A 1 1 ? -11.409 2.938 9.299 1.00 0.00 1 ALA A O 14
ATOM 6604 N N . VAL A 1 2 ? -11.975 2.693 7.135 1.00 0.00 2 VAL A N 14
ATOM 6605 C CA . VAL A 1 2 ? -11.434 1.343 7.031 1.00 0.00 2 VAL A CA 14
ATOM 6606 C C . VAL A 1 2 ? -10.237 1.308 6.086 1.00 0.00 2 VAL A C 14
ATOM 6607 O O . VAL A 1 2 ? -10.087 2.174 5.225 1.00 0.00 2 VAL A O 14
ATOM 6620 N N . CYS A 1 3 ? -9.387 0.300 6.254 1.00 0.00 3 CYS A N 14
ATOM 6621 C CA . CYS A 1 3 ? -8.202 0.151 5.416 1.00 0.00 3 CYS A CA 14
ATOM 6622 C C . CYS A 1 3 ? -8.589 0.006 3.949 1.00 0.00 3 CYS A C 14
ATOM 6623 O O . CYS A 1 3 ? -9.276 -0.942 3.568 1.00 0.00 3 CYS A O 14
ATOM 6630 N N . VAL A 1 4 ? -8.141 0.951 3.130 1.00 0.00 4 VAL A N 14
ATOM 6631 C CA . VAL A 1 4 ? -8.438 0.928 1.703 1.00 0.00 4 VAL A CA 14
ATOM 6632 C C . VAL A 1 4 ? -7.195 0.582 0.890 1.00 0.00 4 VAL A C 14
ATOM 6633 O O . VAL A 1 4 ? -6.182 1.280 0.958 1.00 0.00 4 VAL A O 14
ATOM 6646 N N . TYR A 1 5 ? -7.278 -0.500 0.125 1.00 0.00 5 TYR A N 14
ATOM 6647 C CA . TYR A 1 5 ? -6.159 -0.942 -0.699 1.00 0.00 5 TYR A CA 14
ATOM 6648 C C . TYR A 1 5 ? -5.811 0.096 -1.760 1.00 0.00 5 TYR A C 14
ATOM 6649 O O . TYR A 1 5 ? -4.639 0.323 -2.056 1.00 0.00 5 TYR A O 14
ATOM 6667 N N . ARG A 1 6 ? -6.834 0.718 -2.335 1.00 0.00 6 ARG A N 14
ATOM 6668 C CA . ARG A 1 6 ? -6.635 1.724 -3.369 1.00 0.00 6 ARG A CA 14
ATOM 6669 C C . ARG A 1 6 ? -5.980 2.982 -2.807 1.00 0.00 6 ARG A C 14
ATOM 6670 O O . ARG A 1 6 ? -5.135 3.598 -3.460 1.00 0.00 6 ARG A O 14
ATOM 6691 N N . THR A 1 7 ? -6.365 3.358 -1.591 1.00 0.00 7 THR A N 14
ATOM 6692 C CA . THR A 1 7 ? -5.808 4.539 -0.950 1.00 0.00 7 THR A CA 14
ATOM 6693 C C . THR A 1 7 ? -4.387 4.261 -0.496 1.00 0.00 7 THR A C 14
ATOM 6694 O O . THR A 1 7 ? -3.487 5.080 -0.687 1.00 0.00 7 THR A O 14
ATOM 6705 N N . CYS A 1 8 ? -4.192 3.089 0.092 1.00 0.00 8 CYS A N 14
ATOM 6706 C CA . CYS A 1 8 ? -2.875 2.689 0.563 1.00 0.00 8 CYS A CA 14
ATOM 6707 C C . CYS A 1 8 ? -1.957 2.407 -0.618 1.00 0.00 8 CYS A C 14
ATOM 6708 O O . CYS A 1 8 ? -0.765 2.704 -0.575 1.00 0.00 8 CYS A O 14
ATOM 6715 N N . ASP A 1 9 ? -2.526 1.838 -1.677 1.00 0.00 9 ASP A N 14
ATOM 6716 C CA . ASP A 1 9 ? -1.763 1.522 -2.876 1.00 0.00 9 ASP A CA 14
ATOM 6717 C C . ASP A 1 9 ? -1.271 2.797 -3.549 1.00 0.00 9 ASP A C 14
ATOM 6718 O O . ASP A 1 9 ? -0.096 2.911 -3.898 1.00 0.00 9 ASP A O 14
ATOM 6727 N N . LYS A 1 10 ? -2.175 3.757 -3.728 1.00 0.00 10 LYS A N 14
ATOM 6728 C CA . LYS A 1 10 ? -1.823 5.023 -4.358 1.00 0.00 10 LYS A CA 14
ATOM 6729 C C . LYS A 1 10 ? -0.809 5.787 -3.512 1.00 0.00 10 LYS A C 14
ATOM 6730 O O . LYS A 1 10 ? 0.190 6.293 -4.027 1.00 0.00 10 LYS A O 14
ATOM 6749 N N . ASP A 1 11 ? -1.062 5.858 -2.210 1.00 0.00 11 ASP A N 14
ATOM 6750 C CA . ASP A 1 11 ? -0.162 6.546 -1.301 1.00 0.00 11 ASP A CA 14
ATOM 6751 C C . ASP A 1 11 ? 1.210 5.891 -1.329 1.00 0.00 11 ASP A C 14
ATOM 6752 O O . ASP A 1 11 ? 2.240 6.561 -1.262 1.00 0.00 11 ASP A O 14
ATOM 6761 N N . CYS A 1 12 ? 1.203 4.568 -1.429 1.00 0.00 12 CYS A N 14
ATOM 6762 C CA . CYS A 1 12 ? 2.433 3.790 -1.469 1.00 0.00 12 CYS A CA 14
ATOM 6763 C C . CYS A 1 12 ? 3.194 4.023 -2.771 1.00 0.00 12 CYS A C 14
ATOM 6764 O O . CYS A 1 12 ? 4.370 4.386 -2.753 1.00 0.00 12 CYS A O 14
ATOM 6771 N N . LYS A 1 13 ? 2.521 3.812 -3.900 1.00 0.00 13 LYS A N 14
ATOM 6772 C CA . LYS A 1 13 ? 3.151 4.000 -5.202 1.00 0.00 13 LYS A CA 14
ATOM 6773 C C . LYS A 1 13 ? 3.653 5.430 -5.358 1.00 0.00 13 LYS A C 14
ATOM 6774 O O . LYS A 1 13 ? 4.636 5.680 -6.055 1.00 0.00 13 LYS A O 14
ATOM 6793 N N . ARG A 1 14 ? 2.976 6.366 -4.700 1.00 0.00 14 ARG A N 14
ATOM 6794 C CA . ARG A 1 14 ? 3.362 7.770 -4.764 1.00 0.00 14 ARG A CA 14
ATOM 6795 C C . ARG A 1 14 ? 4.379 8.116 -3.677 1.00 0.00 14 ARG A C 14
ATOM 6796 O O . ARG A 1 14 ? 4.980 9.190 -3.700 1.00 0.00 14 ARG A O 14
ATOM 6817 N N . ARG A 1 15 ? 4.573 7.203 -2.728 1.00 0.00 15 ARG A N 14
ATOM 6818 C CA . ARG A 1 15 ? 5.520 7.420 -1.642 1.00 0.00 15 ARG A CA 14
ATOM 6819 C C . ARG A 1 15 ? 6.858 6.751 -1.943 1.00 0.00 15 ARG A C 14
ATOM 6820 O O . ARG A 1 15 ? 7.625 6.439 -1.033 1.00 0.00 15 ARG A O 14
ATOM 6841 N N . GLY A 1 16 ? 7.132 6.537 -3.227 1.00 0.00 16 GLY A N 14
ATOM 6842 C CA . GLY A 1 16 ? 8.376 5.911 -3.626 1.00 0.00 16 GLY A CA 14
ATOM 6843 C C . GLY A 1 16 ? 8.440 4.444 -3.249 1.00 0.00 16 GLY A C 14
ATOM 6844 O O . GLY A 1 16 ? 9.461 3.970 -2.750 1.00 0.00 16 GLY A O 14
ATOM 6848 N N . TYR A 1 17 ? 7.350 3.723 -3.489 1.00 0.00 17 TYR A N 14
ATOM 6849 C CA . TYR A 1 17 ? 7.292 2.299 -3.171 1.00 0.00 17 TYR A CA 14
ATOM 6850 C C . TYR A 1 17 ? 6.789 1.495 -4.366 1.00 0.00 17 TYR A C 14
ATOM 6851 O O . TYR A 1 17 ? 6.477 2.056 -5.416 1.00 0.00 17 TYR A O 14
ATOM 6869 N N . ARG A 1 18 ? 6.717 0.177 -4.201 1.00 0.00 18 ARG A N 14
ATOM 6870 C CA . ARG A 1 18 ? 6.255 -0.700 -5.270 1.00 0.00 18 ARG A CA 14
ATOM 6871 C C . ARG A 1 18 ? 4.801 -1.109 -5.057 1.00 0.00 18 ARG A C 14
ATOM 6872 O O . ARG A 1 18 ? 3.947 -0.859 -5.908 1.00 0.00 18 ARG A O 14
ATOM 6893 N N . SER A 1 19 ? 4.522 -1.744 -3.921 1.00 0.00 19 SER A N 14
ATOM 6894 C CA . SER A 1 19 ? 3.165 -2.186 -3.615 1.00 0.00 19 SER A CA 14
ATOM 6895 C C . SER A 1 19 ? 2.948 -2.297 -2.110 1.00 0.00 19 SER A C 14
ATOM 6896 O O . SER A 1 19 ? 3.827 -1.957 -1.319 1.00 0.00 19 SER A O 14
ATOM 6904 N N . GLY A 1 20 ? 1.769 -2.774 -1.721 1.00 0.00 20 GLY A N 14
ATOM 6905 C CA . GLY A 1 20 ? 1.456 -2.920 -0.312 1.00 0.00 20 GLY A CA 14
ATOM 6906 C C . GLY A 1 20 ? 0.217 -3.758 -0.074 1.00 0.00 20 GLY A C 14
ATOM 6907 O O . GLY A 1 20 ? -0.550 -4.026 -0.999 1.00 0.00 20 GLY A O 14
ATOM 6911 N N . LYS A 1 21 ? 0.024 -4.173 1.173 1.00 0.00 21 LYS A N 14
ATOM 6912 C CA . LYS A 1 21 ? -1.128 -4.988 1.541 1.00 0.00 21 LYS A CA 14
ATOM 6913 C C . LYS A 1 21 ? -1.496 -4.776 3.006 1.00 0.00 21 LYS A C 14
ATOM 6914 O O . LYS A 1 21 ? -0.633 -4.499 3.838 1.00 0.00 21 LYS A O 14
ATOM 6933 N N . CYS A 1 22 ? -2.781 -4.910 3.314 1.00 0.00 22 CYS A N 14
ATOM 6934 C CA . CYS A 1 22 ? -3.260 -4.735 4.680 1.00 0.00 22 CYS A CA 14
ATOM 6935 C C . CYS A 1 22 ? -3.277 -6.067 5.423 1.00 0.00 22 CYS A C 14
ATOM 6936 O O . CYS A 1 22 ? -4.225 -6.843 5.304 1.00 0.00 22 CYS A O 14
ATOM 6943 N N . ILE A 1 23 ? -2.222 -6.325 6.190 1.00 0.00 23 ILE A N 14
ATOM 6944 C CA . ILE A 1 23 ? -2.114 -7.560 6.951 1.00 0.00 23 ILE A CA 14
ATOM 6945 C C . ILE A 1 23 ? -1.839 -7.274 8.424 1.00 0.00 23 ILE A C 14
ATOM 6946 O O . ILE A 1 23 ? -1.138 -6.319 8.760 1.00 0.00 23 ILE A O 14
ATOM 6962 N N . ASN A 1 24 ? -2.396 -8.106 9.299 1.00 0.00 24 ASN A N 14
ATOM 6963 C CA . ASN A 1 24 ? -2.210 -7.942 10.737 1.00 0.00 24 ASN A CA 14
ATOM 6964 C C . ASN A 1 24 ? -2.603 -6.539 11.185 1.00 0.00 24 ASN A C 14
ATOM 6965 O O . ASN A 1 24 ? -1.966 -5.952 12.061 1.00 0.00 24 ASN A O 14
ATOM 6976 N N . ASN A 1 25 ? -3.654 -6.007 10.577 1.00 0.00 25 ASN A N 14
ATOM 6977 C CA . ASN A 1 25 ? -4.138 -4.671 10.905 1.00 0.00 25 ASN A CA 14
ATOM 6978 C C . ASN A 1 25 ? -3.093 -3.614 10.560 1.00 0.00 25 ASN A C 14
ATOM 6979 O O . ASN A 1 25 ? -3.037 -2.555 11.185 1.00 0.00 25 ASN A O 14
ATOM 6990 N N . ALA A 1 26 ? -2.267 -3.908 9.560 1.00 0.00 26 ALA A N 14
ATOM 6991 C CA . ALA A 1 26 ? -1.225 -2.981 9.133 1.00 0.00 26 ALA A CA 14
ATOM 6992 C C . ALA A 1 26 ? -0.984 -3.082 7.630 1.00 0.00 26 ALA A C 14
ATOM 6993 O O . ALA A 1 26 ? -0.885 -4.179 7.080 1.00 0.00 26 ALA A O 14
ATOM 7000 N N . CYS A 1 27 ? -0.891 -1.931 6.972 1.00 0.00 27 CYS A N 14
ATOM 7001 C CA . CYS A 1 27 ? -0.661 -1.890 5.534 1.00 0.00 27 CYS A CA 14
ATOM 7002 C C . CYS A 1 27 ? 0.823 -2.039 5.216 1.00 0.00 27 CYS A C 14
ATOM 7003 O O . CYS A 1 27 ? 1.548 -1.050 5.107 1.00 0.00 27 CYS A O 14
ATOM 7010 N N . LYS A 1 28 ? 1.268 -3.283 5.068 1.00 0.00 28 LYS A N 14
ATOM 7011 C CA . LYS A 1 28 ? 2.667 -3.565 4.762 1.00 0.00 28 LYS A CA 14
ATOM 7012 C C . LYS A 1 28 ? 2.979 -3.227 3.309 1.00 0.00 28 LYS A C 14
ATOM 7013 O O . LYS A 1 28 ? 2.373 -3.776 2.390 1.00 0.00 28 LYS A O 14
ATOM 7032 N N . CYS A 1 29 ? 3.924 -2.314 3.105 1.00 0.00 29 CYS A N 14
ATOM 7033 C CA . CYS A 1 29 ? 4.303 -1.901 1.760 1.00 0.00 29 CYS A CA 14
ATOM 7034 C C . CYS A 1 29 ? 5.694 -2.406 1.389 1.00 0.00 29 CYS A C 14
ATOM 7035 O O . CYS A 1 29 ? 6.621 -2.352 2.197 1.00 0.00 29 CYS A O 14
ATOM 7042 N N . TYR A 1 30 ? 5.831 -2.897 0.160 1.00 0.00 30 TYR A N 14
ATOM 7043 C CA . TYR A 1 30 ? 7.103 -3.411 -0.322 1.00 0.00 30 TYR A CA 14
ATOM 7044 C C . TYR A 1 30 ? 7.702 -2.469 -1.367 1.00 0.00 30 TYR A C 14
ATOM 7045 O O . TYR A 1 30 ? 6.994 -1.984 -2.252 1.00 0.00 30 TYR A O 14
ATOM 7063 N N . PRO A 1 31 ? 9.018 -2.199 -1.282 1.00 0.00 31 PRO A N 14
ATOM 7064 C CA . PRO A 1 31 ? 9.706 -1.317 -2.224 1.00 0.00 31 PRO A CA 14
ATOM 7065 C C . PRO A 1 31 ? 10.098 -2.036 -3.510 1.00 0.00 31 PRO A C 14
ATOM 7066 O O . PRO A 1 31 ? 10.264 -3.256 -3.523 1.00 0.00 31 PRO A O 14
ATOM 7077 N N . TYR A 1 32 ? 10.245 -1.276 -4.589 1.00 0.00 32 TYR A N 14
ATOM 7078 C CA . TYR A 1 32 ? 10.617 -1.840 -5.875 1.00 0.00 32 TYR A CA 14
ATOM 7079 C C . TYR A 1 32 ? 12.104 -2.178 -5.913 1.00 0.00 32 TYR A C 14
ATOM 7080 O O . TYR A 1 32 ? 12.905 -1.379 -5.384 1.00 0.00 32 TYR A O 14
ATOM 7099 N N . ALA A 1 1 ? -11.966 5.745 10.069 1.00 0.00 1 ALA A N 15
ATOM 7100 C CA . ALA A 1 1 ? -11.783 5.059 8.763 1.00 0.00 1 ALA A CA 15
ATOM 7101 C C . ALA A 1 1 ? -10.874 3.843 8.907 1.00 0.00 1 ALA A C 15
ATOM 7102 O O . ALA A 1 1 ? -9.938 3.846 9.707 1.00 0.00 1 ALA A O 15
ATOM 7111 N N . VAL A 1 2 ? -11.155 2.805 8.127 1.00 0.00 2 VAL A N 15
ATOM 7112 C CA . VAL A 1 2 ? -10.362 1.580 8.168 1.00 0.00 2 VAL A CA 15
ATOM 7113 C C . VAL A 1 2 ? -9.404 1.511 6.985 1.00 0.00 2 VAL A C 15
ATOM 7114 O O . VAL A 1 2 ? -9.515 2.285 6.034 1.00 0.00 2 VAL A O 15
ATOM 7127 N N . CYS A 1 3 ? -8.464 0.578 7.055 1.00 0.00 3 CYS A N 15
ATOM 7128 C CA . CYS A 1 3 ? -7.480 0.399 5.995 1.00 0.00 3 CYS A CA 15
ATOM 7129 C C . CYS A 1 3 ? -8.133 -0.166 4.737 1.00 0.00 3 CYS A C 15
ATOM 7130 O O . CYS A 1 3 ? -8.759 -1.226 4.773 1.00 0.00 3 CYS A O 15
ATOM 7137 N N . VAL A 1 4 ? -7.982 0.548 3.626 1.00 0.00 4 VAL A N 15
ATOM 7138 C CA . VAL A 1 4 ? -8.556 0.117 2.357 1.00 0.00 4 VAL A CA 15
ATOM 7139 C C . VAL A 1 4 ? -7.464 -0.287 1.372 1.00 0.00 4 VAL A C 15
ATOM 7140 O O . VAL A 1 4 ? -6.341 0.212 1.435 1.00 0.00 4 VAL A O 15
ATOM 7153 N N . TYR A 1 5 ? -7.801 -1.196 0.462 1.00 0.00 5 TYR A N 15
ATOM 7154 C CA . TYR A 1 5 ? -6.850 -1.669 -0.536 1.00 0.00 5 TYR A CA 15
ATOM 7155 C C . TYR A 1 5 ? -6.453 -0.549 -1.492 1.00 0.00 5 TYR A C 15
ATOM 7156 O O . TYR A 1 5 ? -5.269 -0.330 -1.750 1.00 0.00 5 TYR A O 15
ATOM 7174 N N . ARG A 1 6 ? -7.449 0.154 -2.018 1.00 0.00 6 ARG A N 15
ATOM 7175 C CA . ARG A 1 6 ? -7.207 1.248 -2.948 1.00 0.00 6 ARG A CA 15
ATOM 7176 C C . ARG A 1 6 ? -6.468 2.397 -2.268 1.00 0.00 6 ARG A C 15
ATOM 7177 O O . ARG A 1 6 ? -5.611 3.042 -2.874 1.00 0.00 6 ARG A O 15
ATOM 7198 N N . THR A 1 7 ? -6.800 2.643 -1.004 1.00 0.00 7 THR A N 15
ATOM 7199 C CA . THR A 1 7 ? -6.163 3.710 -0.245 1.00 0.00 7 THR A CA 15
ATOM 7200 C C . THR A 1 7 ? -4.750 3.308 0.140 1.00 0.00 7 THR A C 15
ATOM 7201 O O . THR A 1 7 ? -3.819 4.108 0.065 1.00 0.00 7 THR A O 15
ATOM 7212 N N . CYS A 1 8 ? -4.600 2.053 0.540 1.00 0.00 8 CYS A N 15
ATOM 7213 C CA . CYS A 1 8 ? -3.298 1.526 0.928 1.00 0.00 8 CYS A CA 15
ATOM 7214 C C . CYS A 1 8 ? -2.388 1.421 -0.290 1.00 0.00 8 CYS A C 15
ATOM 7215 O O . CYS A 1 8 ? -1.192 1.705 -0.215 1.00 0.00 8 CYS A O 15
ATOM 7222 N N . ASP A 1 9 ? -2.970 1.015 -1.414 1.00 0.00 9 ASP A N 15
ATOM 7223 C CA . ASP A 1 9 ? -2.224 0.873 -2.655 1.00 0.00 9 ASP A CA 15
ATOM 7224 C C . ASP A 1 9 ? -1.743 2.228 -3.160 1.00 0.00 9 ASP A C 15
ATOM 7225 O O . ASP A 1 9 ? -0.569 2.395 -3.485 1.00 0.00 9 ASP A O 15
ATOM 7234 N N . LYS A 1 10 ? -2.657 3.193 -3.227 1.00 0.00 10 LYS A N 15
ATOM 7235 C CA . LYS A 1 10 ? -2.316 4.531 -3.698 1.00 0.00 10 LYS A CA 15
ATOM 7236 C C . LYS A 1 10 ? -1.283 5.187 -2.788 1.00 0.00 10 LYS A C 15
ATOM 7237 O O . LYS A 1 10 ? -0.269 5.708 -3.255 1.00 0.00 10 LYS A O 15
ATOM 7256 N N . ASP A 1 11 ? -1.536 5.153 -1.485 1.00 0.00 11 ASP A N 15
ATOM 7257 C CA . ASP A 1 11 ? -0.616 5.735 -0.522 1.00 0.00 11 ASP A CA 15
ATOM 7258 C C . ASP A 1 11 ? 0.757 5.095 -0.659 1.00 0.00 11 ASP A C 15
ATOM 7259 O O . ASP A 1 11 ? 1.782 5.776 -0.641 1.00 0.00 11 ASP A O 15
ATOM 7268 N N . CYS A 1 12 ? 0.760 3.776 -0.798 1.00 0.00 12 CYS A N 15
ATOM 7269 C CA . CYS A 1 12 ? 1.998 3.021 -0.940 1.00 0.00 12 CYS A CA 15
ATOM 7270 C C . CYS A 1 12 ? 2.734 3.390 -2.226 1.00 0.00 12 CYS A C 15
ATOM 7271 O O . CYS A 1 12 ? 3.922 3.713 -2.196 1.00 0.00 12 CYS A O 15
ATOM 7278 N N . LYS A 1 13 ? 2.032 3.335 -3.355 1.00 0.00 13 LYS A N 15
ATOM 7279 C CA . LYS A 1 13 ? 2.643 3.659 -4.639 1.00 0.00 13 LYS A CA 15
ATOM 7280 C C . LYS A 1 13 ? 3.098 5.115 -4.678 1.00 0.00 13 LYS A C 15
ATOM 7281 O O . LYS A 1 13 ? 4.004 5.469 -5.433 1.00 0.00 13 LYS A O 15
ATOM 7300 N N . ARG A 1 14 ? 2.468 5.956 -3.863 1.00 0.00 14 ARG A N 15
ATOM 7301 C CA . ARG A 1 14 ? 2.820 7.370 -3.816 1.00 0.00 14 ARG A CA 15
ATOM 7302 C C . ARG A 1 14 ? 3.823 7.663 -2.699 1.00 0.00 14 ARG A C 15
ATOM 7303 O O . ARG A 1 14 ? 4.127 8.824 -2.423 1.00 0.00 14 ARG A O 15
ATOM 7324 N N . ARG A 1 15 ? 4.341 6.614 -2.062 1.00 0.00 15 ARG A N 15
ATOM 7325 C CA . ARG A 1 15 ? 5.311 6.783 -0.987 1.00 0.00 15 ARG A CA 15
ATOM 7326 C C . ARG A 1 15 ? 6.688 6.281 -1.409 1.00 0.00 15 ARG A C 15
ATOM 7327 O O . ARG A 1 15 ? 7.489 5.858 -0.575 1.00 0.00 15 ARG A O 15
ATOM 7348 N N . GLY A 1 16 ? 6.959 6.333 -2.710 1.00 0.00 16 GLY A N 15
ATOM 7349 C CA . GLY A 1 16 ? 8.240 5.885 -3.220 1.00 0.00 16 GLY A CA 15
ATOM 7350 C C . GLY A 1 16 ? 8.438 4.388 -3.077 1.00 0.00 16 GLY A C 15
ATOM 7351 O O . GLY A 1 16 ? 9.448 3.939 -2.534 1.00 0.00 16 GLY A O 15
ATOM 7355 N N . TYR A 1 17 ? 7.475 3.613 -3.566 1.00 0.00 17 TYR A N 15
ATOM 7356 C CA . TYR A 1 17 ? 7.554 2.158 -3.492 1.00 0.00 17 TYR A CA 15
ATOM 7357 C C . TYR A 1 17 ? 7.146 1.523 -4.817 1.00 0.00 17 TYR A C 15
ATOM 7358 O O . TYR A 1 17 ? 6.744 2.217 -5.750 1.00 0.00 17 TYR A O 15
ATOM 7376 N N . ARG A 1 18 ? 7.253 0.200 -4.894 1.00 0.00 18 ARG A N 15
ATOM 7377 C CA . ARG A 1 18 ? 6.893 -0.523 -6.109 1.00 0.00 18 ARG A CA 15
ATOM 7378 C C . ARG A 1 18 ? 5.646 -1.376 -5.895 1.00 0.00 18 ARG A C 15
ATOM 7379 O O . ARG A 1 18 ? 4.908 -1.654 -6.840 1.00 0.00 18 ARG A O 15
ATOM 7400 N N . SER A 1 19 ? 5.410 -1.788 -4.651 1.00 0.00 19 SER A N 15
ATOM 7401 C CA . SER A 1 19 ? 4.243 -2.607 -4.336 1.00 0.00 19 SER A CA 15
ATOM 7402 C C . SER A 1 19 ? 3.742 -2.329 -2.923 1.00 0.00 19 SER A C 15
ATOM 7403 O O . SER A 1 19 ? 4.448 -1.741 -2.105 1.00 0.00 19 SER A O 15
ATOM 7411 N N . GLY A 1 20 ? 2.515 -2.759 -2.646 1.00 0.00 20 GLY A N 15
ATOM 7412 C CA . GLY A 1 20 ? 1.931 -2.553 -1.334 1.00 0.00 20 GLY A CA 15
ATOM 7413 C C . GLY A 1 20 ? 0.801 -3.521 -1.050 1.00 0.00 20 GLY A C 15
ATOM 7414 O O . GLY A 1 20 ? 0.232 -4.108 -1.971 1.00 0.00 20 GLY A O 15
ATOM 7418 N N . LYS A 1 21 ? 0.476 -3.691 0.226 1.00 0.00 21 LYS A N 15
ATOM 7419 C CA . LYS A 1 21 ? -0.594 -4.598 0.624 1.00 0.00 21 LYS A CA 15
ATOM 7420 C C . LYS A 1 21 ? -1.027 -4.337 2.062 1.00 0.00 21 LYS A C 15
ATOM 7421 O O . LYS A 1 21 ? -0.193 -4.224 2.961 1.00 0.00 21 LYS A O 15
ATOM 7440 N N . CYS A 1 22 ? -2.335 -4.242 2.273 1.00 0.00 22 CYS A N 15
ATOM 7441 C CA . CYS A 1 22 ? -2.880 -3.995 3.602 1.00 0.00 22 CYS A CA 15
ATOM 7442 C C . CYS A 1 22 ? -3.141 -5.308 4.335 1.00 0.00 22 CYS A C 15
ATOM 7443 O O . CYS A 1 22 ? -4.003 -6.092 3.937 1.00 0.00 22 CYS A O 15
ATOM 7450 N N . ILE A 1 23 ? -2.393 -5.537 5.408 1.00 0.00 23 ILE A N 15
ATOM 7451 C CA . ILE A 1 23 ? -2.542 -6.750 6.200 1.00 0.00 23 ILE A CA 15
ATOM 7452 C C . ILE A 1 23 ? -2.654 -6.421 7.684 1.00 0.00 23 ILE A C 15
ATOM 7453 O O . ILE A 1 23 ? -1.937 -5.561 8.195 1.00 0.00 23 ILE A O 15
ATOM 7469 N N . ASN A 1 24 ? -3.561 -7.109 8.374 1.00 0.00 24 ASN A N 15
ATOM 7470 C CA . ASN A 1 24 ? -3.769 -6.886 9.802 1.00 0.00 24 ASN A CA 15
ATOM 7471 C C . ASN A 1 24 ? -3.896 -5.398 10.109 1.00 0.00 24 ASN A C 15
ATOM 7472 O O . ASN A 1 24 ? -3.125 -4.841 10.890 1.00 0.00 24 ASN A O 15
ATOM 7483 N N . ASN A 1 25 ? -4.873 -4.766 9.477 1.00 0.00 25 ASN A N 15
ATOM 7484 C CA . ASN A 1 25 ? -5.124 -3.338 9.657 1.00 0.00 25 ASN A CA 15
ATOM 7485 C C . ASN A 1 25 ? -3.826 -2.535 9.585 1.00 0.00 25 ASN A C 15
ATOM 7486 O O . ASN A 1 25 ? -3.698 -1.484 10.213 1.00 0.00 25 ASN A O 15
ATOM 7497 N N . ALA A 1 26 ? -2.867 -3.039 8.813 1.00 0.00 26 ALA A N 15
ATOM 7498 C CA . ALA A 1 26 ? -1.581 -2.371 8.657 1.00 0.00 26 ALA A CA 15
ATOM 7499 C C . ALA A 1 26 ? -1.162 -2.322 7.191 1.00 0.00 26 ALA A C 15
ATOM 7500 O O . ALA A 1 26 ? -0.820 -3.346 6.599 1.00 0.00 26 ALA A O 15
ATOM 7507 N N . CYS A 1 27 ? -1.192 -1.127 6.612 1.00 0.00 27 CYS A N 15
ATOM 7508 C CA . CYS A 1 27 ? -0.816 -0.943 5.215 1.00 0.00 27 CYS A CA 15
ATOM 7509 C C . CYS A 1 27 ? 0.674 -1.198 5.014 1.00 0.00 27 CYS A C 15
ATOM 7510 O O . CYS A 1 27 ? 1.511 -0.378 5.392 1.00 0.00 27 CYS A O 15
ATOM 7517 N N . LYS A 1 28 ? 1.000 -2.341 4.418 1.00 0.00 28 LYS A N 15
ATOM 7518 C CA . LYS A 1 28 ? 2.390 -2.704 4.167 1.00 0.00 28 LYS A CA 15
ATOM 7519 C C . LYS A 1 28 ? 2.852 -2.178 2.812 1.00 0.00 28 LYS A C 15
ATOM 7520 O O . LYS A 1 28 ? 2.035 -1.853 1.950 1.00 0.00 28 LYS A O 15
ATOM 7539 N N . CYS A 1 29 ? 4.167 -2.096 2.630 1.00 0.00 29 CYS A N 15
ATOM 7540 C CA . CYS A 1 29 ? 4.733 -1.606 1.380 1.00 0.00 29 CYS A CA 15
ATOM 7541 C C . CYS A 1 29 ? 5.915 -2.460 0.936 1.00 0.00 29 CYS A C 15
ATOM 7542 O O . CYS A 1 29 ? 6.483 -3.212 1.729 1.00 0.00 29 CYS A O 15
ATOM 7549 N N . TYR A 1 30 ? 6.285 -2.338 -0.335 1.00 0.00 30 TYR A N 15
ATOM 7550 C CA . TYR A 1 30 ? 7.403 -3.096 -0.882 1.00 0.00 30 TYR A CA 15
ATOM 7551 C C . TYR A 1 30 ? 8.220 -2.235 -1.844 1.00 0.00 30 TYR A C 15
ATOM 7552 O O . TYR A 1 30 ? 7.743 -1.876 -2.921 1.00 0.00 30 TYR A O 15
ATOM 7570 N N . PRO A 1 31 ? 9.465 -1.885 -1.465 1.00 0.00 31 PRO A N 15
ATOM 7571 C CA . PRO A 1 31 ? 10.340 -1.061 -2.300 1.00 0.00 31 PRO A CA 15
ATOM 7572 C C . PRO A 1 31 ? 11.008 -1.863 -3.412 1.00 0.00 31 PRO A C 15
ATOM 7573 O O . PRO A 1 31 ? 10.652 -3.014 -3.660 1.00 0.00 31 PRO A O 15
ATOM 7584 N N . TYR A 1 32 ? 11.978 -1.245 -4.079 1.00 0.00 32 TYR A N 15
ATOM 7585 C CA . TYR A 1 32 ? 12.696 -1.901 -5.165 1.00 0.00 32 TYR A CA 15
ATOM 7586 C C . TYR A 1 32 ? 13.909 -2.660 -4.635 1.00 0.00 32 TYR A C 15
ATOM 7587 O O . TYR A 1 32 ? 14.061 -3.850 -4.985 1.00 0.00 32 TYR A O 15
ATOM 7606 N N . ALA A 1 1 ? -13.374 3.800 9.690 1.00 0.00 1 ALA A N 16
ATOM 7607 C CA . ALA A 1 1 ? -12.715 3.702 8.362 1.00 0.00 1 ALA A CA 16
ATOM 7608 C C . ALA A 1 1 ? -11.655 2.606 8.356 1.00 0.00 1 ALA A C 16
ATOM 7609 O O . ALA A 1 1 ? -10.516 2.827 8.765 1.00 0.00 1 ALA A O 16
ATOM 7618 N N . VAL A 1 2 ? -12.040 1.421 7.891 1.00 0.00 2 VAL A N 16
ATOM 7619 C CA . VAL A 1 2 ? -11.135 0.291 7.831 1.00 0.00 2 VAL A CA 16
ATOM 7620 C C . VAL A 1 2 ? -9.990 0.548 6.856 1.00 0.00 2 VAL A C 16
ATOM 7621 O O . VAL A 1 2 ? -10.057 1.459 6.031 1.00 0.00 2 VAL A O 16
ATOM 7634 N N . CYS A 1 3 ? -8.941 -0.262 6.958 1.00 0.00 3 CYS A N 16
ATOM 7635 C CA . CYS A 1 3 ? -7.778 -0.127 6.088 1.00 0.00 3 CYS A CA 16
ATOM 7636 C C . CYS A 1 3 ? -8.184 -0.207 4.619 1.00 0.00 3 CYS A C 16
ATOM 7637 O O . CYS A 1 3 ? -8.724 -1.216 4.167 1.00 0.00 3 CYS A O 16
ATOM 7644 N N . VAL A 1 4 ? -7.917 0.864 3.879 1.00 0.00 4 VAL A N 16
ATOM 7645 C CA . VAL A 1 4 ? -8.250 0.915 2.460 1.00 0.00 4 VAL A CA 16
ATOM 7646 C C . VAL A 1 4 ? -7.035 0.576 1.604 1.00 0.00 4 VAL A C 16
ATOM 7647 O O . VAL A 1 4 ? -6.092 1.361 1.507 1.00 0.00 4 VAL A O 16
ATOM 7660 N N . TYR A 1 5 ? -7.062 -0.602 0.990 1.00 0.00 5 TYR A N 16
ATOM 7661 C CA . TYR A 1 5 ? -5.962 -1.053 0.146 1.00 0.00 5 TYR A CA 16
ATOM 7662 C C . TYR A 1 5 ? -5.722 -0.094 -1.016 1.00 0.00 5 TYR A C 16
ATOM 7663 O O . TYR A 1 5 ? -4.579 0.168 -1.388 1.00 0.00 5 TYR A O 16
ATOM 7681 N N . ARG A 1 6 ? -6.803 0.420 -1.591 1.00 0.00 6 ARG A N 16
ATOM 7682 C CA . ARG A 1 6 ? -6.704 1.339 -2.717 1.00 0.00 6 ARG A CA 16
ATOM 7683 C C . ARG A 1 6 ? -6.069 2.665 -2.306 1.00 0.00 6 ARG A C 16
ATOM 7684 O O . ARG A 1 6 ? -5.244 3.220 -3.034 1.00 0.00 6 ARG A O 16
ATOM 7705 N N . THR A 1 7 ? -6.448 3.166 -1.134 1.00 0.00 7 THR A N 16
ATOM 7706 C CA . THR A 1 7 ? -5.906 4.423 -0.637 1.00 0.00 7 THR A CA 16
ATOM 7707 C C . THR A 1 7 ? -4.474 4.227 -0.173 1.00 0.00 7 THR A C 16
ATOM 7708 O O . THR A 1 7 ? -3.605 5.061 -0.423 1.00 0.00 7 THR A O 16
ATOM 7719 N N . CYS A 1 8 ? -4.236 3.107 0.494 1.00 0.00 8 CYS A N 16
ATOM 7720 C CA . CYS A 1 8 ? -2.904 2.782 0.988 1.00 0.00 8 CYS A CA 16
ATOM 7721 C C . CYS A 1 8 ? -1.971 2.475 -0.176 1.00 0.00 8 CYS A C 16
ATOM 7722 O O . CYS A 1 8 ? -0.797 2.850 -0.166 1.00 0.00 8 CYS A O 16
ATOM 7729 N N . ASP A 1 9 ? -2.507 1.795 -1.184 1.00 0.00 9 ASP A N 16
ATOM 7730 C CA . ASP A 1 9 ? -1.736 1.437 -2.364 1.00 0.00 9 ASP A CA 16
ATOM 7731 C C . ASP A 1 9 ? -1.329 2.682 -3.141 1.00 0.00 9 ASP A C 16
ATOM 7732 O O . ASP A 1 9 ? -0.156 2.866 -3.461 1.00 0.00 9 ASP A O 16
ATOM 7741 N N . LYS A 1 10 ? -2.306 3.533 -3.441 1.00 0.00 10 LYS A N 16
ATOM 7742 C CA . LYS A 1 10 ? -2.050 4.763 -4.183 1.00 0.00 10 LYS A CA 16
ATOM 7743 C C . LYS A 1 10 ? -1.080 5.668 -3.429 1.00 0.00 10 LYS A C 16
ATOM 7744 O O . LYS A 1 10 ? -0.061 6.101 -3.976 1.00 0.00 10 LYS A O 16
ATOM 7763 N N . ASP A 1 11 ? -1.398 5.947 -2.168 1.00 0.00 11 ASP A N 16
ATOM 7764 C CA . ASP A 1 11 ? -0.555 6.795 -1.337 1.00 0.00 11 ASP A CA 16
ATOM 7765 C C . ASP A 1 11 ? 0.873 6.274 -1.320 1.00 0.00 11 ASP A C 16
ATOM 7766 O O . ASP A 1 11 ? 1.826 7.028 -1.521 1.00 0.00 11 ASP A O 16
ATOM 7775 N N . CYS A 1 12 ? 1.011 4.977 -1.083 1.00 0.00 12 CYS A N 16
ATOM 7776 C CA . CYS A 1 12 ? 2.321 4.348 -1.046 1.00 0.00 12 CYS A CA 16
ATOM 7777 C C . CYS A 1 12 ? 2.944 4.315 -2.437 1.00 0.00 12 CYS A C 16
ATOM 7778 O O . CYS A 1 12 ? 4.160 4.432 -2.586 1.00 0.00 12 CYS A O 16
ATOM 7785 N N . LYS A 1 13 ? 2.102 4.166 -3.458 1.00 0.00 13 LYS A N 16
ATOM 7786 C CA . LYS A 1 13 ? 2.576 4.130 -4.838 1.00 0.00 13 LYS A CA 16
ATOM 7787 C C . LYS A 1 13 ? 3.356 5.397 -5.163 1.00 0.00 13 LYS A C 16
ATOM 7788 O O . LYS A 1 13 ? 4.450 5.340 -5.724 1.00 0.00 13 LYS A O 16
ATOM 7807 N N . ARG A 1 14 ? 2.785 6.540 -4.799 1.00 0.00 14 ARG A N 16
ATOM 7808 C CA . ARG A 1 14 ? 3.430 7.825 -5.045 1.00 0.00 14 ARG A CA 16
ATOM 7809 C C . ARG A 1 14 ? 4.456 8.149 -3.957 1.00 0.00 14 ARG A C 16
ATOM 7810 O O . ARG A 1 14 ? 5.054 9.225 -3.961 1.00 0.00 14 ARG A O 16
ATOM 7831 N N . ARG A 1 15 ? 4.659 7.216 -3.027 1.00 0.00 15 ARG A N 16
ATOM 7832 C CA . ARG A 1 15 ? 5.613 7.412 -1.943 1.00 0.00 15 ARG A CA 16
ATOM 7833 C C . ARG A 1 15 ? 6.943 6.718 -2.239 1.00 0.00 15 ARG A C 16
ATOM 7834 O O . ARG A 1 15 ? 7.781 6.565 -1.351 1.00 0.00 15 ARG A O 16
ATOM 7855 N N . GLY A 1 16 ? 7.134 6.307 -3.490 1.00 0.00 16 GLY A N 16
ATOM 7856 C CA . GLY A 1 16 ? 8.364 5.645 -3.873 1.00 0.00 16 GLY A CA 16
ATOM 7857 C C . GLY A 1 16 ? 8.397 4.179 -3.481 1.00 0.00 16 GLY A C 16
ATOM 7858 O O . GLY A 1 16 ? 9.361 3.716 -2.871 1.00 0.00 16 GLY A O 16
ATOM 7862 N N . TYR A 1 17 ? 7.347 3.445 -3.838 1.00 0.00 17 TYR A N 16
ATOM 7863 C CA . TYR A 1 17 ? 7.268 2.021 -3.526 1.00 0.00 17 TYR A CA 16
ATOM 7864 C C . TYR A 1 17 ? 6.850 1.222 -4.757 1.00 0.00 17 TYR A C 16
ATOM 7865 O O . TYR A 1 17 ? 6.454 1.794 -5.773 1.00 0.00 17 TYR A O 16
ATOM 7883 N N . ARG A 1 18 ? 6.947 -0.100 -4.664 1.00 0.00 18 ARG A N 16
ATOM 7884 C CA . ARG A 1 18 ? 6.584 -0.972 -5.776 1.00 0.00 18 ARG A CA 16
ATOM 7885 C C . ARG A 1 18 ? 5.254 -1.673 -5.518 1.00 0.00 18 ARG A C 16
ATOM 7886 O O . ARG A 1 18 ? 4.332 -1.589 -6.329 1.00 0.00 18 ARG A O 16
ATOM 7907 N N . SER A 1 19 ? 5.159 -2.366 -4.388 1.00 0.00 19 SER A N 16
ATOM 7908 C CA . SER A 1 19 ? 3.936 -3.081 -4.036 1.00 0.00 19 SER A CA 16
ATOM 7909 C C . SER A 1 19 ? 3.904 -3.411 -2.549 1.00 0.00 19 SER A C 16
ATOM 7910 O O . SER A 1 19 ? 4.945 -3.479 -1.896 1.00 0.00 19 SER A O 16
ATOM 7918 N N . GLY A 1 20 ? 2.703 -3.613 -2.017 1.00 0.00 20 GLY A N 16
ATOM 7919 C CA . GLY A 1 20 ? 2.563 -3.930 -0.609 1.00 0.00 20 GLY A CA 16
ATOM 7920 C C . GLY A 1 20 ? 1.304 -4.715 -0.305 1.00 0.00 20 GLY A C 16
ATOM 7921 O O . GLY A 1 20 ? 0.684 -5.285 -1.203 1.00 0.00 20 GLY A O 16
ATOM 7925 N N . LYS A 1 21 ? 0.928 -4.742 0.969 1.00 0.00 21 LYS A N 16
ATOM 7926 C CA . LYS A 1 21 ? -0.264 -5.459 1.403 1.00 0.00 21 LYS A CA 16
ATOM 7927 C C . LYS A 1 21 ? -0.862 -4.815 2.649 1.00 0.00 21 LYS A C 16
ATOM 7928 O O . LYS A 1 21 ? -0.137 -4.390 3.550 1.00 0.00 21 LYS A O 16
ATOM 7947 N N . CYS A 1 22 ? -2.188 -4.747 2.694 1.00 0.00 22 CYS A N 16
ATOM 7948 C CA . CYS A 1 22 ? -2.884 -4.156 3.830 1.00 0.00 22 CYS A CA 16
ATOM 7949 C C . CYS A 1 22 ? -3.343 -5.242 4.801 1.00 0.00 22 CYS A C 16
ATOM 7950 O O . CYS A 1 22 ? -4.355 -5.906 4.572 1.00 0.00 22 CYS A O 16
ATOM 7957 N N . ILE A 1 23 ? -2.597 -5.414 5.887 1.00 0.00 23 ILE A N 16
ATOM 7958 C CA . ILE A 1 23 ? -2.935 -6.415 6.891 1.00 0.00 23 ILE A CA 16
ATOM 7959 C C . ILE A 1 23 ? -4.195 -6.014 7.647 1.00 0.00 23 ILE A C 16
ATOM 7960 O O . ILE A 1 23 ? -4.536 -4.832 7.719 1.00 0.00 23 ILE A O 16
ATOM 7976 N N . ASN A 1 24 ? -4.885 -7.008 8.206 1.00 0.00 24 ASN A N 16
ATOM 7977 C CA . ASN A 1 24 ? -6.121 -6.776 8.956 1.00 0.00 24 ASN A CA 16
ATOM 7978 C C . ASN A 1 24 ? -6.034 -5.540 9.843 1.00 0.00 24 ASN A C 16
ATOM 7979 O O . ASN A 1 24 ? -7.044 -4.899 10.136 1.00 0.00 24 ASN A O 16
ATOM 7990 N N . ASN A 1 25 ? -4.827 -5.213 10.263 1.00 0.00 25 ASN A N 16
ATOM 7991 C CA . ASN A 1 25 ? -4.603 -4.053 11.114 1.00 0.00 25 ASN A CA 16
ATOM 7992 C C . ASN A 1 25 ? -3.191 -3.501 10.937 1.00 0.00 25 ASN A C 16
ATOM 7993 O O . ASN A 1 25 ? -2.568 -3.054 11.900 1.00 0.00 25 ASN A O 16
ATOM 8004 N N . ALA A 1 26 ? -2.686 -3.531 9.705 1.00 0.00 26 ALA A N 16
ATOM 8005 C CA . ALA A 1 26 ? -1.344 -3.026 9.433 1.00 0.00 26 ALA A CA 16
ATOM 8006 C C . ALA A 1 26 ? -1.030 -3.020 7.940 1.00 0.00 26 ALA A C 16
ATOM 8007 O O . ALA A 1 26 ? -0.875 -4.072 7.324 1.00 0.00 26 ALA A O 16
ATOM 8014 N N . CYS A 1 27 ? -0.923 -1.825 7.367 1.00 0.00 27 CYS A N 16
ATOM 8015 C CA . CYS A 1 27 ? -0.613 -1.681 5.948 1.00 0.00 27 CYS A CA 16
ATOM 8016 C C . CYS A 1 27 ? 0.883 -1.458 5.748 1.00 0.00 27 CYS A C 16
ATOM 8017 O O . CYS A 1 27 ? 1.469 -0.558 6.351 1.00 0.00 27 CYS A O 16
ATOM 8024 N N . LYS A 1 28 ? 1.500 -2.283 4.907 1.00 0.00 28 LYS A N 16
ATOM 8025 C CA . LYS A 1 28 ? 2.932 -2.167 4.646 1.00 0.00 28 LYS A CA 16
ATOM 8026 C C . LYS A 1 28 ? 3.265 -2.482 3.189 1.00 0.00 28 LYS A C 16
ATOM 8027 O O . LYS A 1 28 ? 2.742 -3.436 2.613 1.00 0.00 28 LYS A O 16
ATOM 8046 N N . CYS A 1 29 ? 4.142 -1.671 2.604 1.00 0.00 29 CYS A N 16
ATOM 8047 C CA . CYS A 1 29 ? 4.556 -1.853 1.219 1.00 0.00 29 CYS A CA 16
ATOM 8048 C C . CYS A 1 29 ? 6.076 -1.849 1.106 1.00 0.00 29 CYS A C 16
ATOM 8049 O O . CYS A 1 29 ? 6.779 -1.493 2.052 1.00 0.00 29 CYS A O 16
ATOM 8056 N N . TYR A 1 30 ? 6.576 -2.256 -0.055 1.00 0.00 30 TYR A N 16
ATOM 8057 C CA . TYR A 1 30 ? 8.013 -2.309 -0.289 1.00 0.00 30 TYR A CA 16
ATOM 8058 C C . TYR A 1 30 ? 8.358 -1.876 -1.712 1.00 0.00 30 TYR A C 16
ATOM 8059 O O . TYR A 1 30 ? 7.563 -2.058 -2.637 1.00 0.00 30 TYR A O 16
ATOM 8077 N N . PRO A 1 31 ? 9.556 -1.297 -1.905 1.00 0.00 31 PRO A N 16
ATOM 8078 C CA . PRO A 1 31 ? 10.012 -0.837 -3.218 1.00 0.00 31 PRO A CA 16
ATOM 8079 C C . PRO A 1 31 ? 10.521 -1.982 -4.087 1.00 0.00 31 PRO A C 16
ATOM 8080 O O . PRO A 1 31 ? 10.398 -3.152 -3.724 1.00 0.00 31 PRO A O 16
ATOM 8091 N N . TYR A 1 32 ? 11.094 -1.638 -5.235 1.00 0.00 32 TYR A N 16
ATOM 8092 C CA . TYR A 1 32 ? 11.621 -2.637 -6.156 1.00 0.00 32 TYR A CA 16
ATOM 8093 C C . TYR A 1 32 ? 12.741 -3.441 -5.502 1.00 0.00 32 TYR A C 16
ATOM 8094 O O . TYR A 1 32 ? 12.532 -4.646 -5.248 1.00 0.00 32 TYR A O 16
ATOM 8113 N N . ALA A 1 1 ? -13.515 5.628 8.873 1.00 0.00 1 ALA A N 17
ATOM 8114 C CA . ALA A 1 1 ? -13.398 4.585 7.822 1.00 0.00 1 ALA A CA 17
ATOM 8115 C C . ALA A 1 1 ? -12.335 3.555 8.189 1.00 0.00 1 ALA A C 17
ATOM 8116 O O . ALA A 1 1 ? -11.686 3.661 9.230 1.00 0.00 1 ALA A O 17
ATOM 8125 N N . VAL A 1 2 ? -12.161 2.559 7.327 1.00 0.00 2 VAL A N 17
ATOM 8126 C CA . VAL A 1 2 ? -11.174 1.509 7.560 1.00 0.00 2 VAL A CA 17
ATOM 8127 C C . VAL A 1 2 ? -10.064 1.559 6.518 1.00 0.00 2 VAL A C 17
ATOM 8128 O O . VAL A 1 2 ? -10.174 2.254 5.508 1.00 0.00 2 VAL A O 17
ATOM 8141 N N . CYS A 1 3 ? -8.996 0.817 6.775 1.00 0.00 3 CYS A N 17
ATOM 8142 C CA . CYS A 1 3 ? -7.856 0.768 5.868 1.00 0.00 3 CYS A CA 17
ATOM 8143 C C . CYS A 1 3 ? -8.266 0.227 4.502 1.00 0.00 3 CYS A C 17
ATOM 8144 O O . CYS A 1 3 ? -9.063 -0.706 4.403 1.00 0.00 3 CYS A O 17
ATOM 8151 N N . VAL A 1 4 ? -7.707 0.818 3.451 1.00 0.00 4 VAL A N 17
ATOM 8152 C CA . VAL A 1 4 ? -8.003 0.398 2.088 1.00 0.00 4 VAL A CA 17
ATOM 8153 C C . VAL A 1 4 ? -6.736 -0.066 1.378 1.00 0.00 4 VAL A C 17
ATOM 8154 O O . VAL A 1 4 ? -5.716 0.621 1.397 1.00 0.00 4 VAL A O 17
ATOM 8167 N N . TYR A 1 5 ? -6.806 -1.238 0.759 1.00 0.00 5 TYR A N 17
ATOM 8168 C CA . TYR A 1 5 ? -5.662 -1.797 0.048 1.00 0.00 5 TYR A CA 17
ATOM 8169 C C . TYR A 1 5 ? -5.238 -0.897 -1.112 1.00 0.00 5 TYR A C 17
ATOM 8170 O O . TYR A 1 5 ? -4.053 -0.615 -1.290 1.00 0.00 5 TYR A O 17
ATOM 8188 N N . ARG A 1 6 ? -6.210 -0.464 -1.906 1.00 0.00 6 ARG A N 17
ATOM 8189 C CA . ARG A 1 6 ? -5.936 0.386 -3.057 1.00 0.00 6 ARG A CA 17
ATOM 8190 C C . ARG A 1 6 ? -5.494 1.786 -2.639 1.00 0.00 6 ARG A C 17
ATOM 8191 O O . ARG A 1 6 ? -4.598 2.369 -3.250 1.00 0.00 6 ARG A O 17
ATOM 8212 N N . THR A 1 7 ? -6.121 2.324 -1.597 1.00 0.00 7 THR A N 17
ATOM 8213 C CA . THR A 1 7 ? -5.781 3.655 -1.114 1.00 0.00 7 THR A CA 17
ATOM 8214 C C . THR A 1 7 ? -4.434 3.633 -0.414 1.00 0.00 7 THR A C 17
ATOM 8215 O O . THR A 1 7 ? -3.620 4.542 -0.574 1.00 0.00 7 THR A O 17
ATOM 8226 N N . CYS A 1 8 ? -4.203 2.577 0.352 1.00 0.00 8 CYS A N 17
ATOM 8227 C CA . CYS A 1 8 ? -2.946 2.419 1.074 1.00 0.00 8 CYS A CA 17
ATOM 8228 C C . CYS A 1 8 ? -1.808 2.150 0.097 1.00 0.00 8 CYS A C 17
ATOM 8229 O O . CYS A 1 8 ? -0.719 2.717 0.217 1.00 0.00 8 CYS A O 17
ATOM 8236 N N . ASP A 1 9 ? -2.074 1.287 -0.878 1.00 0.00 9 ASP A N 17
ATOM 8237 C CA . ASP A 1 9 ? -1.084 0.941 -1.887 1.00 0.00 9 ASP A CA 17
ATOM 8238 C C . ASP A 1 9 ? -0.693 2.169 -2.699 1.00 0.00 9 ASP A C 17
ATOM 8239 O O . ASP A 1 9 ? 0.489 2.419 -2.932 1.00 0.00 9 ASP A O 17
ATOM 8248 N N . LYS A 1 10 ? -1.692 2.935 -3.127 1.00 0.00 10 LYS A N 17
ATOM 8249 C CA . LYS A 1 10 ? -1.443 4.136 -3.912 1.00 0.00 10 LYS A CA 17
ATOM 8250 C C . LYS A 1 10 ? -0.727 5.194 -3.079 1.00 0.00 10 LYS A C 17
ATOM 8251 O O . LYS A 1 10 ? 0.167 5.882 -3.569 1.00 0.00 10 LYS A O 17
ATOM 8270 N N . ASP A 1 11 ? -1.121 5.316 -1.814 1.00 0.00 11 ASP A N 17
ATOM 8271 C CA . ASP A 1 11 ? -0.507 6.287 -0.918 1.00 0.00 11 ASP A CA 17
ATOM 8272 C C . ASP A 1 11 ? 0.988 6.031 -0.795 1.00 0.00 11 ASP A C 17
ATOM 8273 O O . ASP A 1 11 ? 1.803 6.934 -0.991 1.00 0.00 11 ASP A O 17
ATOM 8282 N N . CYS A 1 12 ? 1.343 4.793 -0.471 1.00 0.00 12 CYS A N 17
ATOM 8283 C CA . CYS A 1 12 ? 2.743 4.417 -0.323 1.00 0.00 12 CYS A CA 17
ATOM 8284 C C . CYS A 1 12 ? 3.449 4.396 -1.675 1.00 0.00 12 CYS A C 17
ATOM 8285 O O . CYS A 1 12 ? 4.569 4.890 -1.808 1.00 0.00 12 CYS A O 17
ATOM 8292 N N . LYS A 1 13 ? 2.789 3.822 -2.679 1.00 0.00 13 LYS A N 17
ATOM 8293 C CA . LYS A 1 13 ? 3.359 3.739 -4.020 1.00 0.00 13 LYS A CA 17
ATOM 8294 C C . LYS A 1 13 ? 3.742 5.122 -4.536 1.00 0.00 13 LYS A C 17
ATOM 8295 O O . LYS A 1 13 ? 4.804 5.302 -5.132 1.00 0.00 13 LYS A O 17
ATOM 8314 N N . ARG A 1 14 ? 2.870 6.096 -4.301 1.00 0.00 14 ARG A N 17
ATOM 8315 C CA . ARG A 1 14 ? 3.117 7.464 -4.740 1.00 0.00 14 ARG A CA 17
ATOM 8316 C C . ARG A 1 14 ? 4.277 8.089 -3.969 1.00 0.00 14 ARG A C 17
ATOM 8317 O O . ARG A 1 14 ? 4.862 9.079 -4.407 1.00 0.00 14 ARG A O 17
ATOM 8338 N N . ARG A 1 15 ? 4.608 7.506 -2.819 1.00 0.00 15 ARG A N 17
ATOM 8339 C CA . ARG A 1 15 ? 5.698 8.012 -1.996 1.00 0.00 15 ARG A CA 17
ATOM 8340 C C . ARG A 1 15 ? 7.043 7.503 -2.505 1.00 0.00 15 ARG A C 17
ATOM 8341 O O . ARG A 1 15 ? 7.956 8.286 -2.767 1.00 0.00 15 ARG A O 17
ATOM 8362 N N . GLY A 1 16 ? 7.156 6.186 -2.644 1.00 0.00 16 GLY A N 17
ATOM 8363 C CA . GLY A 1 16 ? 8.391 5.595 -3.122 1.00 0.00 16 GLY A CA 17
ATOM 8364 C C . GLY A 1 16 ? 8.353 4.079 -3.108 1.00 0.00 16 GLY A C 17
ATOM 8365 O O . GLY A 1 16 ? 9.355 3.430 -2.807 1.00 0.00 16 GLY A O 17
ATOM 8369 N N . TYR A 1 17 ? 7.195 3.512 -3.434 1.00 0.00 17 TYR A N 17
ATOM 8370 C CA . TYR A 1 17 ? 7.036 2.062 -3.455 1.00 0.00 17 TYR A CA 17
ATOM 8371 C C . TYR A 1 17 ? 6.390 1.602 -4.759 1.00 0.00 17 TYR A C 17
ATOM 8372 O O . TYR A 1 17 ? 5.955 2.421 -5.569 1.00 0.00 17 TYR A O 17
ATOM 8390 N N . ARG A 1 18 ? 6.335 0.288 -4.959 1.00 0.00 18 ARG A N 17
ATOM 8391 C CA . ARG A 1 18 ? 5.747 -0.274 -6.170 1.00 0.00 18 ARG A CA 17
ATOM 8392 C C . ARG A 1 18 ? 4.511 -1.113 -5.853 1.00 0.00 18 ARG A C 17
ATOM 8393 O O . ARG A 1 18 ? 3.580 -1.183 -6.656 1.00 0.00 18 ARG A O 17
ATOM 8414 N N . SER A 1 19 ? 4.505 -1.752 -4.686 1.00 0.00 19 SER A N 17
ATOM 8415 C CA . SER A 1 19 ? 3.375 -2.585 -4.286 1.00 0.00 19 SER A CA 17
ATOM 8416 C C . SER A 1 19 ? 3.137 -2.503 -2.782 1.00 0.00 19 SER A C 17
ATOM 8417 O O . SER A 1 19 ? 3.801 -1.742 -2.078 1.00 0.00 19 SER A O 17
ATOM 8425 N N . GLY A 1 20 ? 2.185 -3.294 -2.296 1.00 0.00 20 GLY A N 17
ATOM 8426 C CA . GLY A 1 20 ? 1.877 -3.296 -0.879 1.00 0.00 20 GLY A CA 17
ATOM 8427 C C . GLY A 1 20 ? 0.519 -3.896 -0.573 1.00 0.00 20 GLY A C 17
ATOM 8428 O O . GLY A 1 20 ? -0.342 -3.982 -1.449 1.00 0.00 20 GLY A O 17
ATOM 8432 N N . LYS A 1 21 ? 0.330 -4.312 0.675 1.00 0.00 21 LYS A N 17
ATOM 8433 C CA . LYS A 1 21 ? -0.930 -4.906 1.102 1.00 0.00 21 LYS A CA 17
ATOM 8434 C C . LYS A 1 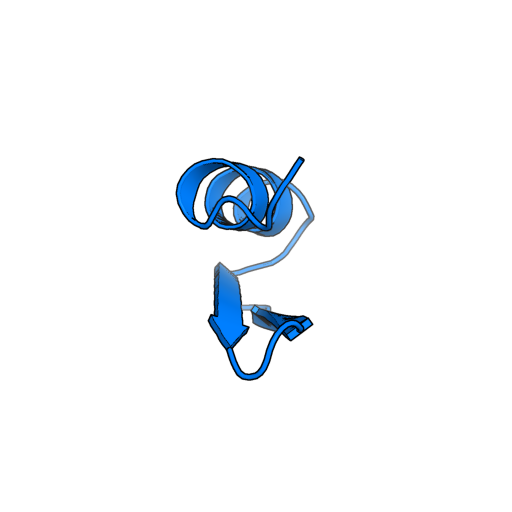21 ? -1.291 -4.451 2.512 1.00 0.00 21 LYS A C 17
ATOM 8435 O O . LYS A 1 21 ? -0.417 -4.282 3.363 1.00 0.00 21 LYS A O 17
ATOM 8454 N N . CYS A 1 22 ? -2.583 -4.253 2.755 1.00 0.00 22 CYS A N 17
ATOM 8455 C CA . CYS A 1 22 ? -3.053 -3.817 4.063 1.00 0.00 22 CYS A CA 17
ATOM 8456 C C . CYS A 1 22 ? -3.464 -5.009 4.923 1.00 0.00 22 CYS A C 17
ATOM 8457 O O . CYS A 1 22 ? -4.506 -5.623 4.693 1.00 0.00 22 CYS A O 17
ATOM 8464 N N . ILE A 1 23 ? -2.645 -5.323 5.921 1.00 0.00 23 ILE A N 17
ATOM 8465 C CA . ILE A 1 23 ? -2.931 -6.432 6.820 1.00 0.00 23 ILE A CA 17
ATOM 8466 C C . ILE A 1 23 ? -4.038 -6.057 7.799 1.00 0.00 23 ILE A C 17
ATOM 8467 O O . ILE A 1 23 ? -4.260 -4.877 8.077 1.00 0.00 23 ILE A O 17
ATOM 8483 N N . ASN A 1 24 ? -4.733 -7.068 8.311 1.00 0.00 24 ASN A N 17
ATOM 8484 C CA . ASN A 1 24 ? -5.835 -6.860 9.252 1.00 0.00 24 ASN A CA 17
ATOM 8485 C C . ASN A 1 24 ? -5.509 -5.821 10.321 1.00 0.00 24 ASN A C 17
ATOM 8486 O O . ASN A 1 24 ? -6.411 -5.225 10.910 1.00 0.00 24 ASN A O 17
ATOM 8497 N N . ASN A 1 25 ? -4.229 -5.609 10.573 1.00 0.00 25 ASN A N 17
ATOM 8498 C CA . ASN A 1 25 ? -3.811 -4.640 11.581 1.00 0.00 25 ASN A CA 17
ATOM 8499 C C . ASN A 1 25 ? -2.449 -4.030 11.256 1.00 0.00 25 ASN A C 17
ATOM 8500 O O . ASN A 1 25 ? -1.700 -3.665 12.161 1.00 0.00 25 ASN A O 17
ATOM 8511 N N . ALA A 1 26 ? -2.126 -3.917 9.969 1.00 0.00 26 ALA A N 17
ATOM 8512 C CA . ALA A 1 26 ? -0.844 -3.343 9.567 1.00 0.00 26 ALA A CA 17
ATOM 8513 C C . ALA A 1 26 ? -0.697 -3.284 8.050 1.00 0.00 26 ALA A C 17
ATOM 8514 O O . ALA A 1 26 ? -0.749 -4.308 7.373 1.00 0.00 26 ALA A O 17
ATOM 8521 N N . CYS A 1 27 ? -0.497 -2.080 7.522 1.00 0.00 27 CYS A N 17
ATOM 8522 C CA . CYS A 1 27 ? -0.328 -1.899 6.085 1.00 0.00 27 CYS A CA 17
ATOM 8523 C C . CYS A 1 27 ? 1.152 -1.826 5.722 1.00 0.00 27 CYS A C 17
ATOM 8524 O O . CYS A 1 27 ? 1.877 -0.955 6.204 1.00 0.00 27 CYS A O 17
ATOM 8531 N N . LYS A 1 28 ? 1.595 -2.749 4.875 1.00 0.00 28 LYS A N 17
ATOM 8532 C CA . LYS A 1 28 ? 2.992 -2.792 4.454 1.00 0.00 28 LYS A CA 17
ATOM 8533 C C . LYS A 1 28 ? 3.112 -2.695 2.937 1.00 0.00 28 LYS A C 17
ATOM 8534 O O . LYS A 1 28 ? 2.340 -3.309 2.201 1.00 0.00 28 LYS A O 17
ATOM 8553 N N . CYS A 1 29 ? 4.090 -1.920 2.476 1.00 0.00 29 CYS A N 17
ATOM 8554 C CA . CYS A 1 29 ? 4.319 -1.742 1.047 1.00 0.00 29 CYS A CA 17
ATOM 8555 C C . CYS A 1 29 ? 5.728 -2.185 0.667 1.00 0.00 29 CYS A C 17
ATOM 8556 O O . CYS A 1 29 ? 6.635 -2.179 1.498 1.00 0.00 29 CYS A O 17
ATOM 8563 N N . TYR A 1 30 ? 5.904 -2.576 -0.593 1.00 0.00 30 TYR A N 17
ATOM 8564 C CA . TYR A 1 30 ? 7.204 -3.030 -1.075 1.00 0.00 30 TYR A CA 17
ATOM 8565 C C . TYR A 1 30 ? 7.751 -2.092 -2.152 1.00 0.00 30 TYR A C 17
ATOM 8566 O O . TYR A 1 30 ? 7.031 -1.710 -3.077 1.00 0.00 30 TYR A O 17
ATOM 8584 N N . PRO A 1 31 ? 9.038 -1.707 -2.045 1.00 0.00 31 PRO A N 17
ATOM 8585 C CA . PRO A 1 31 ? 9.679 -0.812 -3.009 1.00 0.00 31 PRO A CA 17
ATOM 8586 C C . PRO A 1 31 ? 10.155 -1.546 -4.257 1.00 0.00 31 PRO A C 17
ATOM 8587 O O . PRO A 1 31 ? 10.102 -2.774 -4.326 1.00 0.00 31 PRO A O 17
ATOM 8598 N N . TYR A 1 32 ? 10.622 -0.784 -5.242 1.00 0.00 32 TYR A N 17
ATOM 8599 C CA . TYR A 1 32 ? 11.109 -1.361 -6.489 1.00 0.00 32 TYR A CA 17
ATOM 8600 C C . TYR A 1 32 ? 12.468 -2.024 -6.288 1.00 0.00 32 TYR A C 17
ATOM 8601 O O . TYR A 1 32 ? 13.483 -1.296 -6.269 1.00 0.00 32 TYR A O 17
ATOM 8620 N N . ALA A 1 1 ? -12.035 6.787 8.204 1.00 0.00 1 ALA A N 18
ATOM 8621 C CA . ALA A 1 1 ? -11.938 5.744 7.149 1.00 0.00 1 ALA A CA 18
ATOM 8622 C C . ALA A 1 1 ? -11.191 4.516 7.660 1.00 0.00 1 ALA A C 18
ATOM 8623 O O . ALA A 1 1 ? -10.493 4.579 8.672 1.00 0.00 1 ALA A O 18
ATOM 8632 N N . VAL A 1 2 ? -11.343 3.401 6.953 1.00 0.00 2 VAL A N 18
ATOM 8633 C CA . VAL A 1 2 ? -10.682 2.157 7.335 1.00 0.00 2 VAL A CA 18
ATOM 8634 C C . VAL A 1 2 ? -9.530 1.839 6.392 1.00 0.00 2 VAL A C 18
ATOM 8635 O O . VAL A 1 2 ? -9.381 2.460 5.340 1.00 0.00 2 VAL A O 18
ATOM 8648 N N . CYS A 1 3 ? -8.718 0.864 6.780 1.00 0.00 3 CYS A N 18
ATOM 8649 C CA . CYS A 1 3 ? -7.575 0.452 5.974 1.00 0.00 3 CYS A CA 18
ATOM 8650 C C . CYS A 1 3 ? -8.031 -0.302 4.730 1.00 0.00 3 CYS A C 18
ATOM 8651 O O . CYS A 1 3 ? -8.665 -1.353 4.827 1.00 0.00 3 CYS A O 18
ATOM 8658 N N . VAL A 1 4 ? -7.705 0.242 3.563 1.00 0.00 4 VAL A N 18
ATOM 8659 C CA . VAL A 1 4 ? -8.082 -0.378 2.299 1.00 0.00 4 VAL A CA 18
ATOM 8660 C C . VAL A 1 4 ? -6.852 -0.767 1.487 1.00 0.00 4 VAL A C 18
ATOM 8661 O O . VAL A 1 4 ? -5.798 -0.139 1.597 1.00 0.00 4 VAL A O 18
ATOM 8674 N N . TYR A 1 5 ? -6.994 -1.807 0.672 1.00 0.00 5 TYR A N 18
ATOM 8675 C CA . TYR A 1 5 ? -5.896 -2.283 -0.161 1.00 0.00 5 TYR A CA 18
ATOM 8676 C C . TYR A 1 5 ? -5.513 -1.237 -1.205 1.00 0.00 5 TYR A C 18
ATOM 8677 O O . TYR A 1 5 ? -4.333 -0.945 -1.403 1.00 0.00 5 TYR A O 18
ATOM 8695 N N . ARG A 1 6 ? -6.517 -0.680 -1.872 1.00 0.00 6 ARG A N 18
ATOM 8696 C CA . ARG A 1 6 ? -6.290 0.327 -2.898 1.00 0.00 6 ARG A CA 18
ATOM 8697 C C . ARG A 1 6 ? -5.760 1.622 -2.293 1.00 0.00 6 ARG A C 18
ATOM 8698 O O . ARG A 1 6 ? -4.940 2.311 -2.901 1.00 0.00 6 ARG A O 18
ATOM 8719 N N . THR A 1 7 ? -6.225 1.945 -1.091 1.00 0.00 7 THR A N 18
ATOM 8720 C CA . THR A 1 7 ? -5.791 3.155 -0.409 1.00 0.00 7 THR A CA 18
ATOM 8721 C C . THR A 1 7 ? -4.375 2.979 0.107 1.00 0.00 7 THR A C 18
ATOM 8722 O O . THR A 1 7 ? -3.525 3.851 -0.061 1.00 0.00 7 THR A O 18
ATOM 8733 N N . CYS A 1 8 ? -4.131 1.832 0.723 1.00 0.00 8 CYS A N 18
ATOM 8734 C CA . CYS A 1 8 ? -2.813 1.515 1.259 1.00 0.00 8 CYS A CA 18
ATOM 8735 C C . CYS A 1 8 ? -1.789 1.457 0.130 1.00 0.00 8 CYS A C 18
ATOM 8736 O O . CYS A 1 8 ? -0.680 1.988 0.247 1.00 0.00 8 CYS A O 18
ATOM 8743 N N . ASP A 1 9 ? -2.177 0.814 -0.966 1.00 0.00 9 ASP A N 18
ATOM 8744 C CA . ASP A 1 9 ? -1.309 0.682 -2.124 1.00 0.00 9 ASP A CA 18
ATOM 8745 C C . ASP A 1 9 ? -0.979 2.048 -2.706 1.00 0.00 9 ASP A C 18
ATOM 8746 O O . ASP A 1 9 ? 0.185 2.372 -2.925 1.00 0.00 9 ASP A O 18
ATOM 8755 N N . LYS A 1 10 ? -2.012 2.845 -2.955 1.00 0.00 10 LYS A N 18
ATOM 8756 C CA . LYS A 1 10 ? -1.826 4.178 -3.517 1.00 0.00 10 LYS A CA 18
ATOM 8757 C C . LYS A 1 10 ? -1.029 5.073 -2.572 1.00 0.00 10 LYS A C 18
ATOM 8758 O O . LYS A 1 10 ? -0.126 5.794 -3.000 1.00 0.00 10 LYS A O 18
ATOM 8777 N N . ASP A 1 11 ? -1.365 5.024 -1.286 1.00 0.00 11 ASP A N 18
ATOM 8778 C CA . ASP A 1 11 ? -0.678 5.831 -0.287 1.00 0.00 11 ASP A CA 18
ATOM 8779 C C . ASP A 1 11 ? 0.819 5.570 -0.317 1.00 0.00 11 ASP A C 18
ATOM 8780 O O . ASP A 1 11 ? 1.623 6.501 -0.364 1.00 0.00 11 ASP A O 18
ATOM 8789 N N . CYS A 1 12 ? 1.186 4.296 -0.283 1.00 0.00 12 CYS A N 18
ATOM 8790 C CA . CYS A 1 12 ? 2.591 3.916 -0.300 1.00 0.00 12 CYS A CA 18
ATOM 8791 C C . CYS A 1 12 ? 3.220 4.159 -1.671 1.00 0.00 12 CYS A C 18
ATOM 8792 O O . CYS A 1 12 ? 4.327 4.689 -1.766 1.00 0.00 12 CYS A O 18
ATOM 8799 N N . LYS A 1 13 ? 2.515 3.768 -2.731 1.00 0.00 13 LYS A N 18
ATOM 8800 C CA . LYS A 1 13 ? 3.022 3.947 -4.091 1.00 0.00 13 LYS A CA 18
ATOM 8801 C C . LYS A 1 13 ? 3.501 5.377 -4.312 1.00 0.00 13 LYS A C 18
ATOM 8802 O O . LYS A 1 13 ? 4.615 5.603 -4.785 1.00 0.00 13 LYS A O 18
ATOM 8821 N N . ARG A 1 14 ? 2.654 6.339 -3.965 1.00 0.00 14 ARG A N 18
ATOM 8822 C CA . ARG A 1 14 ? 2.998 7.746 -4.127 1.00 0.00 14 ARG A CA 18
ATOM 8823 C C . ARG A 1 14 ? 4.174 8.126 -3.233 1.00 0.00 14 ARG A C 18
ATOM 8824 O O . ARG A 1 14 ? 4.891 9.088 -3.511 1.00 0.00 14 ARG A O 18
ATOM 8845 N N . ARG A 1 15 ? 4.373 7.365 -2.160 1.00 0.00 15 ARG A N 18
ATOM 8846 C CA . ARG A 1 15 ? 5.467 7.626 -1.233 1.00 0.00 15 ARG A CA 18
ATOM 8847 C C . ARG A 1 15 ? 6.810 7.245 -1.853 1.00 0.00 15 ARG A C 18
ATOM 8848 O O . ARG A 1 15 ? 7.863 7.680 -1.387 1.00 0.00 15 ARG A O 18
ATOM 8869 N N . GLY A 1 16 ? 6.766 6.432 -2.905 1.00 0.00 16 GLY A N 18
ATOM 8870 C CA . GLY A 1 16 ? 7.976 6.008 -3.568 1.00 0.00 16 GLY A CA 18
ATOM 8871 C C . GLY A 1 16 ? 8.227 4.521 -3.421 1.00 0.00 16 GLY A C 18
ATOM 8872 O O . GLY A 1 16 ? 9.361 4.094 -3.203 1.00 0.00 16 GLY A O 18
ATOM 8876 N N . TYR A 1 17 ? 7.165 3.729 -3.538 1.00 0.00 17 TYR A N 18
ATOM 8877 C CA . TYR A 1 17 ? 7.277 2.279 -3.415 1.00 0.00 17 TYR A CA 18
ATOM 8878 C C . TYR A 1 17 ? 6.799 1.583 -4.686 1.00 0.00 17 TYR A C 18
ATOM 8879 O O . TYR A 1 17 ? 6.372 2.235 -5.639 1.00 0.00 17 TYR A O 18
ATOM 8897 N N . ARG A 1 18 ? 6.879 0.255 -4.694 1.00 0.00 18 ARG A N 18
ATOM 8898 C CA . ARG A 1 18 ? 6.458 -0.527 -5.852 1.00 0.00 18 ARG A CA 18
ATOM 8899 C C . ARG A 1 18 ? 4.995 -0.941 -5.738 1.00 0.00 18 ARG A C 18
ATOM 8900 O O . ARG A 1 18 ? 4.207 -0.721 -6.657 1.00 0.00 18 ARG A O 18
ATOM 8921 N N . SER A 1 19 ? 4.635 -1.545 -4.609 1.00 0.00 19 SER A N 18
ATOM 8922 C CA . SER A 1 19 ? 3.261 -1.988 -4.393 1.00 0.00 19 SER A CA 18
ATOM 8923 C C . SER A 1 19 ? 2.913 -2.000 -2.909 1.00 0.00 19 SER A C 18
ATOM 8924 O O . SER A 1 19 ? 3.798 -1.994 -2.056 1.00 0.00 19 SER A O 18
ATOM 8932 N N . GLY A 1 20 ? 1.618 -2.020 -2.608 1.00 0.00 20 GLY A N 18
ATOM 8933 C CA . GLY A 1 20 ? 1.178 -2.034 -1.225 1.00 0.00 20 GLY A CA 18
ATOM 8934 C C . GLY A 1 20 ? -0.011 -2.946 -1.000 1.00 0.00 20 GLY A C 18
ATOM 8935 O O . GLY A 1 20 ? -0.699 -3.325 -1.948 1.00 0.00 20 GLY A O 18
ATOM 8939 N N . LYS A 1 21 ? -0.250 -3.303 0.258 1.00 0.00 21 LYS A N 18
ATOM 8940 C CA . LYS A 1 21 ? -1.362 -4.180 0.604 1.00 0.00 21 LYS A CA 18
ATOM 8941 C C . LYS A 1 21 ? -1.653 -4.126 2.101 1.00 0.00 21 LYS A C 18
ATOM 8942 O O . LYS A 1 21 ? -0.757 -4.311 2.924 1.00 0.00 21 LYS A O 18
ATOM 8961 N N . CYS A 1 22 ? -2.911 -3.873 2.446 1.00 0.00 22 CYS A N 18
ATOM 8962 C CA . CYS A 1 22 ? -3.320 -3.796 3.844 1.00 0.00 22 CYS A CA 18
ATOM 8963 C C . CYS A 1 22 ? -3.331 -5.181 4.483 1.00 0.00 22 CYS A C 18
ATOM 8964 O O . CYS A 1 22 ? -4.218 -5.991 4.217 1.00 0.00 22 CYS A O 18
ATOM 8971 N N . ILE A 1 23 ? -2.338 -5.447 5.326 1.00 0.00 23 ILE A N 18
ATOM 8972 C CA . ILE A 1 23 ? -2.233 -6.732 6.001 1.00 0.00 23 ILE A CA 18
ATOM 8973 C C . ILE A 1 23 ? -2.113 -6.551 7.510 1.00 0.00 23 ILE A C 18
ATOM 8974 O O . ILE A 1 23 ? -1.438 -5.637 7.983 1.00 0.00 23 ILE A O 18
ATOM 8990 N N . ASN A 1 24 ? -2.774 -7.428 8.262 1.00 0.00 24 ASN A N 18
ATOM 8991 C CA . ASN A 1 24 ? -2.743 -7.363 9.720 1.00 0.00 24 ASN A CA 18
ATOM 8992 C C . ASN A 1 24 ? -3.057 -5.954 10.208 1.00 0.00 24 ASN A C 18
ATOM 8993 O O . ASN A 1 24 ? -2.293 -5.360 10.970 1.00 0.00 24 ASN A O 18
ATOM 9004 N N . ASN A 1 25 ? -4.183 -5.429 9.751 1.00 0.00 25 ASN A N 18
ATOM 9005 C CA . ASN A 1 25 ? -4.623 -4.084 10.119 1.00 0.00 25 ASN A CA 18
ATOM 9006 C C . ASN A 1 25 ? -3.475 -3.082 10.015 1.00 0.00 25 ASN A C 18
ATOM 9007 O O . ASN A 1 25 ? -3.425 -2.101 10.757 1.00 0.00 25 ASN A O 18
ATOM 9018 N N . ALA A 1 26 ? -2.556 -3.339 9.088 1.00 0.00 26 ALA A N 18
ATOM 9019 C CA . ALA A 1 26 ? -1.409 -2.462 8.885 1.00 0.00 26 ALA A CA 18
ATOM 9020 C C . ALA A 1 26 ? -1.027 -2.388 7.410 1.00 0.00 26 ALA A C 18
ATOM 9021 O O . ALA A 1 26 ? -0.865 -3.413 6.748 1.00 0.00 26 ALA A O 18
ATOM 9028 N N . CYS A 1 27 ? -0.881 -1.168 6.904 1.00 0.00 27 CYS A N 18
ATOM 9029 C CA . CYS A 1 27 ? -0.515 -0.955 5.508 1.00 0.00 27 CYS A CA 18
ATOM 9030 C C . CYS A 1 27 ? 0.873 -1.524 5.221 1.00 0.00 27 CYS A C 18
ATOM 9031 O O . CYS A 1 27 ? 1.886 -0.936 5.599 1.00 0.00 27 CYS A O 18
ATOM 9038 N N . LYS A 1 28 ? 0.911 -2.674 4.553 1.00 0.00 28 LYS A N 18
ATOM 9039 C CA . LYS A 1 28 ? 2.173 -3.325 4.218 1.00 0.00 28 LYS A CA 18
ATOM 9040 C C . LYS A 1 28 ? 2.466 -3.199 2.727 1.00 0.00 28 LYS A C 18
ATOM 9041 O O . LYS A 1 28 ? 1.707 -3.691 1.893 1.00 0.00 28 LYS A O 18
ATOM 9060 N N . CYS A 1 29 ? 3.564 -2.528 2.397 1.00 0.00 29 CYS A N 18
ATOM 9061 C CA . CYS A 1 29 ? 3.943 -2.330 1.005 1.00 0.00 29 CYS A CA 18
ATOM 9062 C C . CYS A 1 29 ? 5.423 -2.622 0.779 1.00 0.00 29 CYS A C 18
ATOM 9063 O O . CYS A 1 29 ? 6.217 -2.633 1.720 1.00 0.00 29 CYS A O 18
ATOM 9070 N N . TYR A 1 30 ? 5.784 -2.853 -0.480 1.00 0.00 30 TYR A N 18
ATOM 9071 C CA . TYR A 1 30 ? 7.167 -3.140 -0.845 1.00 0.00 30 TYR A CA 18
ATOM 9072 C C . TYR A 1 30 ? 7.695 -2.087 -1.820 1.00 0.00 30 TYR A C 18
ATOM 9073 O O . TYR A 1 30 ? 7.008 -1.715 -2.776 1.00 0.00 30 TYR A O 18
ATOM 9091 N N . PRO A 1 31 ? 8.923 -1.586 -1.587 1.00 0.00 31 PRO A N 18
ATOM 9092 C CA . PRO A 1 31 ? 9.542 -0.569 -2.440 1.00 0.00 31 PRO A CA 18
ATOM 9093 C C . PRO A 1 31 ? 10.199 -1.161 -3.679 1.00 0.00 31 PRO A C 18
ATOM 9094 O O . PRO A 1 31 ? 10.078 -0.619 -4.778 1.00 0.00 31 PRO A O 18
ATOM 9105 N N . TYR A 1 32 ? 10.906 -2.270 -3.476 1.00 0.00 32 TYR A N 18
ATOM 9106 C CA . TYR A 1 32 ? 11.620 -2.976 -4.546 1.00 0.00 32 TYR A CA 18
ATOM 9107 C C . TYR A 1 32 ? 11.050 -2.668 -5.932 1.00 0.00 32 TYR A C 18
ATOM 9108 O O . TYR A 1 32 ? 11.778 -2.068 -6.750 1.00 0.00 32 TYR A O 18
ATOM 9127 N N . ALA A 1 1 ? -10.381 7.272 8.768 1.00 0.00 1 ALA A N 19
ATOM 9128 C CA . ALA A 1 1 ? -10.499 6.378 7.587 1.00 0.00 1 ALA A CA 19
ATOM 9129 C C . ALA A 1 1 ? -10.021 4.968 7.918 1.00 0.00 1 ALA A C 19
ATOM 9130 O O . ALA A 1 1 ? -9.111 4.784 8.726 1.00 0.00 1 ALA A O 19
ATOM 9139 N N . VAL A 1 2 ? -10.640 3.975 7.287 1.00 0.00 2 VAL A N 19
ATOM 9140 C CA . VAL A 1 2 ? -10.277 2.580 7.515 1.00 0.00 2 VAL A CA 19
ATOM 9141 C C . VAL A 1 2 ? -9.206 2.126 6.534 1.00 0.00 2 VAL A C 19
ATOM 9142 O O . VAL A 1 2 ? -8.887 2.827 5.573 1.00 0.00 2 VAL A O 19
ATOM 9155 N N . CYS A 1 3 ? -8.656 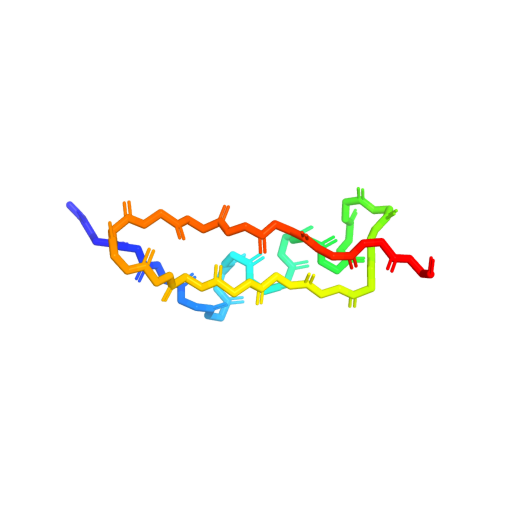0.947 6.786 1.00 0.00 3 CYS A N 19
ATOM 9156 C CA . CYS A 1 3 ? -7.617 0.386 5.930 1.00 0.00 3 CYS A CA 19
ATOM 9157 C C . CYS A 1 3 ? -8.217 -0.184 4.649 1.00 0.00 3 CYS A C 19
ATOM 9158 O O . CYS A 1 3 ? -9.024 -1.112 4.688 1.00 0.00 3 CYS A O 19
ATOM 9165 N N . VAL A 1 4 ? -7.817 0.380 3.514 1.00 0.00 4 VAL A N 19
ATOM 9166 C CA . VAL A 1 4 ? -8.316 -0.069 2.220 1.00 0.00 4 VAL A CA 19
ATOM 9167 C C . VAL A 1 4 ? -7.174 -0.533 1.321 1.00 0.00 4 VAL A C 19
ATOM 9168 O O . VAL A 1 4 ? -6.036 -0.086 1.465 1.00 0.00 4 VAL A O 19
ATOM 9181 N N . TYR A 1 5 ? -7.488 -1.431 0.394 1.00 0.00 5 TYR A N 19
ATOM 9182 C CA . TYR A 1 5 ? -6.492 -1.956 -0.532 1.00 0.00 5 TYR A CA 19
ATOM 9183 C C . TYR A 1 5 ? -6.059 -0.890 -1.532 1.00 0.00 5 TYR A C 19
ATOM 9184 O O . TYR A 1 5 ? -4.867 -0.683 -1.759 1.00 0.00 5 TYR A O 19
ATOM 9202 N N . ARG A 1 6 ? -7.037 -0.218 -2.131 1.00 0.00 6 ARG A N 19
ATOM 9203 C CA . ARG A 1 6 ? -6.761 0.824 -3.109 1.00 0.00 6 ARG A CA 19
ATOM 9204 C C . ARG A 1 6 ? -6.077 2.023 -2.459 1.00 0.00 6 ARG A C 19
ATOM 9205 O O . ARG A 1 6 ? -5.187 2.636 -3.049 1.00 0.00 6 ARG A O 19
ATOM 9226 N N . THR A 1 7 ? -6.491 2.346 -1.238 1.00 0.00 7 THR A N 19
ATOM 9227 C CA . THR A 1 7 ? -5.912 3.467 -0.511 1.00 0.00 7 THR A CA 19
ATOM 9228 C C . THR A 1 7 ? -4.509 3.115 -0.046 1.00 0.00 7 THR A C 19
ATOM 9229 O O . THR A 1 7 ? -3.600 3.944 -0.084 1.00 0.00 7 THR A O 19
ATOM 9240 N N . CYS A 1 8 ? -4.343 1.870 0.380 1.00 0.00 8 CYS A N 19
ATOM 9241 C CA . CYS A 1 8 ? -3.048 1.388 0.842 1.00 0.00 8 CYS A CA 19
ATOM 9242 C C . CYS A 1 8 ? -2.078 1.286 -0.329 1.00 0.00 8 CYS A C 19
ATOM 9243 O O . CYS A 1 8 ? -0.918 1.690 -0.230 1.00 0.00 8 CYS A O 19
ATOM 9250 N N . ASP A 1 9 ? -2.569 0.750 -1.441 1.00 0.00 9 ASP A N 19
ATOM 9251 C CA . ASP A 1 9 ? -1.758 0.598 -2.640 1.00 0.00 9 ASP A CA 19
ATOM 9252 C C . ASP A 1 9 ? -1.312 1.957 -3.164 1.00 0.00 9 ASP A C 19
ATOM 9253 O O . ASP A 1 9 ? -0.145 2.148 -3.504 1.00 0.00 9 ASP A O 19
ATOM 9262 N N . LYS A 1 10 ? -2.249 2.900 -3.228 1.00 0.00 10 LYS A N 19
ATOM 9263 C CA . LYS A 1 10 ? -1.948 4.241 -3.714 1.00 0.00 10 LYS A CA 19
ATOM 9264 C C . LYS A 1 10 ? -0.956 4.946 -2.796 1.00 0.00 10 LYS A C 19
ATOM 9265 O O . LYS A 1 10 ? 0.004 5.560 -3.261 1.00 0.00 10 LYS A O 19
ATOM 9284 N N . ASP A 1 11 ? -1.186 4.852 -1.491 1.00 0.00 11 ASP A N 19
ATOM 9285 C CA . ASP A 1 11 ? -0.303 5.476 -0.518 1.00 0.00 11 ASP A CA 19
ATOM 9286 C C . ASP A 1 11 ? 1.113 4.943 -0.676 1.00 0.00 11 ASP A C 19
ATOM 9287 O O . ASP A 1 11 ? 2.086 5.696 -0.635 1.00 0.00 11 ASP A O 19
ATOM 9296 N N . CYS A 1 12 ? 1.212 3.632 -0.857 1.00 0.00 12 CYS A N 19
ATOM 9297 C CA . CYS A 1 12 ? 2.501 2.975 -1.025 1.00 0.00 12 CYS A CA 19
ATOM 9298 C C . CYS A 1 12 ? 3.188 3.417 -2.316 1.00 0.00 12 CYS A C 19
ATOM 9299 O O . CYS A 1 12 ? 4.336 3.863 -2.294 1.00 0.00 12 CYS A O 19
ATOM 9306 N N . LYS A 1 13 ? 2.488 3.286 -3.441 1.00 0.00 13 LYS A N 19
ATOM 9307 C CA . LYS A 1 13 ? 3.054 3.667 -4.732 1.00 0.00 13 LYS A CA 19
ATOM 9308 C C . LYS A 1 13 ? 3.387 5.154 -4.768 1.00 0.00 13 LYS A C 19
ATOM 9309 O O . LYS A 1 13 ? 4.356 5.566 -5.405 1.00 0.00 13 LYS A O 19
ATOM 9328 N N . ARG A 1 14 ? 2.581 5.956 -4.080 1.00 0.00 14 ARG A N 19
ATOM 9329 C CA . ARG A 1 14 ? 2.799 7.396 -4.037 1.00 0.00 14 ARG A CA 19
ATOM 9330 C C . ARG A 1 14 ? 3.824 7.773 -2.968 1.00 0.00 14 ARG A C 19
ATOM 9331 O O . ARG A 1 14 ? 4.119 8.951 -2.771 1.00 0.00 14 ARG A O 19
ATOM 9352 N N . ARG A 1 15 ? 4.368 6.770 -2.282 1.00 0.00 15 ARG A N 19
ATOM 9353 C CA . ARG A 1 15 ? 5.359 7.007 -1.243 1.00 0.00 15 ARG A CA 19
ATOM 9354 C C . ARG A 1 15 ? 6.741 6.551 -1.701 1.00 0.00 15 ARG A C 19
ATOM 9355 O O . ARG A 1 15 ? 7.567 6.130 -0.891 1.00 0.00 15 ARG A O 19
ATOM 9376 N N . GLY A 1 16 ? 6.983 6.638 -3.005 1.00 0.00 16 GLY A N 19
ATOM 9377 C CA . GLY A 1 16 ? 8.263 6.231 -3.551 1.00 0.00 16 GLY A CA 19
ATOM 9378 C C . GLY A 1 16 ? 8.544 4.759 -3.329 1.00 0.00 16 GLY A C 19
ATOM 9379 O O . GLY A 1 16 ? 9.672 4.375 -3.016 1.00 0.00 16 GLY A O 19
ATOM 9383 N N . TYR A 1 17 ? 7.516 3.931 -3.489 1.00 0.00 17 TYR A N 19
ATOM 9384 C CA . TYR A 1 17 ? 7.657 2.492 -3.302 1.00 0.00 17 TYR A CA 19
ATOM 9385 C C . TYR A 1 17 ? 7.074 1.727 -4.486 1.00 0.00 17 TYR A C 19
ATOM 9386 O O . TYR A 1 17 ? 6.674 2.324 -5.486 1.00 0.00 17 TYR A O 19
ATOM 9404 N N . ARG A 1 18 ? 7.035 0.402 -4.372 1.00 0.00 18 ARG A N 19
ATOM 9405 C CA . ARG A 1 18 ? 6.508 -0.442 -5.439 1.00 0.00 18 ARG A CA 19
ATOM 9406 C C . ARG A 1 18 ? 5.030 -0.749 -5.227 1.00 0.00 18 ARG A C 19
ATOM 9407 O O . ARG A 1 18 ? 4.183 -0.346 -6.024 1.00 0.00 18 ARG A O 19
ATOM 9428 N N . SER A 1 19 ? 4.725 -1.471 -4.153 1.00 0.00 19 SER A N 19
ATOM 9429 C CA . SER A 1 19 ? 3.344 -1.834 -3.849 1.00 0.00 19 SER A CA 19
ATOM 9430 C C . SER A 1 19 ? 3.218 -2.383 -2.432 1.00 0.00 19 SER A C 19
ATOM 9431 O O . SER A 1 19 ? 4.205 -2.801 -1.827 1.00 0.00 19 SER A O 19
ATOM 9439 N N . GLY A 1 20 ? 1.996 -2.375 -1.907 1.00 0.00 20 GLY A N 19
ATOM 9440 C CA . GLY A 1 20 ? 1.764 -2.870 -0.563 1.00 0.00 20 GLY A CA 19
ATOM 9441 C C . GLY A 1 20 ? 0.481 -3.667 -0.444 1.00 0.00 20 GLY A C 19
ATOM 9442 O O . GLY A 1 20 ? -0.048 -4.161 -1.439 1.00 0.00 20 GLY A O 19
ATOM 9446 N N . LYS A 1 21 ? -0.018 -3.791 0.782 1.00 0.00 21 LYS A N 19
ATOM 9447 C CA . LYS A 1 21 ? -1.248 -4.532 1.038 1.00 0.00 21 LYS A CA 19
ATOM 9448 C C . LYS A 1 21 ? -1.642 -4.438 2.509 1.00 0.00 21 LYS A C 19
ATOM 9449 O O . LYS A 1 21 ? -0.785 -4.454 3.393 1.00 0.00 21 LYS A O 19
ATOM 9468 N N . CYS A 1 22 ? -2.942 -4.338 2.764 1.00 0.00 22 CYS A N 19
ATOM 9469 C CA . CYS A 1 22 ? -3.448 -4.241 4.129 1.00 0.00 22 CYS A CA 19
ATOM 9470 C C . CYS A 1 22 ? -3.370 -5.590 4.836 1.00 0.00 22 CYS A C 19
ATOM 9471 O O . CYS A 1 22 ? -4.346 -6.339 4.876 1.00 0.00 22 CYS A O 19
ATOM 9478 N N . ILE A 1 23 ? -2.201 -5.894 5.390 1.00 0.00 23 ILE A N 19
ATOM 9479 C CA . ILE A 1 23 ? -1.994 -7.153 6.092 1.00 0.00 23 ILE A CA 19
ATOM 9480 C C . ILE A 1 23 ? -2.076 -6.966 7.604 1.00 0.00 23 ILE A C 19
ATOM 9481 O O . ILE A 1 23 ? -1.511 -6.021 8.154 1.00 0.00 23 ILE A O 19
ATOM 9497 N N . ASN A 1 24 ? -2.783 -7.875 8.272 1.00 0.00 24 ASN A N 19
ATOM 9498 C CA . ASN A 1 24 ? -2.938 -7.813 9.722 1.00 0.00 24 ASN A CA 19
ATOM 9499 C C . ASN A 1 24 ? -3.441 -6.443 10.165 1.00 0.00 24 ASN A C 19
ATOM 9500 O O . ASN A 1 24 ? -2.939 -5.865 11.130 1.00 0.00 24 ASN A O 19
ATOM 9511 N N . ASN A 1 25 ? -4.433 -5.931 9.452 1.00 0.00 25 ASN A N 19
ATOM 9512 C CA . ASN A 1 25 ? -5.006 -4.627 9.764 1.00 0.00 25 ASN A CA 19
ATOM 9513 C C . ASN A 1 25 ? -3.949 -3.531 9.661 1.00 0.00 25 ASN A C 19
ATOM 9514 O O . ASN A 1 25 ? -4.047 -2.497 10.321 1.00 0.00 25 ASN A O 19
ATOM 9525 N N . ALA A 1 26 ? -2.939 -3.766 8.828 1.00 0.00 26 ALA A N 19
ATOM 9526 C CA . ALA A 1 26 ? -1.865 -2.800 8.640 1.00 0.00 26 ALA A CA 19
ATOM 9527 C C . ALA A 1 26 ? -1.480 -2.689 7.169 1.00 0.00 26 ALA A C 19
ATOM 9528 O O . ALA A 1 26 ? -1.351 -3.697 6.473 1.00 0.00 26 ALA A O 19
ATOM 9535 N N . CYS A 1 27 ? -1.299 -1.459 6.702 1.00 0.00 27 CYS A N 19
ATOM 9536 C CA . CYS A 1 27 ? -0.929 -1.215 5.313 1.00 0.00 27 CYS A CA 19
ATOM 9537 C C . CYS A 1 27 ? 0.561 -1.457 5.096 1.00 0.00 27 CYS A C 19
ATOM 9538 O O . CYS A 1 27 ? 1.369 -0.532 5.177 1.00 0.00 27 CYS A O 19
ATOM 9545 N N . LYS A 1 28 ? 0.918 -2.706 4.815 1.00 0.00 28 LYS A N 19
ATOM 9546 C CA . LYS A 1 28 ? 2.311 -3.069 4.582 1.00 0.00 28 LYS A CA 19
ATOM 9547 C C . LYS A 1 28 ? 2.723 -2.736 3.153 1.00 0.00 28 LYS A C 19
ATOM 9548 O O . LYS A 1 28 ? 2.264 -3.366 2.201 1.00 0.00 28 LYS A O 19
ATOM 9567 N N . CYS A 1 29 ? 3.589 -1.738 3.009 1.00 0.00 29 CYS A N 19
ATOM 9568 C CA . CYS A 1 29 ? 4.058 -1.319 1.696 1.00 0.00 29 CYS A CA 19
ATOM 9569 C C . CYS A 1 29 ? 5.417 -1.933 1.376 1.00 0.00 29 CYS A C 19
ATOM 9570 O O . CYS A 1 29 ? 6.161 -2.330 2.273 1.00 0.00 29 CYS A O 19
ATOM 9577 N N . TYR A 1 30 ? 5.729 -2.007 0.089 1.00 0.00 30 TYR A N 19
ATOM 9578 C CA . TYR A 1 30 ? 6.995 -2.573 -0.365 1.00 0.00 30 TYR A CA 19
ATOM 9579 C C . TYR A 1 30 ? 7.644 -1.675 -1.418 1.00 0.00 30 TYR A C 19
ATOM 9580 O O . TYR A 1 30 ? 6.979 -1.223 -2.352 1.00 0.00 30 TYR A O 19
ATOM 9598 N N . PRO A 1 31 ? 8.957 -1.406 -1.283 1.00 0.00 31 PRO A N 19
ATOM 9599 C CA . PRO A 1 31 ? 9.690 -0.558 -2.230 1.00 0.00 31 PRO A CA 19
ATOM 9600 C C . PRO A 1 31 ? 9.895 -1.236 -3.580 1.00 0.00 31 PRO A C 19
ATOM 9601 O O . PRO A 1 31 ? 9.374 -2.324 -3.826 1.00 0.00 31 PRO A O 19
ATOM 9612 N N . TYR A 1 32 ? 10.659 -0.585 -4.451 1.00 0.00 32 TYR A N 19
ATOM 9613 C CA . TYR A 1 32 ? 10.936 -1.121 -5.779 1.00 0.00 32 TYR A CA 19
ATOM 9614 C C . TYR A 1 32 ? 12.360 -1.661 -5.861 1.00 0.00 32 TYR A C 19
ATOM 9615 O O . TYR A 1 32 ? 12.517 -2.882 -6.076 1.00 0.00 32 TYR A O 19
ATOM 9634 N N . ALA A 1 1 ? -13.007 5.257 9.677 1.00 1.47 1 ALA A N 20
ATOM 9635 C CA . ALA A 1 1 ? -12.694 4.568 8.398 1.00 1.22 1 ALA A CA 20
ATOM 9636 C C . ALA A 1 1 ? -11.855 3.319 8.641 1.00 1.05 1 ALA A C 20
ATOM 9637 O O . ALA A 1 1 ? -11.357 3.098 9.744 1.00 1.20 1 ALA A O 20
ATOM 9646 N N . VAL A 1 2 ? -11.704 2.503 7.602 1.00 0.87 2 VAL A N 20
ATOM 9647 C CA . VAL A 1 2 ? -10.924 1.273 7.703 1.00 0.78 2 VAL A CA 20
ATOM 9648 C C . VAL A 1 2 ? -9.761 1.281 6.721 1.00 0.59 2 VAL A C 20
ATOM 9649 O O . VAL A 1 2 ? -9.679 2.138 5.841 1.00 0.58 2 VAL A O 20
ATOM 9662 N N . CYS A 1 3 ? -8.864 0.318 6.881 1.00 0.56 3 CYS A N 20
ATOM 9663 C CA . CYS A 1 3 ? -7.698 0.203 6.013 1.00 0.46 3 CYS A CA 20
ATOM 9664 C C . CYS A 1 3 ? -8.117 -0.104 4.579 1.00 0.41 3 CYS A C 20
ATOM 9665 O O . CYS A 1 3 ? -8.726 -1.138 4.307 1.00 0.54 3 CYS A O 20
ATOM 9672 N N . VAL A 1 4 ? -7.782 0.801 3.665 1.00 0.40 4 VAL A N 20
ATOM 9673 C CA . VAL A 1 4 ? -8.119 0.625 2.258 1.00 0.52 4 VAL A CA 20
ATOM 9674 C C . VAL A 1 4 ? -6.898 0.183 1.459 1.00 0.51 4 VAL A C 20
ATOM 9675 O O . VAL A 1 4 ? -5.822 0.768 1.576 1.00 0.54 4 VAL A O 20
ATOM 9688 N N . TYR A 1 5 ? -7.071 -0.858 0.653 1.00 0.53 5 TYR A N 20
ATOM 9689 C CA . TYR A 1 5 ? -5.983 -1.387 -0.161 1.00 0.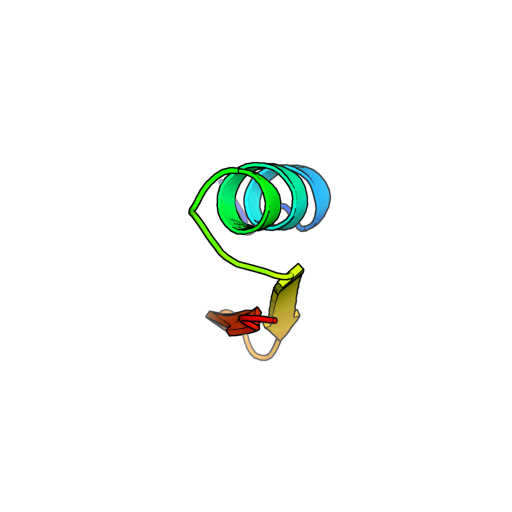57 5 TYR A CA 20
ATOM 9690 C C . TYR A 1 5 ? -5.613 -0.430 -1.291 1.00 0.53 5 TYR A C 20
ATOM 9691 O O . TYR A 1 5 ? -4.435 -0.179 -1.542 1.00 0.54 5 TYR A O 20
ATOM 9709 N N . ARG A 1 6 ? -6.625 0.092 -1.976 1.00 0.54 6 ARG A N 20
ATOM 9710 C CA . ARG A 1 6 ? -6.405 1.009 -3.087 1.00 0.56 6 ARG A CA 20
ATOM 9711 C C . ARG A 1 6 ? -5.868 2.356 -2.609 1.00 0.51 6 ARG A C 20
ATOM 9712 O O . ARG A 1 6 ? -5.025 2.966 -3.270 1.00 0.51 6 ARG A O 20
ATOM 9733 N N . THR A 1 7 ? -6.354 2.817 -1.461 1.00 0.50 7 THR A N 20
ATOM 9734 C CA . THR A 1 7 ? -5.915 4.092 -0.909 1.00 0.54 7 THR A CA 20
ATOM 9735 C C . THR A 1 7 ? -4.520 3.960 -0.322 1.00 0.51 7 THR A C 20
ATOM 9736 O O . THR A 1 7 ? -3.673 4.834 -0.501 1.00 0.53 7 THR A O 20
ATOM 9747 N N . CYS A 1 8 ? -4.287 2.853 0.369 1.00 0.51 8 CYS A N 20
ATOM 9748 C CA . CYS A 1 8 ? -2.987 2.598 0.974 1.00 0.57 8 CYS A CA 20
ATOM 9749 C C . CYS A 1 8 ? -1.951 2.307 -0.103 1.00 0.51 8 CYS A C 20
ATOM 9750 O O . CYS A 1 8 ? -0.786 2.686 0.020 1.00 0.55 8 CYS A O 20
ATOM 9757 N N . ASP A 1 9 ? -2.389 1.637 -1.164 1.00 0.49 9 ASP A N 20
ATOM 9758 C CA . ASP A 1 9 ? -1.509 1.297 -2.270 1.00 0.53 9 ASP A CA 20
ATOM 9759 C C . ASP A 1 9 ? -1.095 2.550 -3.034 1.00 0.48 9 ASP A C 20
ATOM 9760 O O . ASP A 1 9 ? 0.088 2.766 -3.295 1.00 0.50 9 ASP A O 20
ATOM 9769 N N . LYS A 1 10 ? -2.078 3.374 -3.390 1.00 0.46 10 LYS A N 20
ATOM 9770 C CA . LYS A 1 10 ? -1.811 4.607 -4.122 1.00 0.49 10 LYS A CA 20
ATOM 9771 C C . LYS A 1 10 ? -0.948 5.558 -3.297 1.00 0.48 10 LYS A C 20
ATOM 9772 O O . LYS A 1 10 ? 0.090 6.032 -3.762 1.00 0.50 10 LYS A O 20
ATOM 9791 N N . ASP A 1 11 ? -1.381 5.830 -2.069 1.00 0.53 11 ASP A N 20
ATOM 9792 C CA . ASP A 1 11 ? -0.648 6.721 -1.181 1.00 0.63 11 ASP A CA 20
ATOM 9793 C C . ASP A 1 11 ? 0.778 6.227 -0.977 1.00 0.62 11 ASP A C 20
ATOM 9794 O O . ASP A 1 11 ? 1.737 6.983 -1.129 1.00 0.69 11 ASP A O 20
ATOM 9803 N N . CYS A 1 12 ? 0.908 4.951 -0.635 1.00 0.62 12 CYS A N 20
ATOM 9804 C CA . CYS A 1 12 ? 2.215 4.353 -0.414 1.00 0.72 12 CYS A CA 20
ATOM 9805 C C . CYS A 1 12 ? 3.020 4.324 -1.709 1.00 0.62 12 CYS A C 20
ATOM 9806 O O . CYS A 1 12 ? 4.232 4.537 -1.702 1.00 0.64 12 CYS A O 20
ATOM 9813 N N . LYS A 1 13 ? 2.338 4.067 -2.823 1.00 0.57 13 LYS A N 20
ATOM 9814 C CA . LYS A 1 13 ? 2.996 4.021 -4.124 1.00 0.58 13 LYS A CA 20
ATOM 9815 C C . LYS A 1 13 ? 3.663 5.356 -4.433 1.00 0.51 13 LYS A C 20
ATOM 9816 O O . LYS A 1 13 ? 4.779 5.401 -4.951 1.00 0.58 13 LYS A O 20
ATOM 9835 N N . ARG A 1 14 ? 2.971 6.443 -4.106 1.00 0.48 14 ARG A N 20
ATOM 9836 C CA . ARG A 1 14 ? 3.496 7.783 -4.341 1.00 0.56 14 ARG A CA 20
ATOM 9837 C C . ARG A 1 14 ? 4.594 8.134 -3.336 1.00 0.61 14 ARG A C 20
ATOM 9838 O O . ARG A 1 14 ? 5.236 9.178 -3.448 1.00 0.88 14 ARG A O 20
ATOM 9859 N N . ARG A 1 15 ? 4.809 7.258 -2.355 1.00 0.53 15 ARG A N 20
ATOM 9860 C CA . ARG A 1 15 ? 5.829 7.484 -1.339 1.00 0.62 15 ARG A CA 20
ATOM 9861 C C . ARG A 1 15 ? 7.130 6.770 -1.698 1.00 0.64 15 ARG A C 20
ATOM 9862 O O . ARG A 1 15 ? 7.955 6.490 -0.828 1.00 1.25 15 ARG A O 20
ATOM 9883 N N . GLY A 1 16 ? 7.310 6.483 -2.984 1.00 0.51 16 GLY A N 20
ATOM 9884 C CA . GLY A 1 16 ? 8.511 5.812 -3.433 1.00 0.52 16 GLY A CA 20
ATOM 9885 C C . GLY A 1 16 ? 8.497 4.323 -3.145 1.00 0.43 16 GLY A C 20
ATOM 9886 O O . GLY A 1 16 ? 9.440 3.788 -2.563 1.00 0.50 16 GLY A O 20
ATOM 9890 N N . TYR A 1 17 ? 7.426 3.652 -3.558 1.00 0.36 17 TYR A N 20
ATOM 9891 C CA . TYR A 1 17 ? 7.295 2.216 -3.345 1.00 0.36 17 TYR A CA 20
ATOM 9892 C C . TYR A 1 17 ? 6.756 1.533 -4.598 1.00 0.38 17 TYR A C 20
ATOM 9893 O O . TYR A 1 17 ? 6.352 2.198 -5.553 1.00 0.41 17 TYR A O 20
ATOM 9911 N N . ARG A 1 18 ? 6.756 0.204 -4.594 1.00 0.48 18 ARG A N 20
ATOM 9912 C CA . ARG A 1 18 ? 6.270 -0.560 -5.737 1.00 0.59 18 ARG A CA 20
ATOM 9913 C C . ARG A 1 18 ? 4.877 -1.123 -5.473 1.00 0.59 18 ARG A C 20
ATOM 9914 O O . ARG A 1 18 ? 3.930 -0.825 -6.201 1.00 0.70 18 ARG A O 20
ATOM 9935 N N . SER A 1 19 ? 4.758 -1.942 -4.433 1.00 0.58 19 SER A N 20
ATOM 9936 C CA . SER A 1 19 ? 3.478 -2.549 -4.085 1.00 0.70 19 SER A CA 20
ATOM 9937 C C . SER A 1 19 ? 3.166 -2.368 -2.603 1.00 0.65 19 SER A C 20
ATOM 9938 O O . SER A 1 19 ? 3.977 -1.834 -1.847 1.00 0.77 19 SER A O 20
ATOM 9946 N N . GLY A 1 20 ? 1.982 -2.817 -2.197 1.00 0.82 20 GLY A N 20
ATOM 9947 C CA . GLY A 1 20 ? 1.579 -2.699 -0.808 1.00 0.84 20 GLY A CA 20
ATOM 9948 C C . GLY A 1 20 ? 0.410 -3.602 -0.465 1.00 0.74 20 GLY A C 20
ATOM 9949 O O . GLY A 1 20 ? -0.317 -4.051 -1.351 1.00 0.81 20 GLY A O 20
ATOM 9953 N N . LYS A 1 21 ? 0.231 -3.869 0.824 1.00 0.65 21 LYS A N 20
ATOM 9954 C CA . LYS A 1 21 ? -0.856 -4.726 1.284 1.00 0.62 21 LYS A CA 20
ATOM 9955 C C . LYS A 1 21 ? -1.243 -4.394 2.722 1.00 0.50 21 LYS A C 20
ATOM 9956 O O . LYS A 1 21 ? -0.490 -3.738 3.442 1.00 0.43 21 LYS A O 20
ATOM 9975 N N . CYS A 1 22 ? -2.420 -4.853 3.135 1.00 0.57 22 CYS A N 20
ATOM 9976 C CA . CYS A 1 22 ? -2.907 -4.607 4.488 1.00 0.54 22 CYS A CA 20
ATOM 9977 C C . CYS A 1 22 ? -3.147 -5.921 5.225 1.00 0.57 22 CYS A C 20
ATOM 9978 O O . CYS A 1 22 ? -3.994 -6.722 4.828 1.00 0.74 22 CYS A O 20
ATOM 9985 N N . ILE A 1 23 ? -2.393 -6.139 6.299 1.00 0.57 23 ILE A N 20
ATOM 9986 C CA . ILE A 1 23 ? -2.521 -7.356 7.088 1.00 0.74 23 ILE A CA 20
ATOM 9987 C C . ILE A 1 23 ? -2.641 -7.044 8.576 1.00 0.99 23 ILE A C 20
ATOM 9988 O O . ILE A 1 23 ? -1.798 -6.351 9.145 1.00 1.40 23 ILE A O 20
ATOM 10004 N N . ASN A 1 24 ? -3.694 -7.564 9.202 1.00 1.01 24 ASN A N 20
ATOM 10005 C CA . ASN A 1 24 ? -3.930 -7.350 10.628 1.00 1.47 24 ASN A CA 20
ATOM 10006 C C . ASN A 1 24 ? -3.773 -5.880 11.003 1.00 1.22 24 ASN A C 20
ATOM 10007 O O . ASN A 1 24 ? -2.939 -5.521 11.835 1.00 1.92 24 ASN A O 20
ATOM 10018 N N . ASN A 1 25 ? -4.582 -5.039 10.382 1.00 0.77 25 ASN A N 20
ATOM 10019 C CA . ASN A 1 25 ? -4.548 -3.603 10.640 1.00 1.00 25 ASN A CA 20
ATOM 10020 C C . ASN A 1 25 ? -3.140 -3.042 10.448 1.00 0.95 25 ASN A C 20
ATOM 10021 O O . ASN A 1 25 ? -2.792 -2.008 11.018 1.00 1.29 25 ASN A O 20
ATOM 10032 N N . ALA A 1 26 ? -2.335 -3.729 9.642 1.00 0.65 26 ALA A N 20
ATOM 10033 C CA . ALA A 1 26 ? -0.969 -3.296 9.377 1.00 0.63 26 ALA A CA 20
ATOM 10034 C C . ALA A 1 26 ? -0.697 -3.238 7.878 1.00 0.56 26 ALA A C 20
ATOM 10035 O O . ALA A 1 26 ? -0.501 -4.268 7.233 1.00 0.54 26 ALA A O 20
ATOM 10042 N N . CYS A 1 27 ? -0.690 -2.029 7.329 1.00 0.59 27 CYS A N 20
ATOM 10043 C CA . CYS A 1 27 ? -0.446 -1.840 5.905 1.00 0.56 27 CYS A CA 20
ATOM 10044 C C . CYS A 1 27 ? 1.047 -1.750 5.611 1.00 0.48 27 CYS A C 20
ATOM 10045 O O . CYS A 1 27 ? 1.702 -0.768 5.960 1.00 0.63 27 CYS A O 20
ATOM 10052 N N . LYS A 1 28 ? 1.577 -2.782 4.963 1.00 0.47 28 LYS A N 20
ATOM 10053 C CA . LYS A 1 28 ? 2.993 -2.824 4.616 1.00 0.58 28 LYS A CA 20
ATOM 10054 C C . LYS A 1 28 ? 3.195 -2.523 3.134 1.00 0.49 28 LYS A C 20
ATOM 10055 O O . LYS A 1 28 ? 2.257 -2.607 2.341 1.00 0.79 28 LYS A O 20
ATOM 10074 N N . CYS A 1 29 ? 4.423 -2.171 2.766 1.00 0.46 29 CYS A N 20
ATOM 10075 C CA . CYS A 1 29 ? 4.742 -1.859 1.378 1.00 0.51 29 CYS A CA 20
ATOM 10076 C C . CYS A 1 29 ? 5.951 -2.656 0.901 1.00 0.42 29 CYS A C 20
ATOM 10077 O O . CYS A 1 29 ? 6.690 -3.225 1.704 1.00 0.70 29 CYS A O 20
ATOM 10084 N N . TYR A 1 30 ? 6.143 -2.695 -0.414 1.00 0.45 30 TYR A N 20
ATOM 10085 C CA . TYR A 1 30 ? 7.259 -3.426 -1.003 1.00 0.56 30 TYR A CA 20
ATOM 10086 C C . TYR A 1 30 ? 7.908 -2.617 -2.126 1.00 0.44 30 TYR A C 20
ATOM 10087 O O . TYR A 1 30 ? 7.404 -2.588 -3.249 1.00 0.47 30 TYR A O 20
ATOM 10105 N N . PRO A 1 31 ? 9.038 -1.946 -1.838 1.00 0.51 31 PRO A N 20
ATOM 10106 C CA . PRO A 1 31 ? 9.750 -1.137 -2.832 1.00 0.60 31 PRO A CA 20
ATOM 10107 C C . PRO A 1 31 ? 10.510 -1.994 -3.839 1.00 0.62 31 PRO A C 20
ATOM 10108 O O . PRO A 1 31 ? 10.317 -3.208 -3.907 1.00 1.15 31 PRO A O 20
ATOM 10119 N N . TYR A 1 32 ? 11.376 -1.354 -4.618 1.00 1.17 32 TYR A N 20
ATOM 10120 C CA . TYR A 1 32 ? 12.167 -2.059 -5.621 1.00 1.31 32 TYR A CA 20
ATOM 10121 C C . TYR A 1 32 ? 13.447 -2.619 -5.009 1.00 1.08 32 TYR A C 20
ATOM 10122 O O . TYR A 1 32 ? 14.099 -1.890 -4.231 1.00 1.69 32 TYR A O 20
#

InterPro domains:
  IPR036574 Knottin, scorpion toxin-like superfamily [G3DSA:3.30.30.10] (24-59)
  IPR036574 Knottin, scorpion toxin-like superfamily [SSF57095] (29-60)

GO terms:
  GO:0005576 extracellular region (C, EXP)

B-factor: mean 1.0, std 0.0, range [1.0, 1.0]

Nearest PDB structures (foldseek):
  1pjv-assembly1_A  TM=9.022E-01  e=1.737E-04  unclassified
  2kp0-assembly1_A  TM=8.830E-01  e=1.356E-02  synthetic construct
  1r1g-assembly1_A  TM=9.056E-01  e=6.875E-02  unclassified
  2koz-assembly1_A  TM=8.364E-01  e=1.362E-01  synthetic construct
  6mry-assembly6_H  TM=6.706E-01  e=8.923E-01  Nicotiana occidentalis

Foldseek 3Di:
DADDQVVLQVVVVVVQFDGWDADPSDIGTHHD

Sequence (32 aa):
AVCVYRTCDKDCKRRGYRSGKCINNACKCYPYAVCVYRTCDKDCKRRGYRSGKCINNACKCYPYAVCVYRTCDKDCKRRGYRSGKCINNACKCYPYAVCVYRTCDKDCKRRGYRSGKCINNACKCYPYAVCVYRTCDKDCKRRGYRSGKCINNACKCYPYAVCVYRTCDKDCKRRGYRSGKCINNACKCYPYAVCVYRTCDKDCKRRGYRSGKCINNACKCYPYAVCVYRTCDKDCKRRGYRSGKCINNACKCYPYAVCVYRTCDKDCKRRGYRSGKCINNACKCYPYAVCVYRTCDKDCKRRGYRSGKCINNACKCYPYAVCVYRTCDKDCKRRGYRSGKCINNACKCYPYAVCVYRTCDKDCKRRGYRSGKCINNACKCYPYAVCVYRTCDKDCKRRGYRSGKCINNACKCYPYAVCVYRTCDKDCKRRGYRSGKCINNACKCYPYAVCVYRTCDKDCKRRGYRSGKCINNACKCYPYAVCVYRTCDKDCKRRGYRSGKCINNACKCYPYAVCVYRTCDKDCKRRGYRSGKCINNACKCYPYAVCVYRTCDKDCKRRGYRSGKCINNACKCYPYAVCVYRTCDKDCKRRGYRSGKCINNACKCYPYAVCVYRTCDKDCKRRGYRSGKCINNACKCYPY

Organism: Centruroides noxius (NCBI:txid6878)